Protein AF-A0A7X2ZVR9-F1 (afdb_monomer)

InterPro domains:
  IPR001463 Sodium:alanine symporter [PF01235] (283-486)
  IPR001463 Sodium:alanine symporter [PR00175] (317-339)
  IPR001463 Sodium:alanine symporter [PR00175] (418-436)
  IPR001463 Sodium:alanine symporter [PR00175] (446-465)
  IPR001463 Sodium:alanine symporter [PTHR30330] (244-486)
  IPR011053 Single hybrid motif [SSF51230] (154-204)
  IPR025667 SprB repeat [PF13573] (35-59)

Nearest PDB structures (foldseek):
  1f02-assembly1_I  TM=3.544E-01  e=6.241E-03  Escherichia coli
  4pg4-assembly1_A  TM=1.593E-01  e=6.882E-01  Staphylococcus aureus M1064

Structure (mmCIF, N/CA/C/O backbone):
data_AF-A0A7X2ZVR9-F1
#
_entry.id   AF-A0A7X2ZVR9-F1
#
loop_
_atom_site.group_PDB
_atom_site.id
_atom_site.type_symbol
_atom_site.label_atom_id
_atom_site.label_alt_id
_atom_site.label_comp_id
_atom_site.label_asym_id
_atom_site.label_entity_id
_atom_site.label_seq_id
_atom_site.pdbx_PDB_ins_code
_atom_site.Cartn_x
_atom_site.Cartn_y
_atom_site.Cartn_z
_atom_site.occupancy
_atom_site.B_iso_or_equiv
_atom_site.auth_seq_id
_atom_site.auth_comp_id
_atom_site.auth_asym_id
_atom_site.auth_atom_id
_atom_site.pdbx_PDB_model_num
ATOM 1 N N . MET A 1 1 ? -43.860 54.107 50.628 1.00 48.00 1 MET A N 1
ATOM 2 C CA . MET A 1 1 ? -42.713 54.105 49.684 1.00 48.00 1 MET A CA 1
ATOM 3 C C . MET A 1 1 ? -41.587 53.140 50.109 1.00 48.00 1 MET A C 1
ATOM 5 O O . MET A 1 1 ? -40.441 53.553 50.175 1.00 48.00 1 MET A O 1
ATOM 9 N N . LYS A 1 2 ? -41.866 51.856 50.410 1.00 47.75 2 LYS A N 1
ATOM 10 C CA . LYS A 1 2 ? -40.819 50.880 50.818 1.00 47.75 2 LYS A CA 1
ATOM 11 C C . LYS A 1 2 ? -41.057 49.421 50.367 1.00 47.75 2 LYS A C 1
ATOM 13 O O . LYS A 1 2 ? -40.442 48.515 50.909 1.00 47.75 2 LYS A O 1
ATOM 18 N N . LYS A 1 3 ? -41.941 49.165 49.392 1.00 46.41 3 LYS A N 1
ATOM 19 C CA . LYS A 1 3 ? -42.211 47.791 48.903 1.00 46.41 3 LYS A CA 1
ATOM 20 C C . LYS A 1 3 ? -42.112 47.591 47.386 1.00 46.41 3 LYS A C 1
ATOM 22 O O . LYS A 1 3 ? -42.241 46.464 46.937 1.00 46.41 3 LYS A O 1
ATOM 27 N N . PHE A 1 4 ? -41.826 48.638 46.609 1.00 45.38 4 PHE A N 1
ATOM 28 C CA . PHE A 1 4 ? -41.732 48.531 45.144 1.00 45.38 4 PHE A CA 1
ATOM 29 C C . PHE A 1 4 ? -40.301 48.496 44.592 1.00 45.38 4 PHE A C 1
ATOM 31 O O . PHE A 1 4 ? -40.109 48.166 43.431 1.00 45.38 4 PHE A O 1
ATOM 38 N N . THR A 1 5 ? -39.286 48.762 45.416 1.00 47.78 5 THR A N 1
ATOM 39 C CA . THR A 1 5 ? -37.881 48.783 44.973 1.00 47.78 5 THR A CA 1
ATOM 40 C C . THR A 1 5 ? -37.165 47.439 45.114 1.00 47.78 5 THR A C 1
ATOM 42 O O . THR A 1 5 ? -36.087 47.278 44.558 1.00 47.78 5 THR A O 1
ATOM 45 N N . LEU A 1 6 ? -37.750 46.461 45.819 1.00 42.97 6 LEU A N 1
ATOM 46 C CA . LEU A 1 6 ? -37.121 45.147 46.013 1.00 42.97 6 LEU A CA 1
ATOM 47 C C . LEU A 1 6 ? -37.478 44.126 44.919 1.00 42.97 6 LEU A C 1
ATOM 49 O O . LEU A 1 6 ? -36.759 43.148 44.751 1.00 42.97 6 LEU A O 1
ATOM 53 N N . LEU A 1 7 ? -38.557 44.350 44.158 1.00 43.88 7 LEU A N 1
ATOM 54 C CA . LEU A 1 7 ? -38.965 43.434 43.084 1.00 43.88 7 LEU A CA 1
ATOM 55 C C . LEU A 1 7 ? -38.236 43.692 41.756 1.00 43.88 7 LEU A C 1
ATOM 57 O O . LEU A 1 7 ? -38.220 42.821 40.895 1.00 43.88 7 LEU A O 1
ATOM 61 N N . PHE A 1 8 ? -37.601 44.857 41.594 1.00 42.91 8 PHE A N 1
ATOM 62 C CA . PHE A 1 8 ? -36.853 45.183 40.374 1.00 42.91 8 PHE A CA 1
ATOM 63 C C . PHE A 1 8 ? -35.454 44.537 40.337 1.00 42.91 8 PHE A C 1
ATOM 65 O O . PHE A 1 8 ? -34.831 44.479 39.285 1.00 42.91 8 PHE A O 1
ATOM 72 N N . PHE A 1 9 ? -34.976 43.999 41.466 1.00 44.59 9 PHE A N 1
ATOM 73 C CA . PHE A 1 9 ? -33.676 43.320 41.562 1.00 44.59 9 PHE A CA 1
ATOM 74 C C . PHE A 1 9 ? -33.750 41.787 41.469 1.00 44.59 9 PHE A C 1
ATOM 76 O O . PHE A 1 9 ? -32.712 41.138 41.430 1.00 44.59 9 PHE A O 1
ATOM 83 N N . LEU A 1 10 ? -34.951 41.201 41.393 1.00 41.19 10 LEU A N 1
ATOM 84 C CA . LEU A 1 10 ? -35.156 39.745 41.291 1.00 41.19 10 LEU A CA 1
ATOM 85 C C . LEU A 1 10 ? -35.480 39.264 39.865 1.00 41.19 10 LEU A C 1
ATOM 87 O O . LEU A 1 10 ? -35.726 38.081 39.657 1.00 41.19 10 LEU A O 1
ATOM 91 N N . LEU A 1 11 ? -35.453 40.177 38.887 1.00 41.19 11 LEU A N 1
ATOM 92 C CA . LEU A 1 11 ? -35.702 39.907 37.465 1.00 41.19 11 LEU A CA 1
ATOM 93 C C . LEU A 1 11 ? -34.528 40.288 36.550 1.00 41.19 11 LEU A C 1
ATOM 95 O O . LEU A 1 11 ? -34.637 40.137 35.334 1.00 41.19 11 LEU A O 1
ATOM 99 N N . LEU A 1 12 ? -33.382 40.698 37.109 1.00 44.88 12 LEU A N 1
ATOM 100 C CA . LEU A 1 12 ? -32.122 40.553 36.385 1.00 44.88 12 LEU A CA 1
ATOM 101 C C . LEU A 1 12 ? -31.762 39.070 36.416 1.00 44.88 12 LEU A C 1
ATOM 103 O O . LEU A 1 12 ? -31.065 38.597 37.312 1.00 44.88 12 LEU A O 1
ATOM 107 N N . GLY A 1 13 ? -32.278 38.334 35.429 1.00 45.88 13 GLY A N 1
ATOM 108 C CA . GLY A 1 13 ? -31.667 37.081 35.026 1.00 45.88 13 GLY A CA 1
ATOM 109 C C . GLY A 1 13 ? -30.166 37.319 34.934 1.00 45.88 13 GLY A C 1
ATOM 110 O O . GLY A 1 13 ? -29.728 38.307 34.341 1.00 45.88 13 GLY A O 1
ATOM 111 N N . VAL A 1 14 ? -29.395 36.460 35.594 1.00 45.88 14 VAL A N 1
ATOM 112 C CA . VAL A 1 14 ? -27.952 36.391 35.413 1.00 45.88 14 VAL A CA 1
ATOM 113 C C . VAL A 1 14 ? -27.747 36.102 33.931 1.00 45.88 14 VAL A C 1
ATOM 115 O O . VAL A 1 14 ? -27.774 34.954 33.498 1.00 45.88 14 VAL A O 1
ATOM 118 N N . VAL A 1 15 ? -27.610 37.156 33.129 1.00 45.94 15 VAL A N 1
ATOM 119 C CA . VAL A 1 15 ? -26.975 37.065 31.826 1.00 45.94 15 VAL A CA 1
ATOM 120 C C . VAL A 1 15 ? -25.535 36.767 32.190 1.00 45.94 15 VAL A C 1
ATOM 122 O O . VAL A 1 15 ? -24.746 37.668 32.473 1.00 45.94 15 VAL A O 1
ATOM 125 N N . ALA A 1 16 ? -25.230 35.477 32.327 1.00 48.19 16 ALA A N 1
ATOM 126 C CA . ALA A 1 16 ? -23.864 35.018 32.322 1.00 48.19 16 ALA A CA 1
ATOM 127 C C . ALA A 1 16 ? -23.294 35.543 31.006 1.00 48.19 16 ALA A C 1
ATOM 129 O O . ALA A 1 16 ? -23.654 35.062 29.932 1.00 48.19 16 ALA A O 1
ATOM 130 N N . PHE A 1 17 ? -22.492 36.604 31.083 1.00 48.75 17 PHE A N 1
ATOM 131 C CA . PHE A 1 17 ? -21.632 37.002 29.985 1.00 48.75 17 PHE A CA 1
ATOM 132 C C . PHE A 1 17 ? -20.706 35.811 29.761 1.00 48.75 17 PHE A C 1
ATOM 134 O O . PHE A 1 17 ? -19.699 35.661 30.451 1.00 48.75 17 PHE A O 1
ATOM 141 N N . SER A 1 18 ? -21.105 34.905 28.867 1.00 56.72 18 SER A N 1
ATOM 142 C CA . SER A 1 18 ? -20.205 33.888 28.357 1.00 56.72 18 SER A CA 1
ATOM 143 C C . SER A 1 18 ? -19.075 34.666 27.696 1.00 56.72 18 SER A C 1
ATOM 145 O O . SER A 1 18 ? -19.310 35.430 26.757 1.00 56.72 18 SER A O 1
ATOM 147 N N . GLN A 1 19 ? -17.882 34.603 28.291 1.00 74.25 19 GLN A N 1
ATOM 148 C CA . GLN A 1 19 ? -16.691 35.211 27.708 1.00 74.25 19 GLN A CA 1
ATOM 149 C C . GLN A 1 19 ? -16.531 34.663 26.291 1.00 74.25 19 GLN A C 1
ATOM 151 O O . GLN A 1 19 ? -16.850 33.501 26.052 1.00 74.25 19 GLN A O 1
ATOM 156 N N . GLU A 1 20 ? -16.063 35.481 25.353 1.00 86.12 20 GLU A N 1
ATOM 157 C CA . GLU A 1 20 ? -15.843 35.018 23.984 1.00 86.12 20 GLU A CA 1
ATOM 158 C C . GLU A 1 20 ? -14.929 33.785 23.995 1.00 86.12 20 GLU A C 1
ATOM 160 O O . GLU A 1 20 ? -13.940 33.743 24.730 1.00 86.12 20 GLU A O 1
ATOM 165 N N . LEU A 1 21 ? -15.291 32.759 23.224 1.00 91.06 21 LEU A N 1
ATOM 166 C CA . LEU A 1 21 ? -14.468 31.566 23.085 1.00 91.06 21 LEU A CA 1
ATOM 167 C C . LEU A 1 21 ? -13.153 31.965 22.404 1.00 91.06 21 LEU A C 1
ATOM 169 O O . LEU A 1 21 ? -13.144 32.455 21.279 1.00 91.06 21 LEU A O 1
ATOM 173 N N . VAL A 1 22 ? -12.030 31.751 23.081 1.00 92.06 22 VAL A N 1
ATOM 174 C CA . VAL A 1 22 ? -10.687 32.055 22.581 1.00 92.06 22 VAL A CA 1
ATOM 175 C C . VAL A 1 22 ? -9.862 30.780 22.582 1.00 92.06 22 VAL A C 1
ATOM 177 O O . VAL A 1 22 ? -9.806 30.059 23.576 1.00 92.06 22 VAL A O 1
ATOM 180 N N . VAL A 1 23 ? -9.179 30.527 21.467 1.00 93.81 23 VAL A N 1
ATOM 181 C CA . VAL A 1 23 ? -8.300 29.369 21.285 1.00 93.81 23 VAL A CA 1
ATOM 182 C C . VAL A 1 23 ? -6.876 29.860 21.068 1.00 93.81 23 VAL A C 1
ATOM 184 O O . VAL A 1 23 ? -6.610 30.614 20.128 1.00 93.81 23 VAL A O 1
ATOM 187 N N . GLN A 1 24 ? -5.966 29.418 21.930 1.00 93.94 24 GLN A N 1
ATOM 188 C CA . GLN A 1 24 ? -4.525 29.627 21.796 1.00 93.94 24 GLN A CA 1
ATOM 189 C C . GLN A 1 24 ? -3.855 28.295 21.478 1.00 93.94 24 GLN A C 1
ATOM 191 O O . GLN A 1 24 ? -4.269 27.270 22.010 1.00 93.94 24 GLN A O 1
ATOM 196 N N . GLY A 1 25 ? -2.829 28.303 20.629 1.00 93.94 25 GLY A N 1
ATOM 197 C CA . GLY A 1 25 ? -2.072 27.101 20.293 1.00 93.94 25 GLY A CA 1
ATOM 198 C C . GLY A 1 25 ? -0.582 27.271 20.536 1.00 93.94 25 GLY A C 1
ATOM 199 O O . GLY A 1 25 ? -0.042 28.368 20.407 1.00 93.94 25 GLY A O 1
ATOM 200 N N . LYS A 1 26 ? 0.070 26.170 20.890 1.00 96.12 26 LYS A N 1
ATOM 201 C CA . LYS A 1 26 ? 1.517 25.998 20.926 1.00 96.12 26 LYS A CA 1
ATOM 202 C C . LYS A 1 26 ? 1.881 24.958 19.882 1.00 96.12 26 LYS A C 1
ATOM 204 O O . LYS A 1 26 ? 1.268 23.894 19.835 1.00 96.12 26 LYS A O 1
ATOM 209 N N . VAL A 1 27 ? 2.879 25.270 19.073 1.00 96.31 27 VAL A N 1
ATOM 210 C CA . VAL A 1 27 ? 3.378 24.387 18.022 1.00 96.31 27 VAL A CA 1
ATOM 211 C C . VAL A 1 27 ? 4.834 24.081 18.319 1.00 96.31 27 VAL A C 1
ATOM 213 O O . VAL A 1 27 ? 5.575 24.984 18.709 1.00 96.31 27 VAL A O 1
ATOM 216 N N . TYR A 1 28 ? 5.238 22.823 18.182 1.00 94.19 28 TYR A N 1
ATOM 217 C CA . TYR A 1 28 ? 6.638 22.443 18.308 1.00 94.19 28 TYR A CA 1
ATOM 218 C C . TYR A 1 28 ? 6.955 21.194 17.485 1.00 94.19 28 TYR A C 1
ATOM 220 O O . TYR A 1 28 ? 6.132 20.289 17.348 1.00 94.19 28 TYR A O 1
ATOM 228 N N . ASN A 1 29 ? 8.176 21.168 16.960 1.00 95.19 29 ASN A N 1
ATOM 229 C CA . ASN A 1 29 ? 8.785 20.035 16.276 1.00 95.19 29 ASN A CA 1
ATOM 230 C C . ASN A 1 29 ? 9.695 19.306 17.301 1.00 95.19 29 ASN A C 1
ATOM 232 O O . ASN A 1 29 ? 10.651 19.921 17.790 1.00 95.19 29 ASN A O 1
ATOM 236 N N . PRO A 1 30 ? 9.364 18.064 17.716 1.00 93.06 30 PRO A N 1
ATOM 237 C CA . PRO A 1 30 ? 10.118 17.333 18.737 1.00 93.06 30 PRO A CA 1
ATOM 238 C C . PRO A 1 30 ? 11.499 16.853 18.288 1.00 93.06 30 PRO A C 1
ATOM 240 O O . PRO A 1 30 ? 12.408 16.773 19.121 1.00 93.06 30 PRO A O 1
ATOM 243 N N . SER A 1 31 ? 11.654 16.472 17.020 1.00 89.75 31 SER A N 1
ATOM 244 C CA . SER A 1 31 ? 12.888 15.883 16.513 1.00 89.75 31 SER A CA 1
ATOM 245 C C . SER A 1 31 ? 13.037 16.072 15.000 1.00 89.75 31 SER A C 1
ATOM 247 O O . SER A 1 31 ? 12.058 16.329 14.327 1.00 89.75 31 SER A O 1
ATOM 249 N N . PRO A 1 32 ? 14.238 15.872 14.426 1.00 85.56 32 PRO A N 1
ATOM 250 C CA . PRO A 1 32 ? 14.456 15.905 12.972 1.00 85.56 32 PRO A CA 1
ATOM 251 C C . PRO A 1 32 ? 13.759 14.787 12.156 1.00 85.56 32 PRO A C 1
ATOM 253 O O . PRO A 1 32 ? 14.161 14.536 11.012 1.00 85.56 32 PRO A O 1
ATOM 256 N N . GLN A 1 33 ? 12.852 14.009 12.759 1.00 85.69 33 GLN A N 1
ATOM 257 C CA . GLN A 1 33 ? 12.148 12.901 12.111 1.00 85.69 33 GLN A CA 1
ATOM 258 C C . GLN A 1 33 ? 10.887 13.414 11.416 1.00 85.69 33 GLN A C 1
ATOM 260 O O . GLN A 1 33 ? 10.232 14.328 11.885 1.00 85.69 33 GLN A O 1
ATOM 265 N N . ILE A 1 34 ? 10.521 12.797 10.293 1.00 88.19 34 ILE A N 1
ATOM 266 C CA . ILE A 1 34 ? 9.292 13.172 9.587 1.00 88.19 34 ILE A CA 1
ATOM 267 C C . ILE A 1 34 ? 8.051 12.688 10.341 1.00 88.19 34 ILE A C 1
ATOM 269 O O . ILE A 1 34 ? 8.052 11.582 10.888 1.00 88.19 34 ILE A O 1
ATOM 273 N N . ASN A 1 35 ? 6.958 13.439 10.221 1.00 91.44 35 ASN A N 1
ATOM 274 C CA . ASN A 1 35 ? 5.639 13.069 10.737 1.00 91.44 35 ASN A CA 1
ATOM 275 C C . ASN A 1 35 ? 5.606 12.927 12.268 1.00 91.44 35 ASN A C 1
ATOM 277 O O . ASN A 1 35 ? 4.932 12.026 12.776 1.00 91.44 35 ASN A O 1
ATOM 281 N N . ASP A 1 36 ? 6.325 13.770 13.009 1.00 93.19 36 ASP A N 1
ATOM 282 C CA . ASP A 1 36 ? 6.344 13.761 14.476 1.00 93.19 36 ASP A CA 1
ATOM 283 C C . ASP A 1 36 ? 5.887 15.090 15.106 1.00 93.19 36 ASP A C 1
ATOM 285 O O . ASP A 1 36 ? 5.712 15.168 16.327 1.00 93.19 36 ASP A O 1
ATOM 289 N N . GLY A 1 37 ? 5.580 16.089 14.275 1.00 95.50 37 GLY A N 1
ATOM 290 C CA . GLY A 1 37 ? 5.117 17.409 14.668 1.00 95.50 37 GLY A CA 1
ATOM 291 C C . GLY A 1 37 ? 3.934 17.400 15.637 1.00 95.50 37 GLY A C 1
ATOM 292 O O . GLY A 1 37 ? 3.048 16.532 15.591 1.00 95.50 37 GLY A O 1
ATOM 293 N N . VAL A 1 38 ? 3.907 18.399 16.526 1.00 96.81 38 VAL A N 1
ATOM 294 C CA . VAL A 1 38 ? 2.910 18.506 17.595 1.00 96.81 38 VAL A CA 1
ATOM 295 C C . VAL A 1 38 ? 2.281 19.895 17.640 1.00 96.81 38 VAL A C 1
ATOM 297 O O . VAL A 1 38 ? 2.966 20.919 17.627 1.00 96.81 38 VAL A O 1
ATOM 300 N N . ILE A 1 39 ? 0.953 19.917 17.766 1.00 97.56 39 ILE A N 1
ATOM 301 C CA . ILE A 1 39 ? 0.170 21.117 18.065 1.00 97.56 39 ILE A CA 1
ATOM 302 C C . ILE A 1 39 ? -0.650 20.850 19.327 1.00 97.56 39 ILE A C 1
ATOM 304 O O . ILE A 1 39 ? -1.410 19.885 19.402 1.00 97.56 39 ILE A O 1
ATOM 308 N N . GLU A 1 40 ? -0.533 21.733 20.312 1.00 97.31 40 GLU A N 1
ATOM 309 C CA . GLU A 1 40 ? -1.348 21.742 21.526 1.00 97.31 40 GLU A CA 1
ATOM 310 C C . GLU A 1 40 ? -2.197 23.007 21.554 1.00 97.31 40 GLU A C 1
ATOM 312 O O . GLU A 1 40 ? -1.674 24.102 21.368 1.00 97.31 40 GLU A O 1
ATOM 317 N N . VAL A 1 41 ? -3.496 22.888 21.812 1.00 96.56 41 VAL A N 1
ATOM 318 C CA . VAL A 1 41 ? -4.399 24.034 21.952 1.00 96.56 41 VAL A CA 1
ATOM 319 C C . VAL A 1 41 ? -4.995 24.124 23.342 1.00 96.56 41 VAL A C 1
ATOM 321 O O . VAL A 1 41 ? -5.229 23.127 24.015 1.00 96.56 41 VAL A O 1
ATOM 324 N N . ASN A 1 42 ? -5.274 25.347 23.768 1.00 94.31 42 ASN A N 1
ATOM 325 C CA . ASN A 1 42 ? -5.997 25.637 24.989 1.00 94.31 42 ASN A CA 1
ATOM 326 C C . ASN A 1 42 ? -7.163 26.571 24.668 1.00 94.31 42 ASN A C 1
ATOM 328 O O . ASN A 1 42 ? -6.962 27.645 24.093 1.00 94.31 42 ASN A O 1
ATOM 332 N N . ALA A 1 43 ? -8.371 26.143 25.028 1.00 93.69 43 ALA A N 1
ATOM 333 C CA . ALA A 1 43 ? -9.592 26.914 24.863 1.00 93.69 43 ALA A CA 1
ATOM 334 C C . ALA A 1 43 ? -9.998 27.555 26.195 1.00 93.69 43 ALA A C 1
ATOM 336 O O . ALA A 1 43 ? -10.069 26.893 27.231 1.00 93.69 43 ALA A O 1
ATOM 337 N N . THR A 1 44 ? -10.270 28.854 26.159 1.00 92.38 44 THR A N 1
ATOM 338 C CA . THR A 1 44 ? -10.717 29.665 27.300 1.00 92.38 44 THR A CA 1
ATOM 339 C C . THR A 1 44 ? -11.948 30.473 26.904 1.00 92.38 44 THR A C 1
ATOM 341 O O . THR A 1 44 ? -12.063 30.851 25.741 1.00 92.38 44 THR A O 1
ATOM 344 N N . GLY A 1 45 ? -12.830 30.793 27.852 1.00 89.75 45 GLY A N 1
ATOM 345 C CA . GLY A 1 45 ? -14.121 31.423 27.545 1.00 89.75 45 GLY A CA 1
ATOM 346 C C . GLY A 1 45 ? -15.137 30.421 26.984 1.00 89.75 45 GLY A C 1
ATOM 347 O O . GLY A 1 45 ? -14.851 29.237 26.887 1.00 89.75 45 GLY A O 1
ATOM 348 N N . GLY A 1 46 ? -16.338 30.862 26.631 1.00 89.19 46 GLY A N 1
ATOM 349 C CA . GLY A 1 46 ? -17.427 29.974 26.223 1.00 89.19 46 GLY A CA 1
ATOM 350 C C . GLY A 1 46 ? -17.980 29.128 27.377 1.00 89.19 46 GLY A C 1
ATOM 351 O O . GLY A 1 46 ? -17.796 29.438 28.558 1.00 89.19 46 GLY A O 1
ATOM 352 N N . THR A 1 47 ? -18.686 28.056 27.022 1.00 89.62 47 THR A N 1
ATOM 353 C CA . THR A 1 47 ? -19.310 27.117 27.967 1.00 89.62 47 THR A CA 1
ATOM 354 C C . THR A 1 47 ? -18.656 25.733 27.872 1.00 89.62 47 THR A C 1
ATOM 356 O O . THR A 1 47 ? -18.890 25.024 26.895 1.00 89.62 47 THR A O 1
ATOM 359 N N . PRO A 1 48 ? -17.861 25.299 28.867 1.00 87.19 48 PRO A N 1
ATOM 360 C CA . PRO A 1 48 ? -17.334 23.935 28.912 1.00 87.19 48 PRO A CA 1
ATOM 361 C C . PRO A 1 48 ? -18.454 22.878 28.997 1.00 87.19 48 PRO A C 1
ATOM 363 O O . PRO A 1 48 ? -19.508 23.166 29.570 1.00 87.19 48 PRO A O 1
ATOM 366 N N . PRO A 1 49 ? -18.224 21.628 28.545 1.00 92.12 49 PRO A N 1
ATOM 367 C CA . PRO A 1 49 ? -17.007 21.101 27.911 1.00 92.12 49 PRO A CA 1
ATOM 368 C C . PRO A 1 49 ? -16.823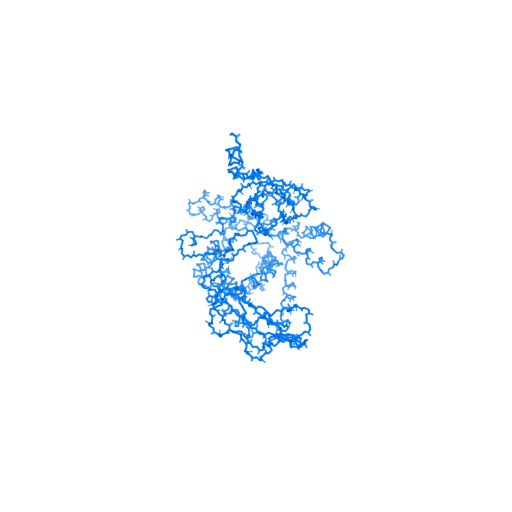 21.550 26.449 1.00 92.12 49 PRO A C 1
ATOM 370 O O . PRO A 1 49 ? -17.782 21.934 25.789 1.00 92.12 49 PRO A O 1
ATOM 373 N N . TYR A 1 50 ? -15.587 21.460 25.942 1.00 92.94 50 TYR A N 1
ATOM 374 C CA . TYR A 1 50 ? -15.250 21.769 24.544 1.00 92.94 50 TYR A CA 1
ATOM 375 C C . TYR A 1 50 ? -15.003 20.500 23.719 1.00 92.94 50 TYR A C 1
ATOM 377 O O . TYR A 1 50 ? -14.500 19.501 24.236 1.00 92.94 50 TYR A O 1
ATOM 385 N N . LEU A 1 51 ? -15.290 20.580 22.422 1.00 93.69 51 LEU A N 1
ATOM 386 C CA . LEU A 1 51 ? -14.954 19.590 21.401 1.00 93.69 51 LEU A CA 1
ATOM 387 C C . LEU A 1 51 ? -13.922 20.174 20.436 1.00 93.69 51 LEU A C 1
ATOM 389 O O . LEU A 1 51 ? -14.070 21.306 19.986 1.00 93.69 51 LEU A O 1
ATOM 393 N N . TYR A 1 52 ? -12.905 19.390 20.091 1.00 95.25 52 TYR A N 1
ATOM 394 C CA . TYR A 1 52 ? -11.776 19.783 19.251 1.00 95.25 52 TYR A CA 1
ATOM 395 C C . TYR A 1 52 ? -11.780 18.961 17.961 1.00 95.25 52 TYR A C 1
ATOM 397 O O . TYR A 1 52 ? -11.259 17.847 17.915 1.00 95.25 52 TYR A O 1
ATOM 405 N N . LYS A 1 53 ? -12.370 19.497 16.889 1.00 95.19 53 LYS A N 1
ATOM 406 C CA . LYS A 1 53 ? -12.366 18.838 15.579 1.00 95.19 53 LYS A CA 1
ATOM 407 C C . LYS A 1 53 ? -11.118 19.222 14.792 1.00 95.19 53 LYS A C 1
ATOM 409 O O . LYS A 1 53 ? -11.055 20.296 14.198 1.00 95.19 53 LYS A O 1
ATOM 414 N N . TRP A 1 54 ? -10.132 18.332 14.796 1.00 96.31 54 TRP A N 1
ATOM 415 C CA . TRP A 1 54 ? -8.886 18.473 14.047 1.00 96.31 54 TRP A CA 1
ATOM 416 C C . TRP A 1 54 ? -9.025 17.988 12.601 1.00 96.31 54 TRP A C 1
ATOM 418 O O . TRP A 1 54 ? -9.727 17.015 12.328 1.00 96.31 54 TRP A O 1
ATOM 428 N N . SER A 1 55 ? -8.291 18.619 11.680 1.00 94.75 55 SER A N 1
ATOM 429 C CA . SER A 1 55 ? -8.137 18.136 10.301 1.00 94.75 55 SER A CA 1
ATOM 430 C C . SER A 1 55 ? -7.300 16.856 10.208 1.00 94.75 55 SER A C 1
ATOM 432 O O . SER A 1 55 ? -7.381 16.152 9.207 1.00 94.75 55 SER A O 1
ATOM 434 N N . ASN A 1 56 ? -6.508 16.538 11.239 1.00 93.62 56 ASN A N 1
ATOM 435 C CA . ASN A 1 56 ? -5.874 15.230 11.381 1.00 93.62 56 ASN A CA 1
ATOM 436 C C . ASN A 1 56 ? -6.896 14.212 11.914 1.00 93.62 56 ASN A C 1
ATOM 438 O O . ASN A 1 56 ? -7.345 14.324 13.056 1.00 93.62 56 ASN A O 1
ATOM 442 N N . GLN A 1 57 ? -7.210 13.202 11.102 1.00 92.12 57 GLN A N 1
ATOM 443 C CA . GLN A 1 57 ? -8.185 12.159 11.427 1.00 92.12 57 GLN A CA 1
ATOM 444 C C . GLN A 1 57 ? -7.808 11.314 12.648 1.00 92.12 57 GLN A C 1
ATOM 446 O O . GLN A 1 57 ? -8.687 10.853 13.375 1.00 92.12 57 GLN A O 1
ATOM 451 N N . SER A 1 58 ? -6.513 11.162 12.928 1.00 90.50 58 SER A N 1
ATOM 452 C CA . SER A 1 58 ? -6.012 10.364 14.051 1.00 90.50 58 SER A CA 1
ATOM 453 C C . SER A 1 58 ? -6.177 11.044 15.415 1.00 90.50 58 SER A C 1
ATOM 455 O O . SER A 1 58 ? -5.998 10.393 16.445 1.00 90.50 58 SER A O 1
ATOM 457 N N . THR A 1 59 ? -6.526 12.334 15.457 1.00 91.94 59 THR A N 1
ATOM 458 C CA . THR A 1 59 ? -6.652 13.089 16.710 1.00 91.94 59 THR A CA 1
ATOM 459 C C . THR A 1 59 ? -8.083 13.053 17.241 1.00 91.94 59 THR A C 1
ATOM 461 O O . THR A 1 59 ? -9.013 13.475 16.562 1.00 91.94 59 THR A O 1
ATOM 464 N N . ALA A 1 60 ? -8.266 12.592 18.482 1.00 91.75 60 ALA A N 1
ATOM 465 C CA . ALA A 1 60 ? -9.587 12.470 19.099 1.00 91.75 60 ALA A CA 1
ATOM 466 C C . ALA A 1 60 ? -10.314 13.819 19.278 1.00 91.75 60 ALA A C 1
ATOM 468 O O . ALA A 1 60 ? -9.683 14.812 19.638 1.00 91.75 60 ALA A O 1
ATOM 469 N N . LEU A 1 61 ? -11.651 13.829 19.163 1.00 91.44 61 LEU A N 1
ATOM 470 C CA . LEU A 1 61 ? -12.502 15.008 19.429 1.00 91.44 61 LEU A CA 1
ATOM 471 C C . LEU A 1 61 ? -12.352 15.604 20.839 1.00 91.44 61 LEU A C 1
ATOM 473 O O . LEU A 1 61 ? -12.660 16.772 21.063 1.00 91.44 61 LEU A O 1
ATOM 477 N N . SER A 1 62 ? -11.906 14.806 21.806 1.00 91.62 62 SER A N 1
ATOM 478 C CA . SER A 1 62 ? -11.635 15.250 23.175 1.00 91.62 62 SER A CA 1
ATOM 479 C C . SER A 1 62 ? -10.197 15.734 23.381 1.00 91.62 62 SER A C 1
ATOM 481 O O . SER A 1 62 ? -9.860 16.179 24.476 1.00 91.62 62 SER A O 1
ATOM 483 N N . SER A 1 63 ? -9.327 15.593 22.377 1.00 92.69 63 SER A N 1
ATOM 484 C CA . SER A 1 63 ? -7.902 15.870 22.518 1.00 92.69 63 SER A CA 1
ATOM 485 C C . SER A 1 63 ? -7.587 17.330 22.228 1.00 92.69 63 SER A C 1
ATOM 487 O O . SER A 1 63 ? -7.823 17.843 21.133 1.00 92.69 63 SER A O 1
ATOM 489 N N . THR A 1 64 ? -6.945 17.974 23.194 1.00 95.25 64 THR A N 1
ATOM 490 C CA . THR A 1 64 ? -6.311 19.283 23.021 1.00 95.25 64 THR A CA 1
ATOM 491 C C . THR A 1 64 ? -4.969 19.200 22.295 1.00 95.25 64 THR A C 1
ATOM 493 O O . THR A 1 64 ? -4.387 20.231 21.970 1.00 95.25 64 THR A O 1
ATOM 496 N N . ARG A 1 65 ? -4.463 17.991 22.034 1.00 95.69 65 ARG A N 1
ATOM 497 C CA . ARG A 1 65 ? -3.159 17.746 21.417 1.00 95.69 65 ARG A CA 1
ATOM 498 C C . ARG A 1 65 ? -3.303 16.900 20.159 1.00 95.69 65 ARG A C 1
ATOM 500 O O . ARG A 1 65 ? -3.841 15.795 20.219 1.00 95.69 65 ARG A O 1
ATOM 507 N N . ALA A 1 66 ? -2.767 17.398 19.054 1.00 95.00 66 ALA A N 1
ATOM 508 C CA . ALA A 1 66 ? -2.543 16.647 17.828 1.00 95.00 66 ALA A CA 1
ATOM 509 C C . ALA A 1 66 ? -1.044 16.351 17.688 1.00 95.00 66 ALA A C 1
ATOM 511 O O . ALA A 1 66 ? -0.217 17.243 17.861 1.00 95.00 66 ALA A O 1
ATOM 512 N N . SER A 1 67 ? -0.699 15.099 17.400 1.00 95.06 67 SER A N 1
ATOM 513 C CA . SER A 1 67 ? 0.679 14.613 17.264 1.00 95.06 67 SER A CA 1
ATOM 514 C C . SER A 1 67 ? 0.820 13.734 16.031 1.00 95.06 67 SER A C 1
ATOM 516 O O . SER A 1 67 ? -0.183 13.232 15.518 1.00 95.06 67 SER A O 1
ATOM 518 N N . GLY A 1 68 ? 2.058 13.505 15.596 1.00 92.69 68 GLY A N 1
ATOM 519 C CA . GLY A 1 68 ? 2.316 12.722 14.391 1.00 92.69 68 GLY A CA 1
ATOM 520 C C . GLY A 1 68 ? 1.956 13.503 13.125 1.00 92.69 68 GLY A C 1
ATOM 521 O O . GLY A 1 68 ? 1.398 12.948 12.179 1.00 92.69 68 GLY A O 1
ATOM 522 N N . LEU A 1 69 ? 2.129 14.825 13.178 1.00 95.12 69 LEU A N 1
ATOM 523 C CA . LEU A 1 69 ? 1.757 15.751 12.119 1.00 95.12 69 LEU A CA 1
ATOM 524 C C . LEU A 1 69 ? 2.902 15.894 11.128 1.00 95.12 69 LEU A C 1
ATOM 526 O O . LEU A 1 69 ? 4.058 15.864 11.519 1.00 95.12 69 LEU A O 1
ATOM 530 N N . VAL A 1 70 ? 2.567 16.092 9.858 1.00 94.94 70 VAL A N 1
ATOM 531 C CA . VAL A 1 70 ? 3.536 16.388 8.805 1.00 94.94 70 VAL A CA 1
ATOM 532 C C . VAL A 1 70 ? 4.003 17.832 8.955 1.00 94.94 70 VAL A C 1
ATOM 534 O O . VAL A 1 70 ? 3.199 18.764 8.923 1.00 94.94 70 VAL A O 1
ATOM 537 N N . GLU A 1 71 ? 5.304 18.028 9.096 1.00 96.19 71 GLU A N 1
ATOM 538 C CA . GLU A 1 71 ? 5.918 19.347 9.189 1.00 96.19 71 GLU A CA 1
ATOM 539 C C . GLU A 1 71 ? 5.781 20.105 7.854 1.00 96.19 71 GLU A C 1
ATOM 541 O O . GLU A 1 71 ? 5.811 19.512 6.774 1.00 96.19 71 GLU A O 1
ATOM 546 N N . GLY A 1 72 ? 5.606 21.428 7.912 1.00 93.19 72 GLY A N 1
ATOM 547 C CA . GLY A 1 72 ? 5.398 22.281 6.735 1.00 93.19 72 GLY A CA 1
ATOM 548 C C . GLY A 1 72 ? 4.026 22.135 6.061 1.00 93.19 72 GLY A C 1
ATOM 549 O O . GLY A 1 72 ? 3.854 22.564 4.920 1.00 93.19 72 GLY A O 1
ATOM 550 N N . VAL A 1 73 ? 3.052 21.500 6.725 1.00 94.69 73 VAL A N 1
ATOM 551 C CA . VAL A 1 73 ? 1.664 21.369 6.248 1.00 94.69 73 VAL A CA 1
ATOM 552 C C . VAL A 1 73 ? 0.703 22.056 7.231 1.00 94.69 73 VAL A C 1
ATOM 554 O O . VAL A 1 73 ? 0.811 21.838 8.441 1.00 94.69 73 VAL A O 1
ATOM 557 N N . PRO A 1 74 ? -0.266 22.862 6.750 1.00 95.62 74 PRO A N 1
ATOM 558 C CA . PRO A 1 74 ? -1.237 23.516 7.620 1.00 95.62 74 PRO A CA 1
ATOM 559 C C . PRO A 1 74 ? -2.296 22.536 8.152 1.00 95.62 74 PRO A C 1
ATOM 561 O O . PRO A 1 74 ? -2.913 21.772 7.404 1.00 95.62 74 PRO A O 1
ATOM 564 N N . TYR A 1 75 ? -2.573 22.626 9.452 1.00 96.25 75 TYR A N 1
ATOM 565 C CA . TYR A 1 75 ? -3.605 21.876 10.166 1.00 96.25 75 TYR A CA 1
ATOM 566 C C . TYR A 1 75 ? -4.650 22.810 10.766 1.00 96.25 75 TYR A C 1
ATOM 568 O O . TYR A 1 75 ? -4.326 23.790 11.436 1.00 96.25 75 TYR A O 1
ATOM 576 N N . LYS A 1 76 ? -5.926 22.466 10.574 1.00 96.88 76 LYS A N 1
ATOM 577 C CA . LYS A 1 76 ? -7.069 23.214 11.108 1.00 96.88 76 LYS A CA 1
ATOM 578 C C . LYS A 1 76 ? -7.640 22.516 12.334 1.00 96.88 76 LYS A C 1
ATOM 580 O O . LYS A 1 76 ? -7.754 21.292 12.357 1.00 96.88 76 LYS A O 1
ATOM 585 N N . VAL A 1 77 ? -8.062 23.297 13.320 1.00 96.75 77 VAL A N 1
ATOM 586 C CA . VAL A 1 77 ? -8.854 22.829 14.460 1.00 96.75 77 VAL A CA 1
ATOM 587 C C . VAL A 1 77 ? -10.069 23.721 14.644 1.00 96.75 77 VAL A C 1
ATOM 589 O O . VAL A 1 77 ? -9.954 24.946 14.699 1.00 96.75 77 VAL A O 1
ATOM 592 N N . VAL A 1 78 ? -11.240 23.098 14.729 1.00 96.38 78 VAL A N 1
ATOM 593 C CA . VAL A 1 78 ? -12.502 23.756 15.067 1.00 96.38 78 VAL A CA 1
ATOM 594 C C . VAL A 1 78 ? -12.835 23.396 16.507 1.00 96.38 78 VAL A C 1
ATOM 596 O O . VAL A 1 78 ? -13.121 22.238 16.809 1.00 96.38 78 VAL A O 1
ATOM 599 N N . VAL A 1 79 ? -12.772 24.379 17.401 1.00 95.94 79 VAL A N 1
ATOM 600 C CA . VAL A 1 79 ? -13.138 24.210 18.809 1.00 95.94 79 VAL A CA 1
ATOM 601 C C . VAL A 1 79 ? -14.574 24.659 18.994 1.00 95.94 79 VAL A C 1
ATOM 603 O O . VAL A 1 79 ? -14.882 25.810 18.703 1.00 95.94 79 VAL A O 1
ATOM 606 N N . THR A 1 80 ? -15.432 23.757 19.461 1.00 94.19 80 THR A N 1
ATOM 607 C CA . THR A 1 80 ? -16.857 24.010 19.713 1.00 94.19 80 THR A CA 1
ATOM 608 C C . THR A 1 80 ? -17.142 23.890 21.202 1.00 94.19 80 THR A C 1
ATOM 610 O O . THR A 1 80 ? -16.726 22.913 21.821 1.00 94.19 80 THR A O 1
ATOM 613 N N . ASP A 1 81 ? -17.830 24.862 21.787 1.00 93.62 81 ASP A N 1
ATOM 614 C CA . ASP A 1 81 ? -18.265 24.808 23.182 1.00 93.62 81 ASP A CA 1
ATOM 615 C C . ASP A 1 81 ? -19.624 24.095 23.346 1.00 93.62 81 ASP A C 1
ATOM 617 O O . ASP A 1 81 ? -20.298 23.758 22.370 1.00 93.62 81 ASP A O 1
ATOM 621 N N . ALA A 1 82 ? -20.050 23.854 24.586 1.00 92.00 82 ALA A N 1
ATOM 622 C CA . ALA A 1 82 ? -21.313 23.175 24.883 1.00 92.00 82 ALA A CA 1
ATOM 623 C C . ALA A 1 82 ? -22.564 23.990 24.501 1.00 92.00 82 ALA A C 1
ATOM 625 O O . ALA A 1 82 ? -23.655 23.426 24.410 1.00 92.00 82 ALA A O 1
ATOM 626 N N . ALA A 1 83 ? -22.422 25.301 24.278 1.00 90.31 83 ALA A N 1
ATOM 627 C CA . ALA A 1 83 ? -23.486 26.174 23.789 1.00 90.31 83 ALA A CA 1
ATOM 628 C C . ALA A 1 83 ? -23.551 26.222 22.246 1.00 90.31 83 ALA A C 1
ATOM 630 O O . ALA A 1 83 ? -24.473 26.821 21.693 1.00 90.31 83 ALA A O 1
ATOM 631 N N . GLY A 1 84 ? -22.604 25.576 21.552 1.00 87.62 84 GLY A N 1
ATOM 632 C CA . GLY A 1 84 ? -22.510 25.509 20.094 1.00 87.62 84 GLY A CA 1
ATOM 633 C C . GLY A 1 84 ? -21.669 26.619 19.451 1.00 87.62 84 GLY A C 1
ATOM 634 O O . GLY A 1 84 ? -21.554 26.658 18.224 1.00 87.62 84 GLY A O 1
ATOM 635 N N . ALA A 1 85 ? -21.055 27.513 20.232 1.00 91.25 85 ALA A N 1
ATOM 636 C CA . ALA A 1 85 ? -20.137 28.521 19.710 1.00 91.25 85 ALA A CA 1
ATOM 637 C C . ALA A 1 85 ? -18.850 27.849 19.214 1.00 91.25 85 ALA A C 1
ATOM 639 O O . ALA A 1 85 ? -18.279 27.007 19.904 1.00 91.25 85 ALA A O 1
ATOM 640 N N . SER A 1 86 ? -18.394 28.215 18.012 1.00 93.88 86 SER A N 1
ATOM 641 C CA . SER A 1 86 ? -17.254 27.569 17.354 1.00 93.88 86 SER A CA 1
ATOM 642 C C . SER A 1 86 ? -16.183 28.569 16.930 1.00 93.88 86 SER A C 1
ATOM 644 O O . SER A 1 86 ? -16.493 29.604 16.343 1.00 93.88 86 SER A O 1
ATOM 646 N N . VAL A 1 87 ? -14.914 28.228 17.155 1.00 95.75 87 VAL A N 1
ATOM 647 C CA . VAL A 1 87 ? -13.747 28.989 16.687 1.00 95.75 87 VAL A CA 1
ATOM 648 C C . VAL A 1 87 ? -12.827 28.078 15.892 1.00 95.75 87 VAL A C 1
ATOM 650 O O . VAL A 1 87 ? -12.458 27.000 16.350 1.00 95.75 87 VAL A O 1
ATOM 653 N N . THR A 1 88 ? -12.427 28.529 14.704 1.00 96.75 88 THR A N 1
ATOM 654 C CA . THR A 1 88 ? -11.454 27.817 13.866 1.00 96.75 88 THR A CA 1
ATOM 655 C C . THR A 1 88 ? -10.081 28.466 13.984 1.00 96.75 88 THR A C 1
ATOM 657 O O . THR A 1 88 ? -9.954 29.687 13.865 1.00 96.75 88 THR A O 1
ATOM 660 N N . LYS A 1 89 ? -9.048 27.652 14.195 1.00 97.12 89 LYS A N 1
ATOM 661 C CA . LYS A 1 89 ? -7.641 28.057 14.122 1.00 97.12 89 LYS A CA 1
ATOM 662 C C . LYS A 1 89 ? -6.888 27.166 13.149 1.00 97.12 89 LYS A C 1
ATOM 664 O O . LYS A 1 89 ? -7.235 26.001 12.974 1.00 97.12 89 LYS A O 1
ATOM 669 N N . GLU A 1 90 ? -5.867 27.736 12.530 1.00 97.44 90 GLU A N 1
ATOM 670 C CA . GLU A 1 90 ? -4.947 27.040 11.638 1.00 97.44 90 GLU A CA 1
ATOM 671 C C . GLU A 1 90 ? -3.530 27.198 12.185 1.00 97.44 90 GLU A C 1
ATOM 673 O O . GLU A 1 90 ? -3.170 28.270 12.677 1.00 97.44 90 GLU A O 1
ATOM 678 N N . PHE A 1 91 ? -2.764 26.115 12.145 1.00 96.62 91 PHE A N 1
ATOM 679 C CA . PHE A 1 91 ? -1.404 26.026 12.657 1.00 96.62 91 PHE A CA 1
ATOM 680 C C . PHE A 1 91 ? -0.546 25.241 11.670 1.00 96.62 91 PHE A C 1
ATOM 682 O O . PHE A 1 91 ? -1.035 24.314 11.030 1.00 96.62 91 PHE A O 1
ATOM 689 N N . GLU A 1 92 ? 0.737 25.562 11.598 1.00 96.38 92 GLU A N 1
ATOM 690 C CA . GLU A 1 92 ? 1.716 24.854 10.777 1.00 96.38 92 GLU A CA 1
ATOM 691 C C . GLU A 1 92 ? 2.939 24.553 11.642 1.00 96.38 92 GLU A C 1
ATOM 693 O O . GLU A 1 92 ? 3.411 25.429 12.370 1.00 96.38 92 GLU A O 1
ATOM 698 N N . VAL A 1 93 ? 3.410 23.305 11.609 1.00 96.19 93 VAL A N 1
ATOM 699 C CA . VAL A 1 93 ? 4.616 22.889 12.335 1.00 96.19 93 VAL A CA 1
ATOM 700 C C . VAL A 1 93 ? 5.837 23.235 11.490 1.00 96.19 93 VAL A C 1
ATOM 702 O O . VAL A 1 93 ? 5.929 22.799 10.346 1.00 96.19 93 VAL A O 1
ATOM 705 N N . GLU A 1 94 ? 6.777 23.998 12.048 1.00 94.81 94 GLU A N 1
ATOM 706 C CA . GLU A 1 94 ? 8.020 24.356 11.359 1.00 94.81 94 GLU A CA 1
ATOM 707 C C . GLU A 1 94 ? 8.931 23.136 11.139 1.00 94.81 94 GLU A C 1
ATOM 709 O O . GLU A 1 94 ? 8.987 22.210 11.952 1.00 94.81 94 GLU A O 1
ATOM 714 N N . THR A 1 95 ? 9.674 23.154 10.032 1.00 94.62 95 THR A N 1
ATOM 715 C CA . THR A 1 95 ? 10.642 22.109 9.678 1.00 94.62 95 THR A CA 1
ATOM 716 C C . THR A 1 95 ? 12.029 22.418 10.250 1.00 94.62 95 THR A C 1
ATOM 718 O O . THR A 1 95 ? 12.562 23.506 10.026 1.00 94.62 95 THR A O 1
ATOM 721 N N . ASN A 1 96 ? 12.659 21.432 10.876 1.00 91.75 96 ASN A N 1
ATOM 722 C CA . ASN A 1 96 ? 14.033 21.418 11.367 1.00 91.75 96 ASN A CA 1
ATOM 723 C C . ASN A 1 96 ? 14.995 20.589 10.489 1.00 91.75 96 ASN A C 1
ATOM 725 O O . ASN A 1 96 ? 16.214 20.739 10.614 1.00 91.75 96 ASN A O 1
ATOM 729 N N . ALA A 1 97 ? 14.488 19.721 9.604 1.00 88.50 97 ALA A N 1
ATOM 730 C CA . ALA A 1 97 ? 15.305 18.815 8.790 1.00 88.50 97 ALA A CA 1
ATOM 731 C C . ALA A 1 97 ? 14.976 18.851 7.289 1.00 88.50 97 ALA A C 1
ATOM 733 O O . ALA A 1 97 ? 13.846 19.075 6.869 1.00 88.50 97 ALA A O 1
ATOM 734 N N . ILE A 1 98 ? 15.963 18.529 6.442 1.00 85.75 98 ILE A N 1
ATOM 735 C CA . ILE A 1 98 ? 15.771 18.457 4.978 1.00 85.75 98 ILE A CA 1
ATOM 736 C C . ILE A 1 98 ? 14.722 17.396 4.600 1.00 85.75 98 ILE A C 1
ATOM 738 O O . ILE A 1 98 ? 13.964 17.586 3.650 1.00 85.75 98 ILE A O 1
ATOM 742 N N . ALA A 1 99 ? 14.672 16.283 5.338 1.00 82.50 99 ALA A N 1
ATOM 743 C CA . ALA A 1 99 ? 13.696 15.221 5.105 1.00 82.50 99 ALA A CA 1
ATOM 744 C C . ALA A 1 99 ? 12.256 15.707 5.335 1.00 82.50 99 ALA A C 1
ATOM 746 O O . ALA A 1 99 ? 11.377 15.396 4.534 1.00 82.50 99 ALA A O 1
ATOM 747 N N . GLU A 1 100 ? 12.038 16.515 6.372 1.00 89.69 100 GLU A N 1
ATOM 748 C CA . GLU A 1 100 ? 10.752 17.146 6.676 1.00 89.69 100 GLU A CA 1
ATOM 749 C C . GLU A 1 100 ? 10.368 18.162 5.601 1.00 89.69 100 GLU A C 1
ATOM 751 O O . GLU A 1 100 ? 9.263 18.097 5.078 1.00 89.69 100 GLU A O 1
ATOM 756 N N . VAL A 1 101 ? 11.302 19.029 5.182 1.00 89.44 101 VAL A N 1
ATOM 757 C CA . VAL A 1 101 ? 11.071 19.984 4.082 1.00 89.44 101 VAL A CA 1
ATOM 758 C C . VAL A 1 101 ? 10.620 19.252 2.820 1.00 89.44 101 VAL A C 1
ATOM 760 O O . VAL A 1 101 ? 9.643 19.643 2.179 1.00 89.44 101 VAL A O 1
ATOM 763 N N . PHE A 1 102 ? 11.313 18.170 2.458 1.00 86.31 102 PHE A N 1
ATOM 764 C CA . PHE A 1 102 ? 10.951 17.363 1.298 1.00 86.31 102 PHE A CA 1
ATOM 765 C C . PHE A 1 102 ? 9.566 16.723 1.463 1.00 86.31 102 PHE A C 1
ATOM 767 O O . PHE A 1 102 ? 8.730 16.829 0.567 1.00 86.31 102 PHE A O 1
ATOM 774 N N . ASN A 1 103 ? 9.302 16.088 2.606 1.00 88.31 103 ASN A N 1
ATOM 775 C CA . ASN A 1 103 ? 8.038 15.411 2.879 1.00 88.31 103 ASN A CA 1
ATOM 776 C C . ASN A 1 103 ? 6.849 16.387 2.904 1.00 88.31 103 ASN A C 1
ATOM 778 O O . ASN A 1 103 ? 5.857 16.156 2.210 1.00 88.31 103 ASN A O 1
ATOM 782 N N . GLY A 1 104 ? 6.971 17.509 3.615 1.00 89.88 104 GLY A N 1
ATOM 783 C CA . GLY A 1 104 ? 5.967 18.572 3.681 1.00 89.88 104 GLY A CA 1
ATOM 784 C C . GLY A 1 104 ? 5.681 19.201 2.319 1.00 89.88 104 GLY A C 1
ATOM 785 O O . GLY A 1 104 ? 4.525 19.398 1.959 1.00 89.88 104 GLY A O 1
ATOM 786 N N . THR A 1 105 ? 6.712 19.406 1.489 1.00 89.50 105 THR A N 1
ATOM 787 C CA . THR A 1 105 ? 6.543 19.932 0.120 1.00 89.50 105 THR A CA 1
ATOM 788 C C . THR A 1 105 ? 5.816 18.941 -0.795 1.00 89.50 105 THR A C 1
ATOM 790 O O . THR A 1 105 ? 4.988 19.333 -1.621 1.00 89.50 105 THR A O 1
ATOM 793 N N . MET A 1 106 ? 6.122 17.646 -0.678 1.00 86.75 106 MET A N 1
ATOM 794 C CA . MET A 1 106 ? 5.572 16.619 -1.568 1.00 86.75 106 MET A CA 1
ATOM 795 C C . MET A 1 106 ? 4.181 16.142 -1.138 1.00 86.75 106 MET A C 1
ATOM 797 O O . MET A 1 106 ? 3.384 15.760 -1.997 1.00 86.75 106 MET A O 1
ATOM 801 N N . THR A 1 107 ? 3.857 16.195 0.156 1.00 89.00 107 THR A N 1
ATOM 802 C CA . THR A 1 107 ? 2.590 15.692 0.711 1.00 89.00 107 THR A CA 1
ATOM 803 C C . THR A 1 107 ? 1.354 16.303 0.034 1.00 89.00 107 THR A C 1
ATOM 805 O O . THR A 1 107 ? 0.510 15.534 -0.427 1.00 89.00 107 THR A O 1
ATOM 808 N N . PRO A 1 108 ? 1.225 17.635 -0.144 1.00 89.25 108 PRO A N 1
ATOM 809 C CA . PRO A 1 108 ? 0.078 18.223 -0.838 1.00 89.25 108 PRO A CA 1
ATOM 810 C C . PRO A 1 108 ? -0.059 17.758 -2.292 1.00 89.25 108 PRO A C 1
ATOM 812 O O . PRO A 1 108 ? -1.166 17.475 -2.751 1.00 89.25 108 PRO A O 1
ATOM 815 N N . ALA A 1 109 ? 1.058 17.637 -3.015 1.00 85.25 109 ALA A N 1
ATOM 816 C CA . ALA A 1 109 ? 1.056 17.179 -4.403 1.00 85.25 109 ALA A CA 1
ATOM 817 C C . ALA A 1 109 ? 0.628 15.707 -4.513 1.00 85.25 109 ALA A C 1
ATOM 819 O O . ALA A 1 109 ? -0.178 15.358 -5.379 1.00 85.25 109 ALA A O 1
ATOM 820 N N . VAL A 1 110 ? 1.122 14.851 -3.613 1.00 84.62 110 VAL A N 1
ATOM 821 C CA . VAL A 1 110 ? 0.727 13.438 -3.528 1.00 84.62 110 VAL A CA 1
ATOM 822 C C . VAL A 1 110 ? -0.747 13.311 -3.149 1.00 84.62 110 VAL A C 1
ATOM 824 O O . VAL A 1 110 ? -1.457 12.541 -3.788 1.00 84.62 110 VAL A O 1
ATOM 827 N N . SER A 1 111 ? -1.237 14.104 -2.195 1.00 87.12 111 SER A N 1
ATOM 828 C CA . SER A 1 111 ? -2.655 14.136 -1.814 1.00 87.12 111 SER A CA 1
ATOM 829 C C . SER A 1 111 ? -3.558 14.577 -2.969 1.00 87.12 111 SER A C 1
ATOM 831 O O . SER A 1 111 ? -4.617 13.987 -3.176 1.00 87.12 111 SER A O 1
ATOM 833 N N . ALA A 1 112 ? -3.134 15.558 -3.771 1.00 88.00 112 ALA A N 1
ATOM 834 C CA . ALA A 1 112 ? -3.872 16.000 -4.956 1.00 88.00 112 ALA A CA 1
ATOM 835 C C . ALA A 1 112 ? -3.889 14.946 -6.079 1.00 88.00 112 ALA A C 1
ATOM 837 O O . ALA A 1 112 ? -4.905 14.748 -6.737 1.00 88.00 112 ALA A O 1
ATOM 838 N N . LEU A 1 113 ? -2.779 14.236 -6.301 1.00 84.94 113 LEU A N 1
ATOM 839 C CA . LEU A 1 113 ? -2.751 13.087 -7.215 1.00 84.94 113 LEU A CA 1
ATOM 840 C C . LEU A 1 113 ? -3.627 11.944 -6.688 1.00 84.94 113 LEU A C 1
ATOM 842 O O . LEU A 1 113 ? -4.361 11.316 -7.453 1.00 84.94 113 LEU A O 1
ATOM 846 N N . GLY A 1 114 ? -3.563 11.699 -5.380 1.00 85.81 114 GLY A N 1
ATOM 847 C CA . GLY A 1 114 ? -4.333 10.682 -4.682 1.00 85.81 114 GLY A CA 1
ATOM 848 C C . GLY A 1 114 ? -5.834 10.911 -4.816 1.00 85.81 114 GLY A C 1
ATOM 849 O O . GLY A 1 114 ? -6.555 9.988 -5.177 1.0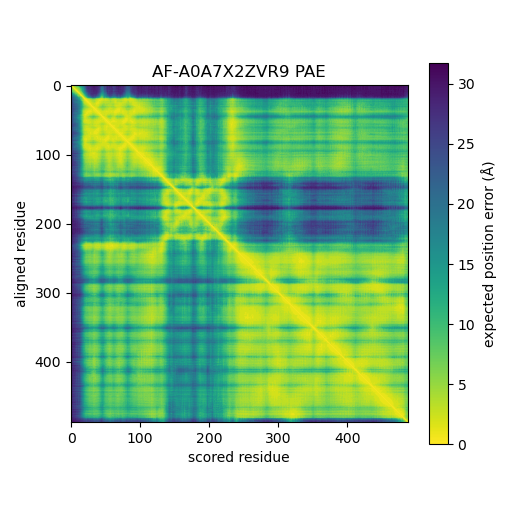0 85.81 114 GLY A O 1
ATOM 850 N N . SER A 1 115 ? -6.295 12.150 -4.635 1.00 87.50 115 SER A N 1
ATOM 851 C CA . SER A 1 115 ? -7.715 12.492 -4.751 1.00 87.50 115 SER A CA 1
ATOM 852 C C . SER A 1 115 ? -8.286 12.262 -6.149 1.00 87.50 115 SER A C 1
ATOM 854 O O . SER A 1 115 ? -9.482 12.036 -6.262 1.00 87.50 115 SER A O 1
ATOM 856 N N . VAL A 1 116 ? -7.456 12.280 -7.199 1.00 86.38 116 VAL A N 1
ATOM 857 C CA . VAL A 1 116 ? -7.870 11.959 -8.574 1.00 86.38 116 VAL A CA 1
ATOM 858 C C . VAL A 1 116 ? -7.791 10.457 -8.843 1.00 86.38 116 VAL A C 1
ATOM 860 O O . VAL A 1 116 ? -8.731 9.872 -9.376 1.00 86.38 116 VAL A O 1
ATOM 863 N N . LEU A 1 117 ? -6.671 9.813 -8.501 1.00 85.81 117 LEU A N 1
ATOM 864 C CA . LEU A 1 117 ? -6.432 8.399 -8.821 1.00 85.81 117 LEU A CA 1
ATOM 865 C C . LEU A 1 117 ? -7.288 7.446 -7.979 1.00 85.81 117 LEU A C 1
ATOM 867 O O . LEU A 1 117 ? -7.746 6.418 -8.482 1.00 85.81 117 LEU A O 1
ATOM 871 N N . PHE A 1 118 ? -7.500 7.793 -6.713 1.00 87.75 118 PHE A N 1
ATOM 872 C CA . PHE A 1 118 ? -8.297 7.029 -5.754 1.00 87.75 118 PHE A CA 1
ATOM 873 C C . PHE A 1 118 ? -9.706 7.602 -5.590 1.00 87.75 118 PHE A C 1
ATOM 875 O O . PHE A 1 118 ? -10.422 7.213 -4.672 1.00 87.75 118 PHE A O 1
ATOM 882 N N . TRP A 1 119 ? -10.116 8.500 -6.490 1.00 90.25 119 TRP A N 1
ATOM 883 C CA . TRP A 1 119 ? -11.503 8.926 -6.569 1.00 90.25 119 TRP A CA 1
ATOM 884 C C . TRP A 1 119 ? -12.419 7.735 -6.851 1.00 90.25 119 TRP A C 1
ATOM 886 O O . TRP A 1 119 ? -12.061 6.835 -7.615 1.00 90.25 119 TRP A O 1
ATOM 896 N N . ASP A 1 120 ? -13.614 7.770 -6.273 1.00 90.00 120 ASP A N 1
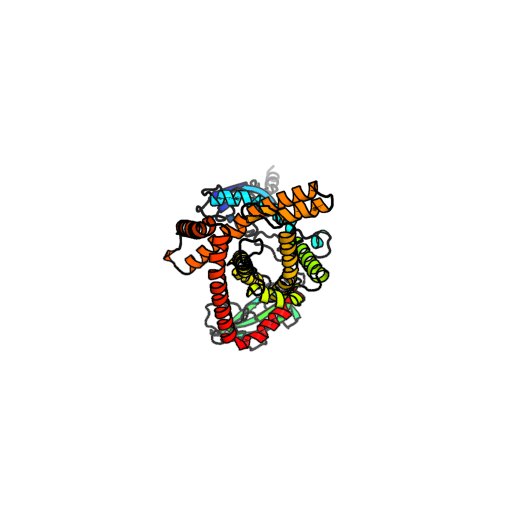ATOM 897 C CA . ASP A 1 120 ? -14.635 6.750 -6.456 1.00 90.00 120 ASP A CA 1
ATOM 898 C C . ASP A 1 120 ? -15.806 7.290 -7.292 1.00 90.00 120 ASP A C 1
ATOM 900 O O . ASP A 1 120 ? -16.667 8.015 -6.777 1.00 90.00 120 ASP A O 1
ATOM 904 N N . PRO A 1 121 ? -15.868 6.946 -8.591 1.00 86.38 121 PRO A N 1
ATOM 905 C C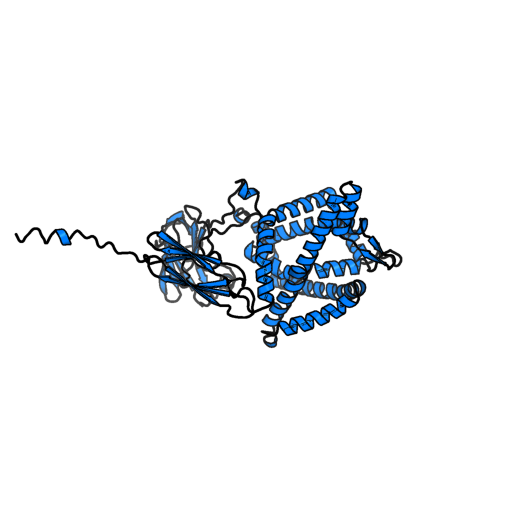A . PRO A 1 121 ? -16.960 7.375 -9.450 1.00 86.38 121 PRO A CA 1
ATOM 906 C C . PRO A 1 121 ? -18.297 6.729 -9.084 1.00 86.38 121 PRO A C 1
ATOM 908 O O . PRO A 1 121 ? -19.329 7.310 -9.400 1.00 86.38 121 PRO A O 1
ATOM 911 N N . PHE A 1 122 ? -18.309 5.548 -8.458 1.00 87.25 122 PHE A N 1
ATOM 912 C CA . PHE A 1 122 ? -19.531 4.795 -8.166 1.00 87.25 122 PHE A CA 1
ATOM 913 C C . PHE A 1 122 ? -20.245 5.380 -6.951 1.00 87.25 122 PHE A C 1
ATOM 915 O O . PHE A 1 122 ? -21.458 5.596 -7.005 1.00 87.25 122 PHE A O 1
ATOM 922 N N . ALA A 1 123 ? -19.491 5.718 -5.904 1.00 86.94 123 ALA A N 1
ATOM 923 C CA . ALA A 1 123 ? -20.012 6.482 -4.777 1.00 86.94 123 ALA A CA 1
ATOM 924 C C . ALA A 1 123 ? -20.493 7.875 -5.225 1.00 86.94 123 ALA A C 1
ATOM 926 O O . ALA A 1 123 ? -21.585 8.306 -4.861 1.00 86.94 123 ALA A O 1
ATOM 927 N N . ALA A 1 124 ? -19.732 8.558 -6.091 1.00 87.69 124 ALA A N 1
ATOM 928 C CA . ALA A 1 124 ? -20.084 9.898 -6.570 1.00 87.69 124 ALA A CA 1
ATOM 929 C C . ALA A 1 124 ? -21.395 9.954 -7.378 1.00 87.69 124 ALA A C 1
ATOM 931 O O . ALA A 1 124 ? -22.082 10.975 -7.355 1.00 87.69 124 ALA A O 1
ATOM 932 N N . ILE A 1 125 ? -21.752 8.875 -8.084 1.00 89.31 125 ILE A N 1
ATOM 933 C CA . ILE A 1 125 ? -23.032 8.758 -8.806 1.00 89.31 125 ILE A CA 1
ATOM 934 C C . ILE A 1 125 ? -24.121 8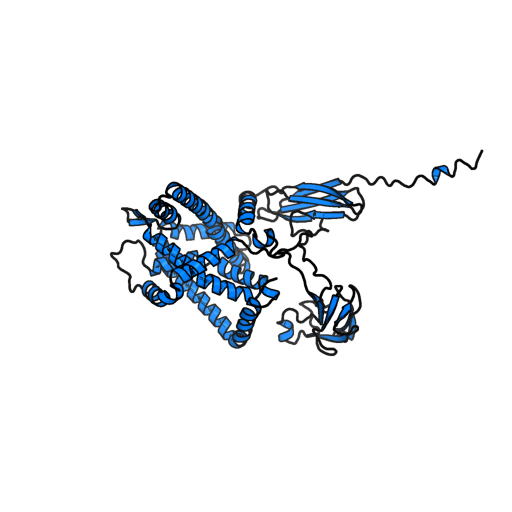.032 -7.998 1.00 89.31 125 ILE A C 1
ATOM 936 O O . ILE A 1 125 ? -25.196 7.767 -8.535 1.00 89.31 125 ILE A O 1
ATOM 940 N N . GLY A 1 126 ? -23.865 7.728 -6.720 1.00 85.44 126 GLY A N 1
ATOM 941 C CA . GLY A 1 126 ? -24.844 7.164 -5.790 1.00 85.44 126 GLY A CA 1
ATOM 942 C C . GLY A 1 126 ? -25.175 5.687 -6.011 1.00 85.44 126 GLY A C 1
ATOM 943 O O . GLY A 1 126 ? -26.252 5.248 -5.617 1.00 85.44 126 GLY A O 1
ATOM 944 N N . ILE A 1 127 ? -24.286 4.912 -6.647 1.00 86.69 127 ILE A N 1
ATOM 945 C CA . ILE A 1 127 ? -24.483 3.459 -6.812 1.00 86.69 127 ILE A CA 1
ATOM 946 C C . ILE A 1 127 ? -24.404 2.737 -5.464 1.00 86.69 127 ILE A C 1
ATOM 948 O O . ILE A 1 127 ? -25.109 1.749 -5.264 1.00 86.69 127 ILE A O 1
ATOM 952 N N . TYR A 1 128 ? -23.552 3.213 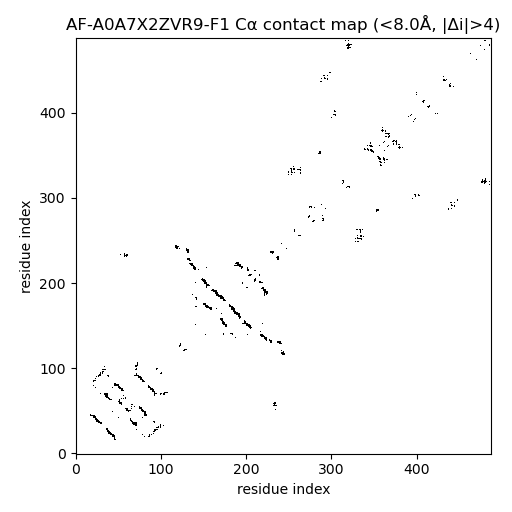-4.555 1.00 85.56 128 TYR A N 1
ATOM 953 C CA . TYR A 1 128 ? -23.398 2.656 -3.215 1.00 85.56 128 TYR A CA 1
ATOM 954 C C . TYR A 1 128 ? -22.856 3.707 -2.233 1.00 85.56 128 TYR A C 1
ATOM 956 O O . TYR A 1 128 ? -22.391 4.767 -2.655 1.00 85.56 128 TYR A O 1
ATOM 964 N N . ASP A 1 129 ? -22.928 3.405 -0.936 1.00 83.50 129 ASP A N 1
ATOM 965 C CA . ASP A 1 129 ? -22.364 4.229 0.136 1.00 83.50 129 ASP A CA 1
ATOM 966 C C . ASP A 1 129 ? -21.007 3.656 0.584 1.00 83.50 129 ASP A C 1
ATOM 968 O O . ASP A 1 129 ? -20.968 2.506 1.027 1.00 83.50 129 ASP A O 1
ATOM 972 N N . PRO A 1 130 ? -19.896 4.408 0.459 1.00 84.31 130 PRO A N 1
ATOM 973 C CA . PRO A 1 130 ? -18.575 3.933 0.853 1.00 84.31 130 PRO A CA 1
ATOM 974 C C . PRO A 1 130 ? -18.322 4.014 2.365 1.00 84.31 130 PRO A C 1
ATOM 976 O O . PRO A 1 130 ? -17.244 3.612 2.803 1.00 84.31 130 PRO A O 1
ATOM 979 N N . VAL A 1 131 ? -19.241 4.573 3.164 1.00 85.00 131 VAL A N 1
ATOM 980 C CA . VAL A 1 131 ? -19.090 4.644 4.624 1.00 85.00 131 VAL A CA 1
ATOM 981 C C . VAL A 1 131 ? -19.103 3.240 5.222 1.00 85.00 131 VAL A C 1
ATOM 983 O O . VAL A 1 131 ? -19.975 2.422 4.938 1.00 85.00 131 VAL A O 1
ATOM 986 N N . VAL A 1 132 ? -18.132 2.965 6.091 1.00 81.38 132 VAL A N 1
ATOM 987 C CA . VAL A 1 132 ? -18.016 1.667 6.750 1.00 81.38 132 VAL A CA 1
ATOM 988 C C . VAL A 1 132 ? -18.922 1.642 7.974 1.00 81.38 132 VAL A C 1
ATOM 990 O O . VAL A 1 132 ? -18.742 2.406 8.928 1.00 81.38 132 VAL A O 1
ATOM 993 N N . TYR A 1 133 ? -19.880 0.723 7.967 1.00 79.25 133 TYR A N 1
ATOM 994 C CA . TYR A 1 133 ? -20.822 0.529 9.061 1.00 79.25 133 TYR A CA 1
ATOM 995 C C . TYR A 1 133 ? -20.474 -0.712 9.878 1.00 79.25 133 TYR A C 1
ATOM 997 O O . TYR A 1 133 ? -20.206 -1.783 9.336 1.00 79.25 133 TYR A O 1
ATOM 1005 N N . ALA A 1 134 ? -20.532 -0.589 11.202 1.00 74.62 134 ALA A N 1
ATOM 1006 C CA . ALA A 1 134 ? -20.523 -1.746 12.080 1.00 74.62 134 ALA A CA 1
ATOM 1007 C C . ALA A 1 134 ? -21.944 -2.323 12.160 1.00 74.62 134 ALA A C 1
ATOM 1009 O O . ALA A 1 134 ? -22.849 -1.685 12.700 1.00 74.62 134 ALA A O 1
ATOM 1010 N N . ASP A 1 135 ? -22.138 -3.538 11.641 1.00 70.69 135 ASP A N 1
ATOM 1011 C CA . ASP A 1 135 ? -23.416 -4.259 11.751 1.00 70.69 135 ASP A CA 1
ATOM 1012 C C . ASP A 1 135 ? -23.597 -4.905 13.134 1.00 70.69 135 ASP A C 1
ATOM 1014 O O . ASP A 1 135 ? -24.720 -5.096 13.606 1.00 70.69 135 ASP A O 1
ATOM 1018 N N . VAL A 1 136 ? -22.484 -5.250 13.789 1.00 76.50 136 VAL A N 1
ATOM 1019 C CA . VAL A 1 136 ? -22.455 -5.951 15.075 1.00 76.50 136 VAL A CA 1
ATOM 1020 C C . VAL A 1 136 ? -21.449 -5.322 16.033 1.00 76.50 136 VAL A C 1
ATOM 1022 O O . VAL A 1 136 ? -20.387 -4.840 15.635 1.00 76.50 136 VAL A O 1
ATOM 1025 N N . LYS A 1 137 ? -21.766 -5.364 17.326 1.00 81.06 137 LYS A N 1
ATOM 1026 C CA . LYS A 1 137 ? -20.848 -5.039 18.415 1.00 81.06 137 LYS A CA 1
ATOM 1027 C C . LYS A 1 137 ? -20.534 -6.289 19.217 1.00 81.06 137 LYS A C 1
ATOM 1029 O O . LYS A 1 137 ? -21.422 -6.853 19.852 1.00 81.06 137 LYS A O 1
ATOM 1034 N N . LEU A 1 138 ? -19.266 -6.685 19.229 1.00 83.75 138 LEU A N 1
ATOM 1035 C CA . LEU A 1 138 ? -18.802 -7.786 20.069 1.00 83.75 138 LEU A CA 1
ATOM 1036 C C . LEU A 1 138 ? -18.804 -7.370 21.546 1.00 83.75 138 LEU A C 1
ATOM 1038 O O . LEU A 1 138 ? -18.363 -6.272 21.909 1.00 83.75 138 LEU A O 1
ATOM 1042 N N . VAL A 1 139 ? -19.306 -8.259 22.399 1.00 84.38 139 VAL A N 1
ATOM 1043 C CA . VAL A 1 139 ? -19.337 -8.107 23.855 1.00 84.38 139 VAL A CA 1
ATOM 1044 C C . VAL A 1 139 ? -18.227 -8.968 24.448 1.00 84.38 139 VAL A C 1
ATOM 1046 O O . VAL A 1 139 ? -18.296 -10.198 24.433 1.00 84.38 139 VAL A O 1
ATOM 1049 N N . GLY A 1 140 ? -17.182 -8.307 24.947 1.00 83.06 140 GLY A N 1
ATOM 1050 C CA . GLY A 1 140 ? -16.037 -8.958 25.582 1.00 83.06 140 GLY A CA 1
ATOM 1051 C C . GLY A 1 140 ? -16.317 -9.381 27.019 1.00 83.06 140 GLY A C 1
ATOM 1052 O O . GLY A 1 140 ? -17.181 -8.819 27.694 1.00 83.06 140 GLY A O 1
ATOM 1053 N N . THR A 1 141 ? -15.545 -10.355 27.489 1.00 82.56 141 THR A N 1
ATOM 1054 C CA . THR A 1 141 ? -15.571 -10.792 28.884 1.00 82.56 141 THR A CA 1
ATOM 1055 C C . THR A 1 141 ? -15.019 -9.696 29.805 1.00 82.56 141 THR A C 1
ATOM 1057 O O . THR A 1 141 ? -13.878 -9.265 29.618 1.00 82.56 141 THR A O 1
ATOM 1060 N N . PRO A 1 142 ? -15.788 -9.221 30.804 1.00 80.81 142 PRO A N 1
ATOM 1061 C CA . PRO A 1 142 ? -15.307 -8.217 31.747 1.00 80.81 142 PRO A CA 1
ATOM 1062 C C . PRO A 1 142 ? -14.066 -8.688 32.511 1.00 80.81 142 PRO A C 1
ATOM 1064 O O . PRO A 1 142 ? -14.018 -9.819 32.985 1.00 80.81 142 PRO A O 1
ATOM 1067 N N . GLY A 1 143 ? -13.072 -7.810 32.650 1.00 73.12 143 GLY A N 1
ATOM 1068 C CA . GLY A 1 143 ? -11.837 -8.110 33.381 1.00 73.12 143 GLY A CA 1
ATOM 1069 C C . GLY A 1 143 ? -10.825 -8.968 32.615 1.00 73.12 143 GLY A C 1
ATOM 1070 O O . GLY A 1 143 ? -9.740 -9.205 33.134 1.00 73.12 143 GLY A O 1
ATOM 1071 N N . TRP A 1 144 ? -11.124 -9.398 31.386 1.00 75.62 144 TRP A N 1
ATOM 1072 C CA . TRP A 1 144 ? -10.165 -10.121 30.552 1.00 75.62 144 TRP A CA 1
ATOM 1073 C C . TRP A 1 144 ? -9.062 -9.192 30.019 1.00 75.62 144 TRP A C 1
ATOM 1075 O O . TRP A 1 144 ? -9.332 -8.087 29.547 1.00 75.62 144 TRP A O 1
ATOM 1085 N N . THR A 1 145 ? -7.814 -9.663 30.059 1.00 68.94 145 THR A N 1
ATOM 1086 C CA . THR A 1 145 ? -6.653 -9.027 29.417 1.00 68.94 145 THR A CA 1
ATOM 1087 C C . THR A 1 145 ? -5.730 -10.103 28.838 1.00 68.94 145 THR A C 1
ATOM 1089 O O . THR A 1 145 ? -5.748 -11.242 29.302 1.00 68.94 145 THR A O 1
ATOM 1092 N N . ASN A 1 146 ? -4.878 -9.742 27.871 1.00 64.81 146 ASN A N 1
ATOM 1093 C CA . ASN A 1 146 ? -3.969 -10.682 27.191 1.00 64.81 146 ASN A CA 1
ATOM 1094 C C . ASN A 1 146 ? -2.996 -11.430 28.126 1.00 64.81 146 ASN A C 1
ATOM 1096 O O . ASN A 1 146 ? -2.465 -12.465 27.742 1.00 64.81 146 ASN A O 1
ATOM 1100 N N . ASN A 1 147 ? -2.748 -10.913 29.334 1.00 64.25 147 ASN A N 1
ATOM 1101 C CA . ASN A 1 147 ? -1.757 -11.457 30.269 1.00 64.25 147 ASN A CA 1
ATOM 1102 C C . ASN A 1 147 ? -2.384 -12.240 31.436 1.00 64.25 147 ASN A C 1
ATOM 1104 O O . ASN A 1 147 ? -1.664 -12.677 32.333 1.00 64.25 147 ASN A O 1
ATOM 1108 N N . ILE A 1 148 ? -3.712 -12.383 31.463 1.00 70.75 148 ILE A N 1
ATOM 1109 C CA . ILE A 1 148 ? -4.423 -13.051 32.556 1.00 70.75 148 ILE A CA 1
ATOM 1110 C C . ILE A 1 148 ? -4.364 -14.576 32.396 1.00 70.75 148 ILE A C 1
ATOM 1112 O O . ILE A 1 148 ? -4.654 -15.121 31.332 1.00 70.75 148 ILE A O 1
ATOM 1116 N N . GLN A 1 149 ? -4.013 -15.256 33.489 1.00 66.56 149 GLN A N 1
ATOM 1117 C CA . GLN A 1 149 ? -3.933 -16.716 33.613 1.00 66.56 149 GLN A CA 1
ATOM 1118 C C . GLN A 1 149 ? -5.212 -17.286 34.252 1.00 66.56 149 GLN A C 1
ATOM 1120 O O . GLN A 1 149 ? -5.133 -18.119 35.148 1.00 66.56 149 GLN A O 1
ATOM 1125 N N . ASN A 1 150 ? -6.383 -16.796 33.831 1.00 75.56 150 ASN A N 1
ATOM 1126 C CA . ASN A 1 150 ? -7.667 -17.189 34.415 1.00 75.56 150 ASN A CA 1
ATOM 1127 C C . ASN A 1 150 ? -8.548 -17.915 33.398 1.00 75.56 150 ASN A C 1
ATOM 1129 O O . ASN A 1 150 ? -8.481 -17.698 32.180 1.00 75.56 150 ASN A O 1
ATOM 1133 N N . LYS A 1 151 ? -9.457 -18.717 33.940 1.00 81.50 151 LYS A N 1
ATOM 1134 C CA . LYS A 1 151 ? -10.586 -19.322 33.257 1.00 81.50 151 LYS A CA 1
ATOM 1135 C C . LYS A 1 151 ? -11.845 -18.493 33.503 1.00 81.50 151 LYS A C 1
ATOM 1137 O O . LYS A 1 151 ? -12.208 -18.183 34.633 1.00 81.50 151 LYS A O 1
ATOM 1142 N N . PHE A 1 152 ? -12.540 -18.170 32.420 1.00 83.31 152 PHE A N 1
ATOM 1143 C CA . PHE A 1 152 ? -13.820 -17.471 32.457 1.00 83.31 152 PHE A CA 1
ATOM 1144 C C . PHE A 1 152 ? -14.928 -18.417 32.016 1.00 83.31 152 PHE A C 1
ATOM 1146 O O . PHE A 1 152 ? -14.836 -19.046 30.958 1.00 83.31 152 PHE A O 1
ATOM 1153 N N . ILE A 1 153 ? -15.985 -18.518 32.816 1.00 84.25 153 ILE A N 1
ATOM 1154 C CA . ILE A 1 153 ? -17.135 -19.382 32.547 1.00 84.25 153 ILE A CA 1
ATOM 1155 C C . ILE A 1 153 ? -18.383 -18.519 32.461 1.00 84.25 153 ILE A C 1
ATOM 1157 O O . ILE A 1 153 ? -18.655 -17.697 33.339 1.00 84.25 153 ILE A O 1
ATOM 1161 N N . LEU A 1 154 ? -19.167 -18.730 31.408 1.00 86.81 154 LEU A N 1
ATOM 1162 C CA . LEU A 1 154 ? -20.470 -18.106 31.302 1.00 86.81 154 LEU A CA 1
ATOM 1163 C C . LEU A 1 154 ? -21.430 -18.807 32.261 1.00 86.81 154 LEU A C 1
ATOM 1165 O O . LEU A 1 154 ? -21.819 -19.949 32.029 1.00 86.81 154 LEU A O 1
ATOM 1169 N N . LYS A 1 155 ? -21.817 -18.135 33.344 1.00 87.75 155 LYS A N 1
ATOM 1170 C CA . LYS A 1 155 ? -22.677 -18.734 34.366 1.00 87.75 155 LYS A CA 1
ATOM 1171 C C . LYS A 1 155 ? -24.133 -18.737 33.938 1.00 87.75 155 LYS A C 1
ATOM 1173 O O . LYS A 1 155 ? -24.812 -19.740 34.122 1.00 87.75 155 LYS A O 1
ATOM 1178 N N . LYS A 1 156 ? -24.611 -17.601 33.422 1.00 90.06 156 LYS A N 1
ATOM 1179 C CA . LYS A 1 156 ? -26.020 -17.429 33.068 1.00 90.06 156 LYS A CA 1
ATOM 1180 C C . LYS A 1 156 ? -26.259 -16.280 32.099 1.00 90.06 156 LYS A C 1
ATOM 1182 O O . LYS A 1 156 ? -25.697 -15.198 32.280 1.00 90.06 156 LYS A O 1
ATOM 1187 N N . TRP A 1 157 ? -27.177 -16.473 31.155 1.00 90.94 157 TRP A N 1
ATOM 1188 C CA . TRP A 1 157 ? -27.753 -15.374 30.380 1.00 90.94 157 TRP A CA 1
ATOM 1189 C C . TRP A 1 157 ? -28.909 -14.701 31.134 1.00 90.94 157 TRP A C 1
ATOM 1191 O O . TRP A 1 157 ? -29.828 -15.350 31.636 1.00 90.94 157 TRP A O 1
ATOM 1201 N N . LEU A 1 158 ? -28.883 -13.370 31.215 1.00 90.88 158 LEU A N 1
ATOM 1202 C CA . LEU A 1 158 ? -29.950 -12.566 31.830 1.00 90.88 158 LEU A CA 1
ATOM 1203 C C . LEU A 1 158 ? -31.018 -12.136 30.815 1.00 90.88 158 LEU A C 1
ATOM 1205 O O . LEU A 1 158 ? -32.115 -11.727 31.198 1.00 90.88 158 LEU A O 1
ATOM 1209 N N . LYS A 1 159 ? -30.702 -12.227 29.521 1.00 90.50 159 LYS A N 1
ATOM 1210 C CA . LYS A 1 159 ? -31.579 -11.895 28.396 1.00 90.50 159 LYS A CA 1
ATOM 1211 C C . LYS A 1 159 ? -31.551 -13.025 27.388 1.00 90.50 159 LYS A C 1
ATOM 1213 O O . LYS A 1 159 ? -30.472 -13.539 27.125 1.00 90.50 159 LYS A O 1
ATOM 1218 N N . ALA A 1 160 ? -32.714 -13.377 26.843 1.00 88.44 160 ALA A N 1
ATOM 1219 C CA . ALA A 1 160 ? -32.854 -14.417 25.827 1.00 88.44 160 ALA A CA 1
ATOM 1220 C C . ALA A 1 160 ? -32.124 -14.052 24.522 1.00 88.44 160 ALA A C 1
ATOM 1222 O O . ALA A 1 160 ? -31.934 -12.873 24.217 1.00 88.44 160 ALA A O 1
ATOM 1223 N N . GLU A 1 161 ? -31.749 -15.063 23.745 1.00 88.44 161 GLU A N 1
ATOM 1224 C CA . GLU A 1 161 ? -31.227 -14.876 22.394 1.00 88.44 161 GLU A CA 1
ATOM 1225 C C . GLU A 1 161 ? -32.290 -14.211 21.503 1.00 88.44 161 GLU A C 1
ATOM 1227 O O . GLU A 1 161 ? -33.482 -14.499 21.617 1.00 88.44 161 GLU A O 1
ATOM 1232 N N . GLY A 1 162 ? -31.873 -13.265 20.663 1.00 86.44 162 GLY A N 1
ATOM 1233 C CA . GLY A 1 162 ? -32.759 -12.421 19.858 1.00 86.44 162 GLY A CA 1
ATOM 1234 C C . GLY A 1 162 ? -33.434 -11.280 20.635 1.00 86.44 162 GLY A C 1
ATOM 1235 O O . GLY A 1 162 ? -34.216 -10.518 20.065 1.00 86.44 162 GLY A O 1
ATOM 1236 N N . ALA A 1 163 ? -33.171 -11.122 21.939 1.00 89.38 163 ALA A N 1
ATOM 1237 C CA . ALA A 1 163 ? -33.754 -10.026 22.708 1.00 89.38 163 ALA A CA 1
ATOM 1238 C C . ALA A 1 163 ? -33.150 -8.672 22.306 1.00 89.38 163 ALA A C 1
ATOM 1240 O O . ALA A 1 163 ? -31.934 -8.530 22.162 1.00 89.38 163 ALA A O 1
ATOM 1241 N N . LYS A 1 164 ? -34.004 -7.647 22.204 1.00 90.56 164 LYS A N 1
ATOM 1242 C CA . LYS A 1 164 ? -33.574 -6.251 22.065 1.00 90.56 164 LYS A CA 1
ATOM 1243 C C . LYS A 1 164 ? -33.035 -5.751 23.403 1.00 90.56 164 LYS A C 1
ATOM 1245 O O . LYS A 1 164 ? -33.759 -5.756 24.399 1.00 90.56 164 LYS A O 1
ATOM 1250 N N . VAL A 1 165 ? -31.783 -5.316 23.415 1.00 89.94 165 VAL A N 1
ATOM 1251 C CA . VAL A 1 165 ? -31.087 -4.786 24.592 1.00 89.94 165 VAL A CA 1
ATOM 1252 C C . VAL A 1 165 ? -30.745 -3.317 24.388 1.00 89.94 165 VAL A C 1
ATOM 1254 O O . VAL A 1 165 ? -30.532 -2.872 23.260 1.00 89.94 165 VAL A O 1
ATOM 1257 N N . LYS A 1 166 ? -30.693 -2.544 25.473 1.00 89.69 166 LYS A N 1
ATOM 1258 C CA . LYS A 1 166 ? -30.210 -1.156 25.463 1.00 89.69 166 LYS A CA 1
ATOM 1259 C C . LYS A 1 166 ? -28.773 -1.086 25.964 1.00 89.69 166 LYS A C 1
ATOM 1261 O O . LYS A 1 166 ? -28.368 -1.863 26.823 1.00 89.69 166 LYS A O 1
ATOM 1266 N N . LYS A 1 167 ? -28.013 -0.092 25.498 1.00 87.44 167 LYS A N 1
ATOM 1267 C CA . LYS A 1 167 ? -26.668 0.174 26.027 1.00 87.44 167 LYS A CA 1
ATOM 1268 C C . LYS A 1 167 ? -26.720 0.358 27.554 1.00 87.44 167 LYS A C 1
ATOM 1270 O O . LYS A 1 167 ? -27.497 1.170 28.048 1.00 87.44 167 LYS A O 1
ATOM 1275 N N . GLY A 1 168 ? -25.880 -0.381 28.275 1.00 85.50 168 GLY A N 1
ATOM 1276 C CA . GLY A 1 168 ? -25.801 -0.408 29.739 1.00 85.50 168 GLY A CA 1
ATOM 1277 C C . GLY A 1 168 ? -26.713 -1.437 30.417 1.00 85.50 168 GLY A C 1
ATOM 1278 O O . GLY A 1 168 ? -26.623 -1.613 31.629 1.00 85.50 168 GLY A O 1
ATOM 1279 N N . GLU A 1 169 ? -27.569 -2.138 29.674 1.00 90.50 169 GLU A N 1
ATOM 1280 C CA . GLU A 1 169 ? -28.464 -3.156 30.228 1.00 90.50 169 GLU A CA 1
ATOM 1281 C C . GLU A 1 169 ? -27.708 -4.448 30.565 1.00 90.50 169 GLU A C 1
ATOM 1283 O O . GLU A 1 169 ? -26.847 -4.879 29.805 1.00 90.50 169 GLU A O 1
ATOM 1288 N N . ALA A 1 170 ? -28.011 -5.087 31.695 1.00 90.75 170 ALA A N 1
ATOM 1289 C CA . ALA A 1 170 ? -27.377 -6.348 32.079 1.00 90.75 170 ALA A CA 1
ATOM 1290 C C . ALA A 1 170 ? -27.824 -7.502 31.160 1.00 90.75 170 ALA A C 1
ATOM 1292 O O . ALA A 1 170 ? -29.023 -7.732 30.989 1.00 90.75 170 ALA A O 1
ATOM 1293 N N . ILE A 1 171 ? -26.861 -8.234 30.592 1.00 91.94 171 ILE A N 1
ATOM 1294 C CA . ILE A 1 171 ? -27.106 -9.291 29.594 1.00 91.94 171 ILE A CA 1
ATOM 1295 C C . ILE A 1 171 ? -26.618 -10.672 30.028 1.00 91.94 171 ILE A C 1
ATOM 1297 O O . ILE A 1 171 ? -27.250 -11.660 29.662 1.00 91.94 171 ILE A O 1
ATOM 1301 N N . ALA A 1 172 ? -25.560 -10.766 30.836 1.00 91.19 172 ALA A N 1
ATOM 1302 C CA . ALA A 1 172 ? -25.007 -12.044 31.283 1.00 91.19 172 ALA A CA 1
ATOM 1303 C C . ALA A 1 172 ? -24.289 -11.938 32.633 1.00 91.19 172 ALA A C 1
ATOM 1305 O O . ALA A 1 172 ? -23.916 -10.849 33.069 1.00 91.19 172 ALA A O 1
ATOM 1306 N N . LEU A 1 173 ? -24.065 -13.088 33.265 1.00 89.19 173 LEU A N 1
ATOM 1307 C CA . LEU A 1 173 ? -23.199 -13.263 34.427 1.00 89.19 173 LEU A CA 1
ATOM 1308 C C . LEU A 1 173 ? -22.022 -14.157 34.042 1.00 89.19 173 LEU A C 1
ATOM 1310 O O . LEU A 1 173 ? -22.221 -15.280 33.569 1.00 89.19 173 LEU A O 1
ATOM 1314 N N . VAL A 1 174 ? -20.807 -13.663 34.264 1.00 87.62 174 VAL A N 1
ATOM 1315 C CA . VAL A 1 174 ? -19.563 -14.401 34.025 1.00 87.62 174 VAL A CA 1
ATOM 1316 C C . VAL A 1 174 ? -18.848 -14.617 35.347 1.00 87.62 174 VAL A C 1
ATOM 1318 O O . VAL A 1 174 ? -18.781 -13.708 36.168 1.00 87.62 174 VAL A O 1
ATOM 1321 N N . SER A 1 175 ? -18.315 -15.818 35.537 1.00 85.25 175 SER A N 1
ATOM 1322 C CA . SER A 1 175 ? -17.515 -16.183 36.702 1.00 85.25 175 SER A CA 1
ATOM 1323 C C . SER A 1 175 ? -16.050 -16.357 36.292 1.00 85.25 175 SER A C 1
ATOM 1325 O O . SER A 1 175 ? -15.766 -16.927 35.234 1.00 85.25 175 SER A O 1
ATOM 1327 N N . SER A 1 176 ? -15.143 -15.826 37.112 1.00 81.31 176 SER A N 1
ATOM 1328 C CA . SER A 1 176 ? -13.686 -16.026 37.046 1.00 81.31 176 SER A CA 1
ATOM 1329 C C . SER A 1 176 ? -13.262 -17.028 38.129 1.00 81.31 176 SER A C 1
ATOM 1331 O O . SER A 1 176 ? -14.026 -17.264 39.063 1.00 81.31 176 SER A O 1
ATOM 1333 N N . ASP A 1 177 ? -12.044 -17.571 38.050 1.00 69.94 177 ASP A N 1
ATOM 1334 C CA . ASP A 1 177 ? -11.472 -18.504 39.042 1.00 69.94 177 ASP A CA 1
ATOM 1335 C C . ASP A 1 177 ? -11.501 -17.989 40.499 1.00 69.94 177 ASP A C 1
ATOM 1337 O O . ASP A 1 177 ? -11.479 -18.789 41.429 1.00 69.94 177 ASP A O 1
ATOM 1341 N N . ASP A 1 178 ? -11.638 -16.675 40.714 1.00 64.38 178 ASP A N 1
ATOM 1342 C CA . ASP A 1 178 ? -11.826 -16.051 42.037 1.00 64.38 178 ASP A CA 1
ATOM 1343 C C . ASP A 1 178 ? -13.276 -16.143 42.580 1.00 64.38 178 ASP A C 1
ATOM 1345 O O . ASP A 1 178 ? -13.630 -15.448 43.533 1.00 64.38 178 ASP A O 1
ATOM 1349 N N . GLU A 1 179 ? -14.150 -16.934 41.942 1.00 63.72 179 GLU A N 1
ATOM 1350 C CA . GLU A 1 179 ? -15.585 -17.129 42.238 1.00 63.72 179 GLU A CA 1
ATOM 1351 C C . GLU A 1 179 ? -16.448 -15.847 42.301 1.00 63.72 179 GLU A C 1
ATOM 1353 O O . GLU A 1 179 ? -17.627 -15.897 42.662 1.00 63.72 179 GLU A O 1
ATOM 1358 N N . GLN A 1 180 ? -15.921 -14.686 41.901 1.00 70.81 180 GLN A N 1
ATOM 1359 C CA . GLN A 1 180 ? -16.709 -13.458 41.803 1.00 70.81 180 GLN A CA 1
ATOM 1360 C C . GLN A 1 180 ? -17.501 -13.419 40.494 1.00 70.81 180 GLN A C 1
ATOM 1362 O O . GLN A 1 180 ? -16.941 -13.434 39.396 1.00 70.81 180 GLN A O 1
ATOM 1367 N N . ASP A 1 181 ? -18.825 -13.336 40.626 1.00 82.31 181 ASP A N 1
ATOM 1368 C CA . ASP A 1 181 ? -19.730 -13.130 39.501 1.00 82.31 181 ASP A CA 1
ATOM 1369 C C . ASP A 1 181 ? -19.658 -11.668 39.039 1.00 82.31 181 ASP A C 1
ATOM 1371 O O . ASP A 1 181 ? -20.029 -10.742 39.766 1.00 82.31 181 ASP A O 1
ATOM 1375 N N . VAL A 1 182 ? -19.238 -11.455 37.796 1.00 86.00 182 VAL A N 1
ATOM 1376 C CA . VAL A 1 182 ? -19.232 -10.140 37.158 1.00 86.00 182 VAL A CA 1
ATOM 1377 C C . VAL A 1 182 ? -20.416 -10.034 36.205 1.00 86.00 182 VAL A C 1
ATOM 1379 O O . VAL A 1 182 ? -20.642 -10.889 35.346 1.00 86.00 182 VAL A O 1
ATOM 1382 N N . THR A 1 183 ? -21.189 -8.957 36.353 1.00 88.69 183 THR A N 1
ATOM 1383 C CA . THR A 1 183 ? -22.304 -8.662 35.449 1.00 88.69 183 THR A CA 1
ATOM 1384 C C . THR A 1 183 ? -21.781 -8.052 34.158 1.00 88.69 183 THR A C 1
ATOM 1386 O O . THR A 1 183 ? -21.150 -6.995 34.163 1.00 88.69 183 THR A O 1
ATOM 1389 N N . VAL A 1 184 ? -22.088 -8.700 33.040 1.00 87.38 184 VAL A N 1
ATOM 1390 C CA . VAL A 1 184 ? -21.828 -8.175 31.703 1.00 87.38 184 VAL A CA 1
ATOM 1391 C C . VAL A 1 184 ? -22.989 -7.277 31.300 1.00 87.38 184 VAL A C 1
ATOM 1393 O O . VAL A 1 184 ? -24.151 -7.690 31.361 1.00 87.38 184 VAL A O 1
ATOM 1396 N N . THR A 1 185 ? -22.680 -6.061 30.859 1.00 90.19 185 THR A N 1
ATOM 1397 C CA . THR A 1 185 ? -23.666 -5.121 30.322 1.00 90.19 185 THR A CA 1
ATOM 1398 C C . THR A 1 185 ? -23.538 -4.987 28.808 1.00 90.19 185 THR A C 1
ATOM 1400 O O . THR A 1 185 ? -22.458 -5.127 28.233 1.00 90.19 185 THR A O 1
ATOM 1403 N N . ALA A 1 186 ? -24.661 -4.724 28.146 1.00 85.81 186 ALA A N 1
ATOM 1404 C CA . ALA A 1 186 ? -24.723 -4.465 26.722 1.00 85.81 186 ALA A CA 1
ATOM 1405 C C . ALA A 1 186 ? -23.928 -3.199 26.386 1.00 85.81 186 ALA A C 1
ATOM 1407 O O . ALA A 1 186 ? -24.181 -2.112 26.908 1.00 85.81 18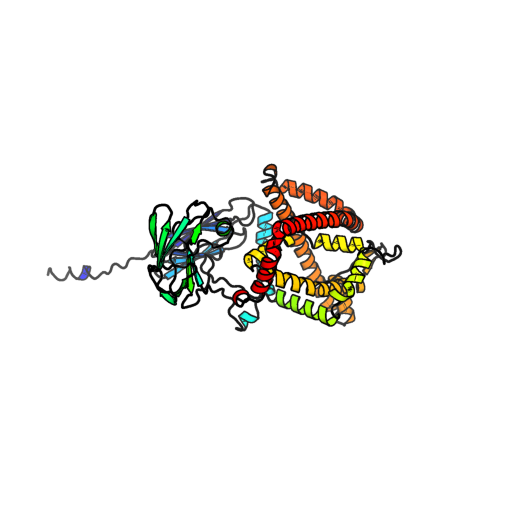6 ALA A O 1
ATOM 1408 N N . THR A 1 187 ? -22.968 -3.321 25.478 1.00 82.94 187 THR A N 1
ATOM 1409 C CA . THR A 1 187 ? -22.105 -2.208 25.056 1.00 82.94 187 THR A CA 1
ATOM 1410 C C . THR A 1 187 ? -22.768 -1.311 24.002 1.00 82.94 187 THR A C 1
ATOM 1412 O O . THR A 1 187 ? -22.303 -0.194 23.758 1.00 82.94 187 THR A O 1
ATOM 1415 N N . ALA A 1 188 ? -23.879 -1.772 23.420 1.00 83.94 188 ALA A N 1
ATOM 1416 C CA . ALA A 1 188 ? -24.671 -1.113 22.389 1.00 83.94 188 ALA A CA 1
ATOM 1417 C C . ALA A 1 188 ? -26.166 -1.443 22.543 1.00 83.94 188 ALA A C 1
ATOM 1419 O O . ALA A 1 188 ? -26.528 -2.351 23.289 1.00 83.94 188 ALA A O 1
ATOM 1420 N N . ALA A 1 189 ? -27.025 -0.697 21.844 1.00 85.25 189 ALA A N 1
ATOM 1421 C CA . ALA A 1 189 ? -28.427 -1.063 21.678 1.00 85.25 189 ALA A CA 1
ATOM 1422 C C . ALA A 1 189 ? -28.596 -1.916 20.412 1.00 85.25 189 ALA A C 1
ATOM 1424 O O . ALA A 1 189 ? -28.006 -1.586 19.382 1.00 85.25 189 ALA A O 1
ATOM 1425 N N . GLY A 1 190 ? -29.369 -2.997 20.491 1.00 88.25 190 GLY A N 1
ATOM 1426 C CA . GLY A 1 190 ? -29.537 -3.914 19.367 1.00 88.25 190 GLY A CA 1
ATOM 1427 C C . GLY A 1 190 ? -30.108 -5.274 19.751 1.00 88.25 190 GLY A C 1
ATOM 1428 O O . GLY A 1 190 ? -30.578 -5.467 20.870 1.00 88.25 190 GLY A O 1
ATOM 1429 N N . GLU A 1 191 ? -30.053 -6.225 18.827 1.00 89.94 191 GLU A N 1
ATOM 1430 C CA . GLU A 1 191 ? -30.470 -7.616 19.014 1.00 89.94 191 GLU A CA 1
ATOM 1431 C C . GLU A 1 191 ? -29.304 -8.478 19.523 1.00 89.94 191 GLU A C 1
ATOM 1433 O O . GLU A 1 191 ? -28.239 -8.519 18.906 1.00 89.94 191 GLU A O 1
ATOM 1438 N N . LEU A 1 192 ? -29.494 -9.157 20.658 1.00 89.81 192 LEU A N 1
ATOM 1439 C CA . LEU A 1 192 ? -28.477 -9.997 21.295 1.00 89.81 192 LEU A CA 1
ATOM 1440 C C . LEU A 1 192 ? -28.375 -11.374 20.625 1.00 89.81 192 LEU A C 1
ATOM 1442 O O . LEU A 1 192 ? -29.363 -12.098 20.544 1.00 89.81 192 LEU A O 1
ATOM 1446 N N . LYS A 1 193 ? -27.165 -11.778 20.243 1.00 89.38 193 LYS A N 1
ATOM 1447 C CA . LYS A 1 193 ? -26.836 -13.111 19.731 1.00 89.38 193 LYS A CA 1
ATOM 1448 C C . LYS A 1 193 ? -25.769 -13.762 20.603 1.00 89.38 193 LYS A C 1
ATOM 1450 O O . LYS A 1 193 ? -24.802 -13.106 21.001 1.00 89.38 193 LYS A O 1
ATOM 1455 N N . TYR A 1 194 ? -25.933 -15.045 20.902 1.00 88.94 194 TYR A N 1
ATOM 1456 C CA . TYR A 1 194 ? -24.990 -15.766 21.749 1.00 88.94 194 TYR A CA 1
ATOM 1457 C C . TYR A 1 194 ? -23.802 -16.276 20.932 1.00 88.94 194 TYR A C 1
ATOM 1459 O O . TYR A 1 194 ? -23.967 -16.788 19.826 1.00 88.94 194 TYR A O 1
ATOM 1467 N N . LEU A 1 195 ? -22.597 -16.160 21.494 1.00 83.19 195 LEU A N 1
ATOM 1468 C CA . LEU A 1 195 ? -21.407 -16.851 20.979 1.00 83.19 195 LEU A CA 1
ATOM 1469 C C . LEU A 1 195 ? -21.030 -18.055 21.843 1.00 83.19 195 LEU A C 1
ATOM 1471 O O . LEU A 1 195 ? -20.388 -18.985 21.364 1.00 83.19 195 LEU A O 1
ATOM 1475 N N . VAL A 1 196 ? -21.438 -18.040 23.115 1.00 82.69 196 VAL A N 1
ATOM 1476 C CA . VAL A 1 196 ? -21.120 -19.072 24.101 1.00 82.69 196 VAL A CA 1
ATOM 1477 C C . VAL A 1 196 ? -22.408 -19.556 24.763 1.00 82.69 196 VAL A C 1
ATOM 1479 O O . VAL A 1 196 ? -23.251 -18.759 25.182 1.00 82.69 196 VAL A O 1
ATOM 1482 N N . GLU A 1 197 ? -22.568 -20.874 24.859 1.00 81.81 197 GLU A N 1
ATOM 1483 C CA . GLU A 1 197 ? -23.693 -21.482 25.571 1.00 81.81 197 GLU A CA 1
ATOM 1484 C C . GLU A 1 197 ? -23.536 -21.328 27.091 1.00 81.81 197 GLU A C 1
ATOM 1486 O O . GLU A 1 197 ? -22.427 -21.314 27.633 1.00 81.81 197 GLU A O 1
ATOM 1491 N N . GLU A 1 198 ? -24.661 -21.256 27.799 1.00 84.25 198 GLU A N 1
ATOM 1492 C CA . GLU A 1 198 ? -24.675 -21.207 29.261 1.00 84.25 198 GLU A CA 1
ATOM 1493 C C . GLU A 1 198 ? -23.933 -22.412 29.873 1.00 84.25 198 GLU A C 1
ATOM 1495 O O . GLU A 1 198 ? -24.084 -23.554 29.438 1.00 84.25 198 GLU A O 1
ATOM 1500 N N . GLY A 1 199 ? -23.093 -22.155 30.877 1.00 77.88 199 GLY A N 1
ATOM 1501 C CA . GLY A 1 199 ? -22.272 -23.161 31.550 1.00 77.88 199 GLY A CA 1
ATOM 1502 C C . GLY A 1 199 ? -20.990 -23.556 30.808 1.00 77.88 199 GLY A C 1
ATOM 1503 O O . GLY A 1 199 ? -20.213 -24.358 31.332 1.00 77.88 199 GLY A O 1
ATOM 1504 N N . LYS A 1 200 ? -20.730 -23.018 29.608 1.00 83.50 200 LYS A N 1
ATOM 1505 C CA . LYS A 1 200 ? -19.485 -23.278 28.872 1.00 83.50 200 LYS A CA 1
ATOM 1506 C C . LYS A 1 200 ? -18.372 -22.309 29.265 1.00 83.50 200 LYS A C 1
ATOM 1508 O O . LYS A 1 200 ? -18.588 -21.195 29.744 1.00 83.50 200 LYS A O 1
ATOM 1513 N N . VAL A 1 201 ? -17.146 -22.773 29.043 1.00 81.12 201 VAL A N 1
ATOM 1514 C CA . VAL A 1 201 ? -15.933 -21.973 29.207 1.00 81.12 201 VAL A CA 1
ATOM 1515 C C . VAL A 1 201 ? -15.864 -20.973 28.060 1.00 81.12 201 VAL A C 1
ATOM 1517 O O . VAL A 1 201 ? -15.857 -21.384 26.904 1.00 81.12 201 VAL A O 1
ATOM 1520 N N . ILE A 1 202 ? -15.795 -19.686 28.394 1.00 77.00 202 ILE A N 1
ATOM 1521 C CA . ILE A 1 202 ? -15.579 -18.609 27.427 1.00 77.00 202 ILE A CA 1
ATOM 1522 C C . ILE A 1 202 ? -14.099 -18.605 27.036 1.00 77.00 202 ILE A C 1
ATOM 1524 O O . ILE A 1 202 ? -13.753 -18.819 25.884 1.00 77.00 202 ILE A O 1
ATOM 1528 N N . TYR A 1 203 ? -13.208 -18.465 28.021 1.00 77.31 203 TYR A N 1
ATOM 1529 C CA . TYR A 1 203 ? -11.761 -18.413 27.813 1.00 77.31 203 TYR A CA 1
ATOM 1530 C C . TYR A 1 203 ? -11.031 -19.257 28.862 1.00 77.31 203 TYR A C 1
ATOM 1532 O O . TYR A 1 203 ? -11.461 -19.327 30.011 1.00 77.31 203 TYR A O 1
ATOM 1540 N N . ASN A 1 204 ? -9.937 -19.908 28.461 1.00 76.38 204 ASN A N 1
ATOM 1541 C CA . ASN A 1 204 ? -9.047 -20.645 29.359 1.00 76.38 204 ASN A CA 1
ATOM 1542 C C . ASN A 1 204 ? -7.602 -20.468 28.879 1.00 76.38 204 ASN A C 1
ATOM 1544 O O . ASN A 1 204 ? -7.287 -20.891 27.766 1.00 76.38 204 ASN A O 1
ATOM 1548 N N . SER A 1 205 ? -6.746 -19.882 29.717 1.00 72.88 205 SER A N 1
ATOM 1549 C CA . SER A 1 205 ? -5.326 -19.661 29.419 1.00 72.88 205 SER A CA 1
ATOM 1550 C C . SER A 1 205 ? -4.526 -20.956 29.232 1.00 72.88 205 SER A C 1
ATOM 1552 O O . SER A 1 205 ? -3.507 -20.946 28.551 1.00 72.88 205 SER A O 1
ATOM 1554 N N . GLU A 1 206 ? -4.992 -22.084 29.772 1.00 73.38 206 GLU A N 1
ATOM 1555 C CA . GLU A 1 206 ? -4.352 -23.395 29.593 1.00 73.38 206 GLU A CA 1
ATOM 1556 C C . GLU A 1 206 ? -4.768 -24.092 28.286 1.00 73.38 206 GLU A C 1
ATOM 1558 O O . GLU A 1 206 ? -4.147 -25.068 27.861 1.00 73.38 206 GLU A O 1
ATOM 1563 N N . ASN A 1 207 ? -5.822 -23.608 27.617 1.00 73.06 207 ASN A N 1
ATOM 1564 C CA . ASN A 1 207 ? -6.260 -24.157 26.341 1.00 73.06 207 ASN A CA 1
ATOM 1565 C C . ASN A 1 207 ? -5.530 -23.454 25.194 1.00 73.06 207 ASN A C 1
ATOM 1567 O O . ASN A 1 207 ? -5.886 -22.339 24.811 1.00 73.06 207 ASN A O 1
ATOM 1571 N N . ALA A 1 208 ? -4.568 -24.153 24.585 1.00 65.00 208 ALA A N 1
ATOM 1572 C CA . ALA A 1 208 ? -3.805 -23.652 23.443 1.00 65.00 208 ALA A CA 1
ATOM 1573 C C . ALA A 1 208 ? -4.698 -23.082 22.325 1.00 65.00 208 ALA A C 1
ATOM 1575 O O . ALA A 1 208 ? -4.343 -22.080 21.716 1.00 65.00 208 ALA A O 1
ATOM 1576 N N . LYS A 1 209 ? -5.888 -23.653 22.089 1.00 66.81 209 LYS A N 1
ATOM 1577 C CA . LYS A 1 209 ? -6.822 -23.129 21.086 1.00 66.81 209 LYS A CA 1
ATOM 1578 C C . LYS A 1 209 ? -7.366 -21.747 21.467 1.00 66.81 209 LYS A C 1
ATOM 1580 O O . LYS A 1 209 ? -7.379 -20.865 20.622 1.00 66.81 209 LYS A O 1
ATOM 1585 N N . HIS A 1 210 ? -7.759 -21.536 22.724 1.00 65.38 210 HIS A N 1
ATOM 1586 C CA . HIS A 1 210 ? -8.321 -20.256 23.183 1.00 65.38 210 HIS A CA 1
ATOM 1587 C C . HIS A 1 210 ? -7.265 -19.147 23.248 1.00 65.38 210 HIS A C 1
ATOM 1589 O O . HIS A 1 210 ? -7.590 -17.982 23.056 1.00 65.38 210 HIS A O 1
ATOM 1595 N N . VAL A 1 211 ? -6.005 -19.508 23.497 1.00 60.72 211 VAL A N 1
ATOM 1596 C CA . VAL A 1 211 ? -4.879 -18.562 23.500 1.00 60.72 211 VAL A CA 1
ATOM 1597 C C . VAL A 1 211 ? -4.492 -18.140 22.076 1.00 60.72 211 VAL A C 1
ATOM 1599 O O . VAL A 1 211 ? -4.054 -17.011 21.867 1.00 60.72 211 VAL A O 1
ATOM 1602 N N . ILE A 1 212 ? -4.647 -19.032 21.092 1.00 54.66 212 ILE A N 1
ATOM 1603 C CA . ILE A 1 212 ? -4.267 -18.783 19.691 1.00 54.66 212 ILE A CA 1
ATOM 1604 C C . ILE A 1 212 ? -5.407 -18.124 18.891 1.00 54.66 212 ILE A C 1
ATOM 1606 O O . ILE A 1 212 ? -5.148 -17.350 17.971 1.00 54.66 212 ILE A O 1
ATOM 1610 N N . GLU A 1 213 ? -6.665 -18.426 19.212 1.00 62.62 213 GLU A N 1
ATOM 1611 C CA . GLU A 1 213 ? -7.835 -17.949 18.471 1.00 62.62 213 GLU A CA 1
ATOM 1612 C C . GLU A 1 213 ? -8.146 -16.470 18.773 1.00 62.62 213 GLU A C 1
ATOM 1614 O O . GLU A 1 213 ? -8.431 -16.078 19.908 1.00 62.62 213 GLU A O 1
ATOM 1619 N N . GLN A 1 214 ? -8.107 -15.623 17.738 1.00 54.16 214 GLN A N 1
ATOM 1620 C CA . GLN A 1 214 ? -8.464 -14.209 17.865 1.00 54.16 214 GLN A CA 1
ATOM 1621 C C . GLN A 1 214 ? -9.934 -14.060 18.268 1.00 54.16 214 GLN A C 1
ATOM 1623 O O . GLN A 1 214 ? -10.829 -14.557 17.593 1.00 54.16 214 GLN A O 1
ATOM 1628 N N . GLY A 1 215 ? -10.182 -13.330 19.358 1.00 63.00 215 GLY A N 1
ATOM 1629 C CA . GLY A 1 215 ? -11.540 -13.060 19.833 1.00 63.00 215 GLY A CA 1
ATOM 1630 C C . GLY A 1 215 ? -12.158 -14.153 20.710 1.00 63.00 215 GLY A C 1
ATOM 1631 O O . GLY A 1 215 ? -13.329 -14.040 21.057 1.00 63.00 215 GLY A O 1
ATOM 1632 N N . ALA A 1 216 ? -11.390 -15.151 21.161 1.00 67.12 216 ALA A N 1
ATOM 1633 C CA . ALA A 1 216 ? -11.877 -16.209 22.060 1.00 67.12 216 ALA A CA 1
ATOM 1634 C C . ALA A 1 216 ? -12.475 -15.708 23.398 1.00 67.12 216 ALA A C 1
ATOM 1636 O O . ALA A 1 216 ? -13.089 -16.468 24.135 1.00 67.12 216 ALA A O 1
ATOM 1637 N N . HIS A 1 217 ? -12.298 -14.432 23.741 1.00 76.94 217 HIS A N 1
ATOM 1638 C CA . HIS A 1 217 ? -12.833 -13.811 24.954 1.00 76.94 217 HIS A CA 1
ATOM 1639 C C . HIS A 1 217 ? -14.211 -13.149 24.762 1.00 76.94 217 HIS A C 1
ATOM 1641 O O . HIS A 1 217 ? -14.756 -12.599 25.726 1.00 76.94 217 HIS A O 1
ATOM 1647 N N . TYR A 1 218 ? -14.769 -13.138 23.548 1.00 83.69 218 TYR A N 1
ATOM 1648 C CA . TYR A 1 218 ? -16.103 -12.594 23.286 1.00 83.69 218 TYR A CA 1
ATOM 1649 C C . TYR A 1 218 ? -17.190 -13.611 23.650 1.00 83.69 218 TYR A C 1
ATOM 1651 O O . TYR A 1 218 ? -17.102 -14.781 23.293 1.00 83.69 218 TYR A O 1
ATOM 1659 N N . LEU A 1 219 ? -18.231 -13.159 24.355 1.00 86.06 219 LEU A N 1
ATOM 1660 C CA . LEU A 1 219 ? -19.340 -14.019 24.798 1.00 86.06 219 LEU A CA 1
ATOM 1661 C C . LEU A 1 219 ? -20.636 -13.815 23.998 1.00 86.06 219 LEU A C 1
ATOM 1663 O O . LEU A 1 219 ? -21.477 -14.714 23.946 1.00 86.06 219 LEU A O 1
ATOM 1667 N N . ALA A 1 220 ? -20.805 -12.646 23.377 1.00 86.06 220 ALA A N 1
ATOM 1668 C CA . ALA A 1 220 ? -22.004 -12.272 22.631 1.00 86.06 220 ALA A CA 1
ATOM 1669 C C . ALA A 1 220 ? -21.693 -11.291 21.497 1.00 86.06 220 ALA A C 1
ATOM 1671 O O . ALA A 1 220 ? -20.686 -10.580 21.527 1.00 86.06 220 ALA A O 1
ATOM 1672 N N . GLU A 1 221 ? -22.635 -11.179 20.565 1.00 86.94 221 GLU A N 1
ATOM 1673 C CA . GLU A 1 221 ? -22.699 -10.109 19.570 1.00 86.94 221 GLU A CA 1
ATOM 1674 C C . GLU A 1 221 ? -24.019 -9.354 19.734 1.00 86.94 221 GLU A C 1
ATOM 1676 O O . GLU A 1 221 ? -25.063 -9.958 19.965 1.00 86.94 221 GLU A O 1
ATOM 1681 N N . ILE A 1 222 ? -23.989 -8.030 19.614 1.00 84.69 222 ILE A N 1
ATOM 1682 C CA . ILE A 1 222 ? -25.193 -7.199 19.553 1.00 84.69 222 ILE A CA 1
ATOM 1683 C C . ILE A 1 222 ? -25.303 -6.666 18.132 1.00 84.69 222 ILE A C 1
ATOM 1685 O O . ILE A 1 222 ? -24.484 -5.844 17.722 1.00 84.69 222 ILE A O 1
ATOM 1689 N N . LYS A 1 223 ? -26.299 -7.125 17.376 1.00 84.56 223 LYS A N 1
ATOM 1690 C CA . LYS A 1 223 ? -26.599 -6.604 16.042 1.00 84.56 223 LYS A CA 1
ATOM 1691 C C . LYS A 1 223 ? -27.325 -5.272 16.178 1.00 84.56 223 LYS A C 1
ATOM 1693 O O . LYS A 1 223 ? -28.381 -5.222 16.803 1.00 84.56 223 LYS A O 1
ATOM 1698 N N . TYR A 1 224 ? -26.759 -4.202 15.632 1.00 81.69 224 TYR A N 1
ATOM 1699 C CA . TYR A 1 224 ? -27.336 -2.868 15.782 1.00 81.69 224 TYR A CA 1
ATOM 1700 C C . TYR A 1 224 ? -28.708 -2.756 15.098 1.00 81.69 224 TYR A C 1
ATOM 1702 O O . TYR A 1 224 ? -28.938 -3.350 14.044 1.00 81.69 224 TYR A O 1
ATOM 1710 N N . ASP A 1 225 ? -29.611 -1.972 15.694 1.00 74.50 225 ASP A N 1
ATOM 1711 C CA . ASP A 1 225 ? -30.930 -1.673 15.111 1.00 74.50 225 ASP A CA 1
ATOM 1712 C C . ASP A 1 225 ? -30.816 -0.754 13.890 1.00 74.50 225 ASP A C 1
ATOM 1714 O O . ASP A 1 225 ? -31.510 -0.953 12.894 1.00 74.50 225 ASP A O 1
ATOM 1718 N N . GLU A 1 226 ? -29.899 0.211 13.962 1.00 73.12 226 GLU A N 1
ATOM 1719 C CA . GLU A 1 226 ? -29.484 1.064 12.855 1.00 73.12 226 GLU A CA 1
ATOM 1720 C C . GLU A 1 226 ? -27.965 0.939 12.681 1.00 73.12 226 GLU A C 1
ATOM 1722 O O . GLU A 1 226 ? -27.248 0.937 13.689 1.00 73.12 226 GLU A O 1
ATOM 1727 N N . PRO A 1 227 ? -27.451 0.826 11.442 1.00 70.25 227 PRO A N 1
ATOM 1728 C CA . PRO A 1 227 ? -26.023 0.659 11.201 1.00 70.25 227 PRO A CA 1
ATOM 1729 C C . PRO A 1 227 ? -25.233 1.810 11.830 1.00 70.25 227 PRO A C 1
ATOM 1731 O O . PRO A 1 227 ? -25.481 2.982 11.545 1.00 70.25 227 PRO A O 1
ATOM 1734 N N . PHE A 1 228 ? -24.263 1.489 12.685 1.00 77.25 228 PHE A N 1
ATOM 1735 C CA . PHE A 1 228 ? -23.420 2.508 13.300 1.00 77.25 228 PHE A CA 1
ATOM 1736 C C . PHE A 1 228 ? -22.264 2.844 12.354 1.00 77.25 228 PHE A C 1
ATOM 1738 O O . PHE A 1 228 ? -21.398 1.998 12.123 1.00 77.25 228 PHE A O 1
ATOM 1745 N N . ALA A 1 229 ? -22.245 4.065 11.808 1.00 81.81 229 ALA A N 1
ATOM 1746 C CA . ALA A 1 229 ? -21.130 4.540 10.993 1.00 81.81 229 ALA A CA 1
ATOM 1747 C C . ALA A 1 229 ? -19.861 4.574 11.845 1.00 81.81 229 ALA A C 1
ATOM 1749 O O . ALA A 1 229 ? -19.808 5.241 12.883 1.00 81.81 229 ALA A O 1
ATOM 1750 N N . MET A 1 230 ? -18.836 3.843 11.418 1.00 83.25 230 MET A N 1
ATOM 1751 C CA . MET A 1 230 ? -17.542 3.921 12.072 1.00 83.25 230 MET A CA 1
ATOM 1752 C C . MET A 1 230 ? -16.926 5.285 11.790 1.00 83.25 230 MET A C 1
ATOM 1754 O O . MET A 1 230 ? -17.017 5.803 10.679 1.00 83.25 230 MET A O 1
ATOM 1758 N N . VAL A 1 231 ? -16.299 5.870 12.805 1.00 86.25 231 VAL A N 1
ATOM 1759 C CA . VAL A 1 231 ? -15.668 7.185 12.705 1.00 86.25 231 VAL A CA 1
ATOM 1760 C C . VAL A 1 231 ? -14.199 7.099 13.089 1.00 86.25 231 VAL A C 1
ATOM 1762 O O . VAL A 1 231 ? -13.817 6.340 13.984 1.00 86.25 231 VAL A O 1
ATOM 1765 N N . HIS A 1 232 ? -13.376 7.897 12.420 1.00 89.00 232 HIS A N 1
ATOM 1766 C CA . HIS A 1 232 ? -12.029 8.209 12.862 1.00 89.00 232 HIS A CA 1
ATOM 1767 C C . HIS A 1 232 ? -12.076 8.886 14.245 1.00 89.00 232 HIS A C 1
ATOM 1769 O O . HIS A 1 232 ? -13.114 9.434 14.631 1.00 89.00 232 HIS A O 1
ATOM 1775 N N . PRO A 1 233 ? -10.970 8.899 15.011 1.00 91.00 233 PRO A N 1
ATOM 1776 C CA . PRO A 1 233 ? -10.906 9.610 16.290 1.00 91.00 233 PRO A CA 1
ATOM 1777 C C . PRO A 1 233 ? -11.418 11.063 16.239 1.00 91.00 233 PRO A C 1
ATOM 1779 O O . PRO A 1 233 ? -12.062 11.518 17.189 1.00 91.00 233 PRO A O 1
ATOM 1782 N N . ASN A 1 234 ? -11.193 11.777 15.130 1.00 89.94 234 ASN A N 1
ATOM 1783 C CA . ASN A 1 234 ? -11.674 13.151 14.933 1.00 89.94 234 ASN A CA 1
ATOM 1784 C C . ASN A 1 234 ? -13.179 13.266 14.598 1.00 89.94 234 ASN A C 1
ATOM 1786 O O . ASN A 1 234 ? -13.678 14.374 14.395 1.00 89.94 234 ASN A O 1
ATOM 1790 N N . GLY A 1 235 ? -13.900 12.144 14.525 1.00 87.38 235 GLY A N 1
ATOM 1791 C CA . GLY A 1 235 ? -15.332 12.069 14.246 1.00 87.38 235 GLY A CA 1
ATOM 1792 C C . GLY A 1 235 ? -15.718 12.022 12.766 1.00 87.38 235 GLY A C 1
ATOM 1793 O O . GLY A 1 235 ? -16.911 11.952 12.478 1.00 87.38 235 GLY A O 1
ATOM 1794 N N . ASP A 1 236 ? -14.768 12.063 11.829 1.00 89.44 236 ASP A N 1
ATOM 1795 C CA . ASP A 1 236 ? -15.082 11.882 10.407 1.00 89.44 236 ASP A CA 1
ATOM 1796 C C . ASP A 1 236 ? -15.435 10.414 10.116 1.00 89.44 236 ASP A C 1
ATOM 1798 O O . ASP A 1 236 ? -14.811 9.521 10.693 1.00 89.44 236 ASP A O 1
ATOM 1802 N N . PRO A 1 237 ? -16.409 10.128 9.235 1.00 87.25 237 PRO A N 1
ATOM 1803 C CA . PRO A 1 237 ? -16.766 8.756 8.897 1.00 87.25 237 PRO A CA 1
ATOM 1804 C C . PRO A 1 237 ? -15.590 8.039 8.227 1.00 87.25 237 PRO A C 1
ATOM 1806 O O . PRO A 1 237 ? -14.943 8.580 7.328 1.00 87.25 237 PRO A O 1
ATOM 1809 N N . ILE A 1 238 ? -15.336 6.805 8.652 1.00 86.44 238 ILE A N 1
ATOM 1810 C CA . ILE A 1 238 ? -14.414 5.902 7.967 1.00 86.44 238 ILE A CA 1
ATOM 1811 C C . ILE A 1 238 ? -15.102 5.463 6.681 1.00 86.44 238 ILE A C 1
ATOM 1813 O O . ILE A 1 238 ? -16.253 5.027 6.708 1.00 86.44 238 ILE A O 1
ATOM 1817 N N . SER A 1 239 ? -14.399 5.573 5.559 1.00 85.44 239 SER A N 1
ATOM 1818 C CA . SER A 1 239 ? -14.901 5.129 4.262 1.00 85.44 239 SER A CA 1
ATOM 1819 C C . SER A 1 239 ? -13.887 4.237 3.559 1.00 85.44 239 SER A C 1
ATOM 1821 O O . SER A 1 239 ? -12.681 4.464 3.659 1.00 85.44 239 SER A O 1
ATOM 1823 N N . ASN A 1 240 ? -14.395 3.244 2.831 1.00 82.38 240 ASN A N 1
ATOM 1824 C CA . ASN A 1 240 ? -13.626 2.343 1.979 1.00 82.38 240 ASN A CA 1
ATOM 1825 C C . ASN A 1 240 ? -14.057 2.548 0.513 1.00 82.38 240 ASN A C 1
ATOM 1827 O O . ASN A 1 240 ? -14.794 1.730 -0.044 1.00 82.38 240 ASN A O 1
ATOM 1831 N N . PRO A 1 241 ? -13.652 3.665 -0.123 1.00 84.31 241 PRO A N 1
ATOM 1832 C CA . PRO A 1 241 ? -13.990 3.931 -1.518 1.00 84.31 241 PRO A CA 1
ATOM 1833 C C . PRO A 1 241 ? -13.339 2.903 -2.443 1.00 84.31 241 PRO A C 1
ATOM 1835 O O . PRO A 1 241 ? -12.205 2.479 -2.202 1.00 84.31 241 PRO A O 1
ATOM 1838 N N . ILE A 1 242 ? -14.010 2.545 -3.540 1.00 85.12 242 ILE A N 1
ATOM 1839 C CA . ILE A 1 242 ? -13.401 1.705 -4.572 1.00 85.12 242 ILE A CA 1
ATOM 1840 C C . ILE A 1 242 ? -12.516 2.594 -5.455 1.00 85.12 242 ILE A C 1
ATOM 1842 O O . ILE A 1 242 ? -13.034 3.433 -6.200 1.00 85.12 242 ILE A O 1
ATOM 1846 N N . PRO A 1 243 ? -11.181 2.414 -5.447 1.00 87.38 243 PRO A N 1
ATOM 1847 C CA . PRO A 1 243 ? -10.307 3.315 -6.181 1.00 87.38 243 PRO A CA 1
ATOM 1848 C C . PRO A 1 243 ? -10.486 3.160 -7.692 1.00 87.38 243 PRO A C 1
ATOM 1850 O O . PRO A 1 243 ? -10.264 2.075 -8.244 1.00 87.38 243 PRO A O 1
ATOM 1853 N N . PHE A 1 244 ? -10.793 4.258 -8.390 1.00 87.69 244 PHE A N 1
ATOM 1854 C CA . PHE A 1 244 ? -10.937 4.268 -9.849 1.00 87.69 244 PHE A CA 1
ATOM 1855 C C . PHE A 1 244 ? -9.738 3.640 -10.568 1.00 87.69 244 PHE A C 1
ATOM 1857 O O . PHE A 1 244 ? -9.911 2.842 -11.494 1.00 87.69 244 PHE A O 1
ATOM 1864 N N . ILE A 1 245 ? -8.517 3.954 -10.124 1.00 89.94 245 ILE A N 1
ATOM 1865 C CA . ILE A 1 245 ? -7.296 3.427 -10.737 1.00 89.94 245 ILE A CA 1
ATOM 1866 C C . ILE A 1 245 ? -7.214 1.897 -10.673 1.00 89.94 245 ILE A C 1
ATOM 1868 O O . ILE A 1 245 ? -6.750 1.276 -11.628 1.00 89.94 245 ILE A O 1
ATOM 1872 N N . VAL A 1 246 ? -7.698 1.272 -9.595 1.00 89.06 246 VAL A N 1
ATOM 1873 C CA . VAL A 1 246 ? -7.677 -0.191 -9.447 1.00 89.06 246 VAL A CA 1
ATOM 1874 C C . VAL A 1 246 ? -8.594 -0.824 -10.486 1.00 89.06 246 VAL A C 1
ATOM 1876 O O . VAL A 1 246 ? -8.167 -1.719 -11.215 1.00 89.06 246 VAL A O 1
ATOM 1879 N N . ILE A 1 247 ? -9.817 -0.307 -10.630 1.00 88.44 247 ILE A N 1
ATOM 1880 C CA . ILE A 1 247 ? -10.761 -0.776 -11.651 1.00 88.44 247 ILE A CA 1
ATOM 1881 C C . ILE A 1 247 ? -10.176 -0.587 -13.048 1.00 88.44 247 ILE A C 1
ATOM 1883 O O . ILE A 1 247 ? -10.191 -1.517 -13.854 1.00 88.44 247 ILE A O 1
ATOM 1887 N N . TRP A 1 248 ? -9.619 0.589 -13.334 1.00 92.56 248 TRP A N 1
ATOM 1888 C CA . TRP A 1 248 ? -9.020 0.886 -14.631 1.00 92.56 248 TRP A CA 1
ATOM 1889 C C . TRP A 1 248 ? -7.900 -0.100 -14.993 1.00 92.56 248 TRP A C 1
ATOM 1891 O O . TRP A 1 248 ? -7.861 -0.627 -16.110 1.00 92.56 248 TRP A O 1
ATOM 1901 N N . LEU A 1 249 ? -7.015 -0.400 -14.038 1.00 93.88 249 LEU A N 1
ATOM 1902 C CA . LEU A 1 249 ? -5.914 -1.343 -14.228 1.00 93.88 249 LEU A CA 1
ATOM 1903 C C . LEU A 1 249 ? -6.408 -2.783 -14.400 1.00 93.88 249 LEU A C 1
ATOM 1905 O O . LEU A 1 249 ? -5.938 -3.478 -15.303 1.00 93.88 249 LEU A O 1
ATOM 1909 N N . VAL A 1 250 ? -7.376 -3.230 -13.595 1.00 94.19 250 VAL A N 1
ATOM 1910 C CA . VAL A 1 250 ? -7.945 -4.584 -13.700 1.00 94.19 250 VAL A CA 1
ATOM 1911 C C . VAL A 1 250 ? -8.693 -4.766 -15.019 1.00 94.19 250 VAL A C 1
ATOM 1913 O O . VAL A 1 250 ? -8.507 -5.785 -15.690 1.00 94.19 250 VAL A O 1
ATOM 1916 N N . LEU A 1 251 ? -9.480 -3.777 -15.451 1.00 95.06 251 LEU A N 1
ATOM 1917 C CA . LEU A 1 251 ? -10.154 -3.799 -16.751 1.00 95.06 251 LEU A CA 1
ATOM 1918 C C . LEU A 1 251 ? -9.145 -3.842 -17.902 1.00 95.06 251 LEU A C 1
ATOM 1920 O O . LEU A 1 251 ? -9.292 -4.658 -18.812 1.00 95.06 251 LEU A O 1
ATOM 1924 N N . GLY A 1 252 ? -8.087 -3.027 -17.844 1.00 95.62 252 GLY A N 1
ATOM 1925 C CA . GLY A 1 252 ? -7.008 -3.045 -18.833 1.00 95.62 252 GLY A CA 1
ATOM 1926 C C . GLY A 1 252 ? -6.287 -4.397 -18.898 1.00 95.62 252 GLY A C 1
ATOM 1927 O O . GLY A 1 252 ? -6.112 -4.964 -19.978 1.00 95.62 252 GLY A O 1
ATOM 1928 N N . ALA A 1 253 ? -5.929 -4.964 -17.745 1.00 96.38 253 ALA A N 1
ATOM 1929 C CA . ALA A 1 253 ? -5.280 -6.269 -17.647 1.00 96.38 253 ALA A CA 1
ATOM 1930 C C . ALA A 1 253 ? -6.186 -7.412 -18.141 1.00 96.38 253 ALA A C 1
ATOM 1932 O O . ALA A 1 253 ? -5.728 -8.316 -18.849 1.00 96.38 253 ALA A O 1
ATOM 1933 N N . THR A 1 254 ? -7.484 -7.342 -17.840 1.00 96.62 254 THR A N 1
ATOM 1934 C CA . THR A 1 254 ? -8.500 -8.282 -18.336 1.00 96.62 254 THR A CA 1
ATOM 1935 C C . THR A 1 254 ? -8.636 -8.183 -19.850 1.00 96.62 254 THR A C 1
ATOM 1937 O O . THR A 1 254 ? -8.555 -9.199 -20.544 1.00 96.62 254 THR A O 1
ATOM 1940 N N . PHE A 1 255 ? -8.746 -6.964 -20.384 1.00 97.38 255 PHE A N 1
ATOM 1941 C CA . PHE A 1 255 ? -8.777 -6.715 -21.821 1.00 97.38 255 PHE A CA 1
ATOM 1942 C C . PHE A 1 255 ? -7.549 -7.309 -22.515 1.00 97.38 255 PHE A C 1
ATOM 1944 O O . PHE A 1 255 ? -7.702 -8.044 -23.489 1.00 97.38 255 PHE A O 1
ATOM 1951 N N . PHE A 1 256 ? -6.337 -7.060 -22.007 1.00 97.12 256 PHE A N 1
ATOM 1952 C CA . PHE A 1 256 ? -5.122 -7.633 -22.588 1.00 97.12 256 PHE A CA 1
ATOM 1953 C C . PHE A 1 256 ? -5.082 -9.154 -22.476 1.00 97.12 256 PHE A C 1
ATOM 1955 O O . PHE A 1 256 ? -4.690 -9.816 -23.435 1.00 97.12 256 PHE A O 1
ATOM 1962 N N . THR A 1 257 ? -5.534 -9.723 -21.360 1.00 96.75 257 THR A N 1
ATOM 1963 C CA . THR A 1 257 ? -5.610 -11.179 -21.193 1.00 96.75 257 THR A CA 1
ATOM 1964 C C . THR A 1 257 ? -6.506 -11.805 -22.259 1.00 96.75 257 THR A C 1
ATOM 1966 O O . THR A 1 257 ? -6.070 -12.721 -22.954 1.00 96.75 257 THR A O 1
ATOM 1969 N N . ILE A 1 258 ? -7.709 -11.268 -22.477 1.00 97.12 258 ILE A N 1
ATOM 1970 C CA . ILE A 1 258 ? -8.644 -11.776 -23.493 1.00 97.12 258 ILE A CA 1
ATOM 1971 C C . ILE A 1 258 ? -8.113 -11.508 -24.909 1.00 97.12 258 ILE A C 1
ATOM 1973 O O . ILE A 1 258 ? -8.046 -12.416 -25.736 1.00 97.12 258 ILE A O 1
ATOM 1977 N N . ARG A 1 259 ? -7.671 -10.278 -25.198 1.00 96.94 259 ARG A N 1
ATOM 1978 C CA . ARG A 1 259 ? -7.210 -9.847 -26.531 1.00 96.94 259 ARG A CA 1
ATOM 1979 C C . ARG A 1 259 ? -5.962 -10.585 -27.008 1.00 96.94 259 ARG A C 1
ATOM 1981 O O . ARG A 1 259 ? -5.792 -10.772 -28.217 1.00 96.94 259 ARG A O 1
ATOM 1988 N N . MET A 1 260 ? -5.088 -10.963 -26.080 1.00 96.06 260 MET A N 1
ATOM 1989 C CA . MET A 1 260 ? -3.895 -11.764 -26.348 1.00 96.06 260 MET A CA 1
ATOM 1990 C C . MET A 1 260 ? -4.177 -13.266 -26.216 1.00 96.06 260 MET A C 1
ATOM 1992 O O . MET A 1 260 ? -3.257 -14.067 -26.354 1.00 96.06 260 MET A O 1
ATOM 1996 N N . GLY A 1 261 ? -5.430 -13.659 -25.965 1.00 95.62 261 GLY A N 1
ATOM 1997 C CA . GLY A 1 261 ? -5.893 -15.039 -25.883 1.00 95.62 261 GLY A CA 1
ATOM 1998 C C . GLY A 1 261 ? -5.249 -15.825 -24.746 1.00 95.62 261 GLY A C 1
ATOM 1999 O O . GLY A 1 261 ? -4.719 -16.892 -25.010 1.00 95.62 261 GLY A O 1
ATOM 2000 N N . PHE A 1 262 ? -5.213 -15.311 -23.518 1.00 96.00 262 PHE A N 1
ATOM 2001 C CA . PHE A 1 262 ? -4.611 -15.976 -22.348 1.00 96.00 262 PHE A CA 1
ATOM 2002 C C . PHE A 1 262 ? -3.123 -16.324 -22.540 1.00 96.00 262 PHE A C 1
ATOM 2004 O O . PHE A 1 262 ? -2.672 -17.449 -22.300 1.00 96.00 262 PHE A O 1
ATOM 2011 N N . ILE A 1 263 ? -2.342 -15.352 -23.028 1.00 94.56 263 ILE A N 1
ATOM 2012 C CA . ILE A 1 263 ? -0.903 -15.525 -23.288 1.00 94.56 263 ILE A CA 1
ATOM 2013 C C . ILE A 1 263 ? -0.104 -15.851 -22.020 1.00 94.56 263 ILE A C 1
ATOM 2015 O O . ILE A 1 263 ? 0.868 -16.597 -22.092 1.00 94.56 263 ILE A O 1
ATOM 2019 N N . ASN A 1 264 ? -0.547 -15.353 -20.866 1.00 93.75 264 ASN A N 1
ATOM 2020 C CA . ASN A 1 264 ? -0.002 -15.667 -19.547 1.00 93.75 264 ASN A CA 1
ATOM 2021 C C . ASN A 1 264 ? 0.012 -17.181 -19.252 1.00 93.75 264 ASN A C 1
ATOM 2023 O O . ASN A 1 264 ? 0.957 -17.667 -18.640 1.00 93.75 264 ASN A O 1
ATOM 2027 N N . ILE A 1 265 ? -0.976 -17.936 -19.749 1.00 94.75 265 ILE A N 1
ATOM 2028 C CA . ILE A 1 265 ? -1.038 -19.400 -19.605 1.00 94.75 265 ILE A CA 1
ATOM 2029 C C . ILE A 1 265 ? -0.338 -20.089 -20.783 1.00 94.75 265 ILE A C 1
ATOM 2031 O O . ILE A 1 265 ? 0.560 -20.909 -20.592 1.00 94.75 265 ILE A O 1
ATOM 2035 N N . ARG A 1 266 ? -0.704 -19.741 -22.026 1.00 95.06 266 ARG A N 1
ATOM 2036 C CA . ARG A 1 266 ? -0.178 -20.421 -23.228 1.00 95.06 266 ARG A CA 1
ATOM 2037 C C . ARG A 1 266 ? 1.326 -20.229 -23.426 1.00 95.06 266 ARG A C 1
ATOM 2039 O O . ARG A 1 266 ? 1.994 -21.117 -23.947 1.00 95.06 266 ARG A O 1
ATOM 2046 N N . GLY A 1 267 ? 1.853 -19.069 -23.038 1.00 93.38 267 GLY A N 1
ATOM 2047 C CA . GLY A 1 267 ? 3.259 -18.702 -23.190 1.00 93.38 267 GLY A CA 1
ATOM 2048 C C . GLY A 1 267 ? 4.173 -19.233 -22.085 1.00 93.38 267 GLY A C 1
ATOM 2049 O O . GLY A 1 267 ? 5.387 -19.109 -22.221 1.00 93.38 267 GLY A O 1
ATOM 2050 N N . PHE A 1 268 ? 3.634 -19.843 -21.022 1.00 92.88 268 PHE A N 1
ATOM 2051 C CA . PHE A 1 268 ? 4.406 -20.196 -19.825 1.00 92.88 268 PHE A CA 1
ATOM 2052 C C . PHE A 1 268 ? 5.562 -21.166 -20.110 1.00 92.88 268 PHE A C 1
ATOM 2054 O O . PHE A 1 268 ? 6.685 -20.966 -19.664 1.00 92.88 268 PHE A O 1
ATOM 2061 N N . LYS A 1 269 ? 5.340 -22.203 -20.925 1.00 94.31 269 LYS A N 1
ATOM 2062 C CA . LYS A 1 269 ? 6.429 -23.123 -21.299 1.00 94.31 269 LYS A CA 1
ATOM 2063 C C . LYS A 1 269 ? 7.536 -22.405 -22.080 1.00 94.31 269 LYS A C 1
ATOM 2065 O O . LYS A 1 269 ? 8.716 -22.647 -21.845 1.00 94.31 269 LYS A O 1
ATOM 2070 N N . HIS A 1 270 ? 7.153 -21.517 -22.996 1.00 93.88 270 HIS A N 1
ATOM 2071 C CA . HIS A 1 270 ? 8.104 -20.759 -23.803 1.00 93.88 270 HIS A CA 1
ATOM 2072 C C . HIS A 1 270 ? 8.892 -19.745 -22.959 1.00 93.88 270 HIS A C 1
ATOM 2074 O O . HIS A 1 270 ? 10.090 -19.591 -23.177 1.00 93.88 270 HIS A O 1
ATOM 2080 N N . SER A 1 271 ? 8.268 -19.111 -21.959 1.00 92.75 271 SER A N 1
ATOM 2081 C CA . SER A 1 271 ? 8.971 -18.194 -21.053 1.00 92.75 271 SER A CA 1
ATOM 2082 C C . SER A 1 271 ? 10.025 -18.907 -20.205 1.00 92.75 271 SER A C 1
ATOM 2084 O O . SER A 1 271 ? 11.112 -18.367 -20.015 1.00 92.75 271 SER A O 1
ATOM 2086 N N . ILE A 1 272 ? 9.759 -20.140 -19.759 1.00 93.00 272 ILE A N 1
ATOM 2087 C CA . ILE A 1 272 ? 10.759 -20.963 -19.064 1.00 93.00 272 ILE A CA 1
ATOM 2088 C C . ILE A 1 272 ? 11.907 -21.353 -20.001 1.00 93.00 272 ILE A C 1
ATOM 2090 O O . ILE A 1 272 ? 13.066 -21.280 -19.600 1.00 93.00 272 ILE A O 1
ATOM 2094 N N . ASP A 1 273 ? 11.615 -21.742 -21.244 1.00 94.38 273 ASP A N 1
ATOM 2095 C CA . ASP A 1 273 ? 12.654 -22.050 -22.234 1.00 94.38 273 ASP A CA 1
ATOM 2096 C C . ASP A 1 273 ? 13.550 -20.823 -22.520 1.00 94.38 273 ASP A C 1
ATOM 2098 O O . ASP A 1 273 ? 14.769 -20.967 -22.614 1.00 94.38 273 ASP A O 1
ATOM 2102 N N . LEU A 1 274 ? 12.967 -19.619 -22.599 1.00 91.69 274 LEU A N 1
ATOM 2103 C CA . LEU A 1 274 ? 13.705 -18.354 -22.712 1.00 91.69 274 LEU A CA 1
ATOM 2104 C C . LEU A 1 274 ? 14.584 -18.094 -21.484 1.00 91.69 274 LEU A C 1
ATOM 2106 O O . LEU A 1 274 ? 15.764 -17.798 -21.627 1.00 91.69 274 LEU A O 1
ATOM 2110 N N . ALA A 1 275 ? 14.038 -18.252 -20.275 1.00 90.06 275 ALA A N 1
ATOM 2111 C CA . ALA A 1 275 ? 14.785 -18.047 -19.034 1.00 90.06 275 ALA A CA 1
ATOM 2112 C C . ALA A 1 275 ? 15.938 -19.050 -18.853 1.00 90.06 275 ALA A C 1
ATOM 2114 O O . ALA A 1 275 ? 16.926 -18.738 -18.197 1.00 90.06 275 ALA A O 1
ATOM 2115 N N . LYS A 1 276 ? 15.831 -20.247 -19.442 1.00 91.38 276 LYS A N 1
ATOM 2116 C CA . LYS A 1 276 ? 16.904 -21.253 -19.486 1.00 91.38 276 LYS A CA 1
ATOM 2117 C C . LYS A 1 276 ? 17.976 -20.964 -20.543 1.00 91.38 276 LYS A C 1
ATOM 2119 O O . LYS A 1 276 ? 18.928 -21.731 -20.640 1.00 91.38 276 LYS A O 1
ATOM 2124 N N . GLY A 1 277 ? 17.801 -19.920 -21.351 1.00 89.75 277 GLY A N 1
ATOM 2125 C CA . GLY A 1 277 ? 18.731 -19.540 -22.413 1.00 89.75 277 GLY A CA 1
ATOM 2126 C C . GLY A 1 277 ? 18.633 -20.391 -23.680 1.00 89.75 277 GLY A C 1
ATOM 2127 O O . GLY A 1 277 ? 19.500 -20.317 -24.540 1.00 89.75 277 GLY A O 1
ATOM 2128 N N . LYS A 1 278 ? 17.568 -21.189 -23.854 1.00 91.00 278 LYS A N 1
ATOM 2129 C CA . LYS A 1 278 ? 17.399 -22.050 -25.045 1.00 91.00 278 LYS A CA 1
ATOM 2130 C C . LYS A 1 278 ? 17.347 -21.260 -26.360 1.00 91.00 278 LYS A C 1
ATOM 2132 O O . LYS A 1 278 ? 17.654 -21.810 -27.412 1.00 91.00 278 LYS A O 1
ATOM 2137 N N . TYR A 1 279 ? 16.919 -20.001 -26.290 1.00 87.81 279 TYR A N 1
ATOM 2138 C CA . TYR A 1 279 ? 16.839 -19.076 -27.422 1.00 87.81 279 TYR A CA 1
ATOM 2139 C C . TYR A 1 279 ? 17.815 -17.897 -27.272 1.00 87.81 279 TYR A C 1
ATOM 2141 O O . TYR A 1 279 ? 17.609 -16.861 -27.900 1.00 87.81 279 TYR A O 1
ATOM 2149 N N . ASP A 1 280 ? 18.829 -18.013 -26.408 1.00 86.00 280 ASP A N 1
ATOM 2150 C CA . ASP A 1 280 ? 19.898 -17.017 -26.353 1.00 86.00 280 ASP A CA 1
ATOM 2151 C C . ASP A 1 280 ? 20.735 -17.124 -27.633 1.00 86.00 280 ASP A C 1
ATOM 2153 O O . ASP A 1 280 ? 21.248 -18.190 -27.969 1.00 86.00 280 ASP A O 1
ATOM 2157 N N . ASP A 1 281 ? 20.855 -16.007 -28.341 1.00 85.19 281 ASP A N 1
ATOM 2158 C CA . ASP A 1 281 ? 21.694 -15.866 -29.525 1.00 85.19 281 ASP A CA 1
ATOM 2159 C C . ASP A 1 281 ? 22.767 -14.801 -29.220 1.00 85.19 281 ASP A C 1
ATOM 2161 O O . ASP A 1 281 ? 22.406 -13.648 -28.955 1.00 85.19 281 ASP A O 1
ATOM 2165 N N . PRO A 1 282 ? 24.065 -15.174 -29.196 1.00 80.62 282 PRO A N 1
ATOM 2166 C CA . PRO A 1 282 ? 25.166 -14.256 -28.904 1.00 80.62 282 PRO A CA 1
ATOM 2167 C C . PRO A 1 282 ? 25.277 -13.074 -29.871 1.00 80.62 282 PRO A C 1
ATOM 2169 O O . PRO A 1 282 ? 25.795 -12.029 -29.479 1.00 80.62 282 PRO A O 1
ATOM 2172 N N . ASP A 1 283 ? 24.791 -13.229 -31.104 1.00 83.19 283 ASP A N 1
ATOM 2173 C CA . ASP A 1 283 ? 24.869 -12.209 -32.152 1.00 83.19 283 ASP A CA 1
ATOM 2174 C C . ASP A 1 283 ? 23.604 -11.333 -32.204 1.00 83.19 283 ASP A C 1
ATOM 2176 O O . ASP A 1 283 ? 23.520 -10.371 -32.979 1.00 83.19 283 ASP A O 1
ATOM 2180 N N . ALA A 1 284 ? 22.599 -11.633 -31.373 1.00 81.31 284 ALA A N 1
ATOM 2181 C CA . ALA A 1 284 ? 21.361 -10.872 -31.347 1.00 81.31 284 ALA A CA 1
ATOM 2182 C C . ALA A 1 284 ? 21.586 -9.459 -30.777 1.00 81.31 284 ALA A C 1
ATOM 2184 O O . ALA A 1 284 ? 22.291 -9.278 -29.782 1.00 81.31 284 ALA A O 1
ATOM 2185 N N . PRO A 1 285 ? 20.922 -8.429 -31.332 1.00 77.69 285 PRO A N 1
ATOM 2186 C CA . PRO A 1 285 ? 21.074 -7.066 -30.845 1.00 77.69 285 PRO A CA 1
ATOM 2187 C C . PRO A 1 285 ? 20.504 -6.916 -29.425 1.00 77.69 285 PRO A C 1
ATOM 2189 O O . PRO A 1 285 ? 19.288 -7.010 -29.208 1.00 77.69 285 PRO A O 1
ATOM 2192 N N . GLY A 1 286 ? 21.382 -6.623 -28.466 1.00 78.38 286 GLY A N 1
ATOM 2193 C CA . GLY A 1 286 ? 21.055 -6.443 -27.054 1.00 78.38 286 GLY A CA 1
ATOM 2194 C C . GLY A 1 286 ? 22.309 -6.398 -26.177 1.00 78.38 286 GLY A C 1
ATOM 2195 O O . GLY A 1 286 ? 23.402 -6.707 -26.632 1.00 78.38 286 GLY A O 1
ATOM 2196 N N . GLN A 1 287 ? 22.153 -5.979 -24.919 1.00 81.50 287 GLN A N 1
ATOM 2197 C CA . GLN A 1 287 ? 23.269 -5.867 -23.963 1.00 81.50 287 GLN A CA 1
ATOM 2198 C C . GLN A 1 287 ? 23.271 -6.980 -22.903 1.00 81.50 287 GLN A C 1
ATOM 2200 O O . GLN A 1 287 ? 24.272 -7.194 -22.227 1.00 81.50 287 GLN A O 1
ATOM 2205 N N . VAL A 1 288 ? 22.148 -7.685 -22.743 1.00 88.25 288 VAL A N 1
ATOM 2206 C CA . VAL A 1 288 ? 21.929 -8.662 -21.670 1.00 88.25 288 VAL A CA 1
ATOM 2207 C C . VAL A 1 288 ? 21.182 -9.882 -22.203 1.00 88.25 288 VAL A C 1
ATOM 2209 O O . VAL A 1 288 ? 20.359 -9.759 -23.111 1.00 88.25 288 VAL A O 1
ATOM 2212 N N . THR A 1 289 ? 21.452 -11.050 -21.619 1.00 90.69 289 THR A N 1
ATOM 2213 C CA . THR A 1 289 ? 20.754 -12.313 -21.939 1.00 90.69 289 THR A CA 1
ATOM 2214 C C . THR A 1 289 ? 19.287 -12.278 -21.500 1.00 90.69 289 THR A C 1
ATOM 2216 O O . THR A 1 289 ? 18.901 -11.458 -20.657 1.00 90.69 289 THR A O 1
ATOM 2219 N N . HIS A 1 290 ? 18.457 -13.201 -22.004 1.00 91.19 290 HIS A N 1
ATOM 2220 C CA . HIS A 1 290 ? 17.052 -13.287 -21.586 1.00 91.19 290 HIS A CA 1
ATOM 2221 C C . HIS A 1 290 ? 16.917 -13.529 -20.074 1.00 91.19 290 HIS A C 1
ATOM 2223 O O . HIS A 1 290 ? 16.086 -12.896 -19.417 1.00 91.19 290 HIS A O 1
ATOM 2229 N N . PHE A 1 291 ? 17.765 -14.392 -19.503 1.00 91.50 291 PHE A N 1
ATOM 2230 C CA . PHE A 1 291 ? 17.787 -14.646 -18.061 1.00 91.50 291 PHE A CA 1
ATOM 2231 C C . PHE A 1 291 ? 18.172 -13.402 -17.258 1.00 91.50 291 PHE A C 1
ATOM 2233 O O . PHE A 1 291 ? 17.516 -13.077 -16.271 1.00 91.50 291 PHE A O 1
ATOM 2240 N N . GLN A 1 292 ? 19.208 -12.678 -17.681 1.00 92.62 292 GLN A N 1
ATOM 2241 C CA . GLN A 1 292 ? 19.630 -11.453 -17.005 1.00 92.62 292 GLN A CA 1
ATOM 2242 C C . GLN A 1 292 ? 18.558 -10.365 -17.064 1.00 92.62 292 GLN A C 1
ATOM 2244 O O . GLN A 1 292 ? 18.293 -9.724 -16.051 1.00 92.62 292 GLN A O 1
ATOM 2249 N N . ALA A 1 293 ? 17.896 -10.194 -18.212 1.00 91.06 293 ALA A N 1
ATOM 2250 C CA . ALA A 1 293 ? 16.777 -9.267 -18.340 1.00 91.06 293 ALA A CA 1
ATOM 2251 C C . ALA A 1 293 ? 15.629 -9.629 -17.381 1.00 91.06 293 ALA A C 1
ATOM 2253 O O . ALA A 1 293 ? 15.089 -8.749 -16.708 1.00 91.06 293 ALA A O 1
ATOM 2254 N N . LEU A 1 294 ? 15.292 -10.922 -17.273 1.00 92.31 294 LEU A N 1
ATOM 2255 C CA . LEU A 1 294 ? 14.311 -11.419 -16.307 1.00 92.31 294 LEU A CA 1
ATOM 2256 C C . LEU A 1 294 ? 14.759 -11.141 -14.866 1.00 92.31 294 LEU A C 1
ATOM 2258 O O . LEU A 1 294 ? 13.986 -10.580 -14.096 1.00 92.31 294 LEU A O 1
ATOM 2262 N N . ALA A 1 295 ? 15.996 -11.485 -14.506 1.00 93.12 295 ALA A N 1
ATOM 2263 C CA . ALA A 1 295 ? 16.529 -11.281 -13.163 1.00 93.12 295 ALA A CA 1
ATOM 2264 C C . ALA A 1 295 ? 16.525 -9.797 -12.770 1.00 93.12 295 ALA A C 1
ATOM 2266 O O . ALA A 1 295 ? 16.060 -9.461 -11.687 1.00 93.12 295 ALA A O 1
ATOM 2267 N N . THR A 1 296 ? 16.949 -8.894 -13.658 1.00 91.50 296 THR A N 1
ATOM 2268 C CA . THR A 1 296 ? 16.909 -7.445 -13.410 1.00 91.50 296 THR A CA 1
ATOM 2269 C C . THR A 1 296 ? 15.477 -6.916 -13.263 1.00 91.50 296 THR A C 1
ATOM 2271 O O . THR A 1 296 ? 15.203 -6.081 -12.400 1.00 91.50 296 THR A O 1
ATOM 2274 N N . ALA A 1 297 ? 14.529 -7.408 -14.066 1.00 90.06 297 ALA A N 1
ATOM 2275 C CA . ALA A 1 297 ? 13.123 -7.030 -13.922 1.00 90.06 297 ALA A CA 1
ATOM 2276 C C . ALA A 1 297 ? 12.526 -7.539 -12.595 1.00 90.06 297 ALA A C 1
ATOM 2278 O O . ALA A 1 297 ? 11.789 -6.815 -11.922 1.00 90.06 297 ALA A O 1
ATOM 2279 N N . VAL A 1 298 ? 12.873 -8.764 -12.192 1.00 89.50 298 VAL A N 1
ATOM 2280 C CA . VAL A 1 298 ? 12.444 -9.363 -10.921 1.00 89.50 298 VAL A CA 1
ATOM 2281 C C . VAL A 1 298 ? 13.083 -8.645 -9.733 1.00 89.50 298 VAL A C 1
ATOM 2283 O O . VAL A 1 298 ? 12.374 -8.359 -8.779 1.00 89.50 298 VAL A O 1
ATOM 2286 N N . SER A 1 299 ? 14.363 -8.255 -9.783 1.00 89.25 299 SER A N 1
ATOM 2287 C CA . SER A 1 299 ? 14.987 -7.491 -8.687 1.00 89.25 299 SER A CA 1
ATOM 2288 C C . SER A 1 299 ? 14.341 -6.129 -8.466 1.00 89.25 299 SER A C 1
ATOM 2290 O O . SER A 1 299 ? 14.274 -5.665 -7.338 1.00 89.25 299 SER A O 1
ATOM 2292 N N . GLY A 1 300 ? 13.888 -5.471 -9.538 1.00 86.56 300 GLY A N 1
ATOM 2293 C CA . GLY A 1 300 ? 13.223 -4.171 -9.428 1.00 86.56 300 GLY A CA 1
ATOM 2294 C C . GLY A 1 300 ? 11.774 -4.262 -8.946 1.00 86.56 300 GLY A C 1
ATOM 2295 O O . GLY A 1 300 ? 11.216 -3.262 -8.506 1.00 86.56 300 GLY A O 1
ATOM 2296 N N . THR A 1 301 ? 11.151 -5.439 -9.046 1.00 85.12 301 THR A N 1
ATOM 2297 C CA . THR A 1 301 ? 9.741 -5.644 -8.684 1.00 85.12 301 THR A CA 1
ATOM 2298 C C . THR A 1 301 ? 9.572 -6.390 -7.374 1.00 85.12 301 THR A C 1
ATOM 2300 O O . THR A 1 301 ? 8.603 -6.126 -6.676 1.00 85.12 301 THR A O 1
ATOM 2303 N N . VAL A 1 302 ? 10.489 -7.291 -7.017 1.00 83.50 302 VAL A N 1
ATOM 2304 C CA . VAL A 1 302 ? 10.499 -8.023 -5.749 1.00 83.50 302 VAL A CA 1
ATOM 2305 C C . VAL A 1 302 ? 11.330 -7.246 -4.741 1.00 83.50 302 VAL A C 1
ATOM 2307 O O . VAL A 1 302 ? 12.549 -7.172 -4.853 1.00 83.50 302 VAL A O 1
ATOM 2310 N N . GLY A 1 303 ? 10.666 -6.696 -3.731 1.00 81.56 303 GLY A N 1
ATOM 2311 C CA . GLY A 1 303 ? 11.326 -6.020 -2.621 1.00 81.56 303 GLY A CA 1
ATOM 2312 C C . GLY A 1 303 ? 10.557 -6.184 -1.318 1.00 81.56 303 GLY A C 1
ATOM 2313 O O . GLY A 1 303 ? 9.503 -6.825 -1.278 1.00 81.56 303 GLY A O 1
ATOM 2314 N N . LEU A 1 304 ? 11.072 -5.560 -0.259 1.00 78.31 304 LEU A N 1
ATOM 2315 C CA . LEU A 1 304 ? 10.478 -5.604 1.080 1.00 78.31 304 LEU A CA 1
ATOM 2316 C C . LEU A 1 304 ? 9.031 -5.103 1.078 1.00 78.31 304 LEU A C 1
ATOM 2318 O O . LEU A 1 304 ? 8.183 -5.675 1.759 1.00 78.31 304 LEU A O 1
ATOM 2322 N N . GLY A 1 305 ? 8.734 -4.111 0.233 1.00 71.44 305 GLY A N 1
ATOM 2323 C CA . GLY A 1 305 ? 7.380 -3.604 0.021 1.00 71.44 305 GLY A CA 1
ATOM 2324 C C . GLY A 1 305 ? 6.361 -4.656 -0.417 1.00 71.44 305 GLY A C 1
ATOM 2325 O O . GLY A 1 305 ? 5.216 -4.578 0.006 1.00 71.44 305 GLY A O 1
ATOM 2326 N N . ASN A 1 306 ? 6.753 -5.681 -1.180 1.00 77.81 306 ASN A N 1
ATOM 2327 C CA . ASN A 1 306 ? 5.816 -6.742 -1.565 1.00 77.81 306 ASN A CA 1
ATOM 2328 C C . ASN A 1 306 ? 5.525 -7.689 -0.400 1.00 77.81 306 ASN A C 1
ATOM 2330 O O . ASN A 1 306 ? 4.418 -8.200 -0.291 1.00 77.81 306 ASN A O 1
ATOM 2334 N N . ILE A 1 307 ? 6.507 -7.925 0.472 1.00 79.25 307 ILE A N 1
ATOM 2335 C CA . ILE A 1 307 ? 6.350 -8.807 1.633 1.00 79.25 307 ILE A CA 1
ATOM 2336 C C . ILE A 1 307 ? 5.498 -8.100 2.693 1.00 79.25 307 ILE A C 1
ATOM 2338 O O . ILE A 1 307 ? 4.466 -8.623 3.112 1.00 79.25 307 ILE A O 1
ATOM 2342 N N . ALA A 1 308 ? 5.889 -6.881 3.072 1.00 77.81 308 ALA A N 1
ATOM 2343 C CA . ALA A 1 308 ? 5.161 -6.070 4.043 1.00 77.81 308 ALA A CA 1
ATOM 2344 C C . ALA A 1 308 ? 3.782 -5.648 3.515 1.00 77.81 308 ALA A C 1
ATOM 2346 O O . ALA A 1 308 ? 2.797 -5.714 4.243 1.00 77.81 308 ALA A O 1
ATOM 2347 N N . GLY A 1 309 ? 3.684 -5.277 2.236 1.00 82.81 309 GLY A N 1
ATOM 2348 C CA . GLY A 1 309 ? 2.433 -4.853 1.610 1.00 82.81 309 GLY A CA 1
ATOM 2349 C C . GLY A 1 309 ? 1.387 -5.962 1.565 1.00 82.81 309 GLY A C 1
ATOM 2350 O O . GLY A 1 309 ? 0.228 -5.703 1.873 1.00 82.81 309 GLY A O 1
ATOM 2351 N N . VAL A 1 310 ? 1.785 -7.207 1.271 1.00 86.50 310 VAL A N 1
ATOM 2352 C CA . VAL A 1 310 ? 0.874 -8.362 1.353 1.00 86.50 310 VAL A CA 1
ATOM 2353 C C . VAL A 1 310 ? 0.429 -8.599 2.796 1.00 86.50 310 VAL A C 1
ATOM 2355 O O . VAL A 1 310 ? -0.756 -8.819 3.027 1.00 86.50 310 VAL A O 1
ATOM 2358 N N . ALA A 1 311 ? 1.334 -8.502 3.776 1.00 85.12 311 ALA A N 1
ATOM 2359 C CA . ALA A 1 311 ? 0.967 -8.649 5.184 1.00 85.12 311 ALA A CA 1
ATOM 2360 C C . ALA A 1 311 ? -0.046 -7.579 5.633 1.00 85.12 311 ALA A C 1
ATOM 2362 O O . ALA A 1 311 ? -1.041 -7.912 6.275 1.00 85.12 311 ALA A O 1
ATOM 2363 N N . VAL A 1 312 ? 0.160 -6.315 5.246 1.00 81.56 312 VAL A N 1
ATOM 2364 C CA . VAL A 1 312 ? -0.773 -5.211 5.526 1.00 81.56 312 VAL A CA 1
ATOM 2365 C C . VAL A 1 312 ? -2.108 -5.436 4.817 1.00 81.56 312 VAL A C 1
ATOM 2367 O O . VAL A 1 312 ? -3.155 -5.309 5.444 1.00 81.56 312 VAL A O 1
ATOM 2370 N N . ALA A 1 313 ? -2.091 -5.833 3.542 1.00 83.81 313 ALA A N 1
ATOM 2371 C CA . ALA A 1 313 ? -3.303 -6.101 2.771 1.00 83.81 313 ALA A CA 1
ATOM 2372 C C . ALA A 1 313 ? -4.141 -7.231 3.383 1.00 83.81 313 ALA A C 1
ATOM 2374 O O . ALA A 1 313 ? -5.354 -7.093 3.485 1.00 83.81 313 ALA A O 1
ATOM 2375 N N . VAL A 1 314 ? -3.511 -8.318 3.835 1.00 85.69 314 VAL A N 1
ATOM 2376 C CA . VAL A 1 314 ? -4.207 -9.421 4.519 1.00 85.69 314 VAL A CA 1
ATOM 2377 C C . VAL A 1 314 ? -4.672 -9.015 5.920 1.00 85.69 314 VAL A C 1
ATOM 2379 O O . VAL A 1 314 ? -5.750 -9.421 6.343 1.00 85.69 314 VAL A O 1
ATOM 2382 N N . SER A 1 315 ? -3.903 -8.192 6.638 1.00 79.81 315 SER A N 1
ATOM 2383 C CA . SER A 1 315 ? -4.285 -7.725 7.980 1.00 79.81 315 SER A CA 1
ATOM 2384 C C . SER A 1 315 ? -5.476 -6.766 7.946 1.00 79.81 315 SER A C 1
ATOM 2386 O O . SER A 1 315 ? -6.313 -6.807 8.841 1.00 79.81 315 SER A O 1
ATOM 2388 N N . LEU A 1 316 ? -5.558 -5.910 6.923 1.00 76.12 316 LEU A N 1
ATOM 2389 C CA . LEU A 1 316 ? -6.636 -4.929 6.774 1.00 76.12 316 LEU A CA 1
ATOM 2390 C C . LEU A 1 316 ? -7.838 -5.491 6.004 1.00 76.12 316 LEU A C 1
ATOM 2392 O O . LEU A 1 316 ? -8.974 -5.282 6.408 1.00 76.12 316 LEU A O 1
ATOM 2396 N N . GLY A 1 317 ? -7.594 -6.200 4.900 1.00 75.00 317 GLY A N 1
ATOM 2397 C CA . GLY A 1 317 ? -8.628 -6.740 4.008 1.00 75.00 317 GLY A CA 1
ATOM 2398 C C . GLY A 1 317 ? -9.034 -8.186 4.304 1.00 75.00 317 GLY A C 1
ATOM 2399 O O . GLY A 1 317 ? -9.820 -8.772 3.561 1.00 75.00 317 GLY A O 1
ATOM 2400 N N . GLY A 1 318 ? -8.478 -8.791 5.354 1.00 84.44 318 GLY A N 1
ATOM 2401 C CA . GLY A 1 318 ? -8.704 -10.189 5.705 1.00 84.44 318 GLY A CA 1
ATOM 2402 C C . GLY A 1 318 ? -8.075 -11.187 4.724 1.00 84.44 318 GLY A C 1
ATOM 2403 O O . GLY A 1 318 ? -7.407 -10.841 3.746 1.00 84.44 318 GLY A O 1
ATOM 2404 N N . ALA A 1 319 ? -8.313 -12.478 4.972 1.00 87.06 319 ALA A N 1
ATOM 2405 C CA . ALA A 1 319 ? -7.751 -13.563 4.162 1.00 87.06 319 ALA A CA 1
ATOM 2406 C C . ALA A 1 319 ? -8.177 -13.499 2.680 1.00 87.06 319 ALA A C 1
ATOM 2408 O O . ALA A 1 319 ? -7.384 -13.847 1.799 1.00 87.06 319 ALA A O 1
ATOM 2409 N N . GLY A 1 320 ? -9.386 -12.992 2.404 1.00 87.38 320 GLY A N 1
ATOM 2410 C CA . GLY A 1 320 ? -9.954 -12.844 1.061 1.00 87.38 320 GLY A CA 1
ATOM 2411 C C . GLY A 1 320 ? -9.166 -11.930 0.126 1.00 87.38 320 GLY A C 1
ATOM 2412 O O . GLY A 1 320 ? -9.115 -12.179 -1.081 1.00 87.38 320 GLY A O 1
ATOM 2413 N N . ALA A 1 321 ? -8.464 -10.929 0.669 1.00 88.31 321 ALA A N 1
ATOM 2414 C CA . ALA A 1 321 ? -7.582 -10.064 -0.112 1.00 88.31 321 ALA A CA 1
ATOM 2415 C C . ALA A 1 321 ? -6.533 -10.875 -0.897 1.00 88.31 321 ALA A C 1
ATOM 2417 O O . ALA A 1 321 ? -6.193 -10.534 -2.031 1.00 88.31 321 ALA A O 1
ATOM 2418 N N . THR A 1 322 ? -6.068 -11.997 -0.335 1.00 91.31 322 THR A N 1
ATOM 2419 C CA . THR A 1 322 ? -5.098 -12.900 -0.975 1.00 91.31 322 THR A CA 1
ATOM 2420 C C . THR A 1 322 ? -5.608 -13.445 -2.306 1.00 91.31 322 THR A C 1
ATOM 2422 O O . THR A 1 322 ? -4.862 -13.464 -3.286 1.00 91.31 322 THR A O 1
ATOM 2425 N N . PHE A 1 323 ? -6.880 -13.851 -2.371 1.00 93.19 323 PHE A N 1
ATOM 2426 C CA . PHE A 1 323 ? -7.484 -14.374 -3.597 1.00 93.19 323 PHE A CA 1
ATOM 2427 C C . PHE A 1 323 ? -7.445 -13.327 -4.715 1.00 93.19 323 PHE A C 1
ATOM 2429 O O . PHE A 1 323 ? -6.942 -13.590 -5.810 1.00 93.19 323 PHE A O 1
ATOM 2436 N N . TRP A 1 324 ? -7.915 -12.115 -4.419 1.00 90.38 324 TRP A N 1
ATOM 2437 C CA . TRP A 1 324 ? -7.969 -11.030 -5.394 1.00 90.38 324 TRP A CA 1
ATOM 2438 C C . TRP A 1 324 ? -6.579 -10.549 -5.810 1.00 90.38 324 TRP A C 1
ATOM 2440 O O . TRP A 1 324 ? -6.363 -10.290 -6.993 1.00 90.38 324 TRP A O 1
ATOM 2450 N N . MET A 1 325 ? -5.602 -10.524 -4.898 1.00 90.94 325 MET A N 1
ATOM 2451 C CA . MET A 1 325 ? -4.203 -10.253 -5.250 1.00 90.94 325 MET A CA 1
ATOM 2452 C C . MET A 1 325 ? -3.652 -11.279 -6.253 1.00 90.94 325 MET A C 1
ATOM 2454 O O . MET A 1 325 ? -3.003 -10.889 -7.225 1.00 90.94 325 MET A O 1
ATOM 2458 N N . ILE A 1 326 ? -3.946 -12.574 -6.074 1.00 93.50 326 ILE A N 1
ATOM 2459 C CA . ILE A 1 326 ? -3.534 -13.632 -7.013 1.00 93.50 326 ILE A CA 1
ATOM 2460 C C . ILE A 1 326 ? -4.205 -13.436 -8.379 1.00 93.50 326 ILE A C 1
ATOM 2462 O O . ILE A 1 326 ? -3.523 -13.468 -9.405 1.00 93.50 326 ILE A O 1
ATOM 2466 N N . VAL A 1 327 ? -5.521 -13.197 -8.411 1.00 93.88 327 VAL A N 1
ATOM 2467 C CA . VAL A 1 327 ? -6.272 -12.974 -9.659 1.00 93.88 327 VAL A CA 1
ATOM 2468 C C . VAL A 1 327 ? -5.743 -11.749 -10.408 1.00 93.88 327 VAL A C 1
ATOM 2470 O O . VAL A 1 327 ? -5.406 -11.845 -11.591 1.00 93.88 327 VAL A O 1
ATOM 2473 N N . CYS A 1 328 ? -5.598 -10.614 -9.724 1.00 92.50 328 CYS A N 1
ATOM 2474 C CA . CYS A 1 328 ? -5.042 -9.392 -10.301 1.00 92.50 328 CYS A CA 1
ATOM 2475 C C . CYS A 1 328 ? -3.602 -9.597 -10.787 1.00 92.50 328 CYS A C 1
ATOM 2477 O O . CYS A 1 328 ? -3.250 -9.113 -11.863 1.00 92.50 328 CYS A O 1
ATOM 2479 N N . GLY A 1 329 ? -2.787 -10.367 -10.059 1.00 92.75 329 GLY A N 1
ATOM 2480 C CA . GLY A 1 329 ? -1.441 -10.751 -10.483 1.00 92.75 329 GLY A CA 1
ATOM 2481 C C . GLY A 1 329 ? -1.440 -11.566 -11.781 1.00 92.75 329 GLY A C 1
ATOM 2482 O O . GLY A 1 329 ? -0.709 -11.237 -12.716 1.00 92.75 329 GLY A O 1
ATOM 2483 N N . LEU A 1 330 ? -2.302 -12.584 -11.882 1.00 94.31 330 LEU A N 1
ATOM 2484 C CA . LEU A 1 330 ? -2.443 -13.423 -13.080 1.00 94.31 330 LEU A CA 1
ATOM 2485 C C . LEU A 1 330 ? -2.899 -12.623 -14.306 1.00 94.31 330 LEU A C 1
ATOM 2487 O O . LEU A 1 330 ? -2.366 -12.826 -15.400 1.00 94.31 330 LEU A O 1
ATOM 2491 N N . LEU A 1 331 ? -3.855 -11.706 -14.135 1.00 95.12 331 LEU A N 1
ATOM 2492 C CA . LEU A 1 331 ? -4.298 -10.794 -15.195 1.00 95.12 331 LEU A CA 1
ATOM 2493 C C . LEU A 1 331 ? -3.189 -9.797 -15.567 1.00 95.12 331 LEU A C 1
ATOM 2495 O O . LEU A 1 331 ? -2.936 -9.538 -16.748 1.00 95.12 331 LEU A O 1
ATOM 2499 N N . GLY A 1 332 ? -2.481 -9.281 -14.561 1.00 95.06 332 GLY A N 1
ATOM 2500 C CA . GLY A 1 332 ? -1.370 -8.345 -14.704 1.00 95.06 332 GLY A CA 1
ATOM 2501 C C . GLY A 1 332 ? -0.222 -8.887 -15.558 1.00 95.06 332 GLY A C 1
ATOM 2502 O O . GLY A 1 332 ? 0.397 -8.115 -16.290 1.00 95.06 332 GLY A O 1
ATOM 2503 N N . MET A 1 333 ? 0.010 -10.207 -15.570 1.00 95.06 333 MET A N 1
ATOM 2504 C CA . MET A 1 333 ? 1.006 -10.840 -16.452 1.00 95.06 333 MET A CA 1
ATOM 2505 C C . MET A 1 333 ? 0.775 -10.501 -17.929 1.00 95.06 333 MET A C 1
ATOM 2507 O O . MET A 1 333 ? 1.727 -10.220 -18.657 1.00 95.06 333 MET A O 1
ATOM 2511 N N . SER A 1 334 ? -0.482 -10.478 -18.379 1.00 95.94 334 SER A N 1
ATOM 2512 C CA . SER A 1 334 ? -0.820 -10.130 -19.763 1.00 95.94 334 SER A CA 1
ATOM 2513 C C . SER A 1 334 ? -0.589 -8.648 -20.049 1.00 95.94 334 SER A C 1
ATOM 2515 O O . SER A 1 334 ? -0.077 -8.309 -21.116 1.00 95.94 334 SER A O 1
ATOM 2517 N N . SER A 1 335 ? -0.911 -7.764 -19.095 1.00 95.62 335 SER A N 1
ATOM 2518 C CA . SER A 1 335 ? -0.593 -6.333 -19.211 1.00 95.62 335 SER A CA 1
ATOM 2519 C C . SER A 1 335 ? 0.913 -6.131 -19.340 1.00 95.62 335 SER A C 1
ATOM 2521 O O . SER A 1 335 ? 1.380 -5.472 -20.271 1.00 95.62 335 SER A O 1
ATOM 2523 N N . LYS A 1 336 ? 1.693 -6.801 -18.481 1.00 94.31 336 LYS A N 1
ATOM 2524 C CA . LYS A 1 336 ? 3.151 -6.706 -18.508 1.00 94.31 336 LYS A CA 1
ATOM 2525 C C . LYS A 1 336 ? 3.746 -7.245 -19.802 1.00 94.31 336 LYS A C 1
ATOM 2527 O O . LYS A 1 336 ? 4.646 -6.630 -20.369 1.00 94.31 336 LYS A O 1
ATOM 2532 N N . PHE A 1 337 ? 3.204 -8.347 -20.314 1.00 94.94 337 PHE A N 1
ATOM 2533 C CA . PHE A 1 337 ? 3.586 -8.883 -21.616 1.00 94.94 337 PHE A CA 1
ATOM 2534 C C . PHE A 1 337 ? 3.381 -7.856 -22.739 1.00 94.94 337 PHE A C 1
ATOM 2536 O O . PHE A 1 337 ? 4.271 -7.674 -23.573 1.00 94.94 337 PHE A O 1
ATOM 2543 N N . VAL A 1 338 ? 2.244 -7.154 -22.759 1.00 95.81 338 VAL A N 1
ATOM 2544 C CA . VAL A 1 338 ? 1.959 -6.114 -23.761 1.00 95.81 338 VAL A CA 1
ATOM 2545 C C . VAL A 1 338 ? 2.913 -4.927 -23.618 1.00 95.81 338 VAL A C 1
ATOM 2547 O O . VAL A 1 338 ? 3.481 -4.496 -24.622 1.00 95.81 338 VAL A O 1
ATOM 2550 N N . GLU A 1 339 ? 3.148 -4.438 -22.398 1.00 94.88 339 GLU A N 1
ATOM 2551 C CA . GLU A 1 339 ? 4.112 -3.361 -22.124 1.00 94.88 339 GLU A CA 1
ATOM 2552 C C . GLU A 1 339 ? 5.513 -3.706 -22.637 1.00 94.88 339 GLU A C 1
ATOM 2554 O O . GLU A 1 339 ? 6.117 -2.923 -23.372 1.00 94.88 339 GLU A O 1
ATOM 2559 N N . CYS A 1 340 ? 6.020 -4.894 -22.297 1.00 93.38 340 CYS A N 1
ATOM 2560 C CA . CYS A 1 340 ? 7.337 -5.355 -22.728 1.00 93.38 340 CYS A CA 1
ATOM 2561 C C . CYS A 1 340 ? 7.396 -5.557 -24.247 1.00 93.38 340 CYS A C 1
ATOM 2563 O O . CYS A 1 340 ? 8.364 -5.144 -24.882 1.00 93.38 340 CYS A O 1
ATOM 2565 N N . THR A 1 341 ? 6.344 -6.117 -24.853 1.00 94.31 341 THR A N 1
ATOM 2566 C CA . THR A 1 341 ? 6.261 -6.304 -26.311 1.00 94.31 341 THR A CA 1
ATOM 2567 C C . THR A 1 341 ? 6.317 -4.966 -27.045 1.00 94.31 341 THR A C 1
ATOM 2569 O O . THR A 1 341 ? 7.061 -4.816 -28.014 1.00 94.31 341 THR A O 1
ATOM 2572 N N . LEU A 1 342 ? 5.560 -3.967 -26.584 1.00 95.00 342 LEU A N 1
ATOM 2573 C CA . LEU A 1 342 ? 5.600 -2.617 -27.146 1.00 95.00 342 LEU A CA 1
ATOM 2574 C C . LEU A 1 342 ? 6.952 -1.945 -26.886 1.00 95.00 342 LEU A C 1
ATOM 2576 O O . LEU A 1 342 ? 7.492 -1.305 -27.787 1.00 95.00 342 LEU A O 1
ATOM 2580 N N . GLY A 1 343 ? 7.518 -2.136 -25.693 1.00 93.69 343 GLY A N 1
ATOM 2581 C CA . GLY A 1 343 ? 8.843 -1.649 -25.326 1.00 93.69 343 GLY A CA 1
ATOM 2582 C C . GLY A 1 343 ? 9.927 -2.167 -26.264 1.00 93.69 343 GLY A C 1
ATOM 2583 O O . GLY A 1 343 ? 10.754 -1.379 -26.703 1.00 93.69 343 GLY A O 1
ATOM 2584 N N . VAL A 1 344 ? 9.873 -3.449 -26.637 1.00 91.31 344 VAL A N 1
ATOM 2585 C CA . VAL A 1 344 ? 10.794 -4.061 -27.605 1.00 91.31 344 VAL A CA 1
ATOM 2586 C C . VAL A 1 344 ? 10.501 -3.601 -29.034 1.00 91.31 344 VAL A C 1
ATOM 2588 O O . VAL A 1 344 ? 11.423 -3.258 -29.766 1.00 91.31 344 VAL A O 1
ATOM 2591 N N . LYS A 1 345 ? 9.227 -3.544 -29.437 1.00 92.94 345 LYS A N 1
ATOM 2592 C CA . LYS A 1 345 ? 8.815 -3.166 -30.799 1.00 92.94 345 LYS A CA 1
ATOM 2593 C C . LYS A 1 345 ? 9.174 -1.724 -31.170 1.00 92.94 345 LYS A C 1
ATOM 2595 O O . LYS A 1 345 ? 9.404 -1.442 -32.343 1.00 92.94 345 LYS A O 1
ATOM 2600 N N . TYR A 1 346 ? 9.165 -0.817 -30.195 1.00 93.44 346 TYR A N 1
ATOM 2601 C CA . TYR A 1 346 ? 9.446 0.610 -30.379 1.00 93.44 346 TYR A CA 1
ATOM 2602 C C . TYR A 1 346 ? 10.745 1.054 -29.692 1.00 93.44 346 TYR A C 1
ATOM 2604 O O . TYR A 1 346 ? 10.917 2.246 -29.432 1.00 93.44 346 TYR A O 1
ATOM 2612 N N . ARG A 1 347 ? 11.646 0.117 -29.366 1.00 91.62 347 ARG A N 1
ATOM 2613 C CA . ARG A 1 347 ? 12.963 0.461 -28.820 1.00 91.62 347 ARG A CA 1
ATOM 2614 C C . ARG A 1 347 ? 13.825 1.158 -29.866 1.00 91.62 347 ARG A C 1
ATOM 2616 O O . ARG A 1 347 ? 13.705 0.890 -31.058 1.00 91.62 347 ARG A O 1
ATOM 2623 N N . ASP A 1 348 ? 14.713 2.002 -29.380 1.00 88.81 348 ASP A N 1
ATOM 2624 C CA . ASP A 1 348 ? 15.772 2.638 -30.142 1.00 88.81 348 ASP A CA 1
ATOM 2625 C C . ASP A 1 348 ? 17.102 1.984 -29.755 1.00 88.81 348 ASP A C 1
ATOM 2627 O O . ASP A 1 348 ? 17.366 1.779 -28.567 1.00 88.81 348 ASP A O 1
ATOM 2631 N N . ILE A 1 349 ? 17.899 1.598 -30.747 1.00 87.75 349 ILE A N 1
ATOM 2632 C CA . ILE A 1 349 ? 19.214 0.984 -30.540 1.00 87.75 349 ILE A CA 1
ATOM 2633 C C . ILE A 1 349 ? 20.233 1.968 -31.089 1.00 87.75 349 ILE A C 1
ATOM 2635 O O . ILE A 1 349 ? 20.301 2.197 -32.296 1.00 87.75 349 ILE A O 1
ATOM 2639 N N . LEU A 1 350 ? 20.998 2.571 -30.186 1.00 87.06 350 LEU A N 1
ATOM 2640 C CA . LEU A 1 350 ? 22.010 3.550 -30.543 1.00 87.06 350 LEU A CA 1
ATOM 2641 C C . LEU A 1 350 ? 23.221 2.879 -31.216 1.00 87.06 350 LEU A C 1
ATOM 2643 O O . LEU A 1 350 ? 23.466 1.689 -30.999 1.00 87.06 350 LEU A O 1
ATOM 2647 N N . PRO A 1 351 ? 24.035 3.640 -31.975 1.00 84.38 351 PRO A N 1
ATOM 2648 C CA . PRO A 1 351 ? 25.240 3.115 -32.624 1.00 84.38 351 PRO A CA 1
ATOM 2649 C C . PRO A 1 351 ? 26.273 2.507 -31.663 1.00 84.38 351 PRO A C 1
ATOM 2651 O O . PRO A 1 351 ? 27.075 1.679 -32.075 1.00 84.38 351 PRO A O 1
ATOM 2654 N N . ASP A 1 352 ? 26.254 2.904 -30.389 1.00 82.00 352 ASP A N 1
ATOM 2655 C CA . ASP A 1 352 ? 27.119 2.363 -29.331 1.00 82.00 352 ASP A CA 1
ATOM 2656 C C . ASP A 1 352 ? 26.550 1.099 -28.653 1.00 82.00 352 ASP A C 1
ATOM 2658 O O . ASP A 1 352 ? 27.076 0.634 -27.642 1.00 82.00 352 ASP A O 1
ATOM 2662 N N . GLY A 1 353 ? 25.456 0.548 -29.189 1.00 80.44 353 GLY A N 1
ATOM 2663 C CA . GLY A 1 353 ? 24.801 -0.660 -28.694 1.00 80.44 353 GLY A CA 1
ATOM 2664 C C . GLY A 1 353 ? 23.860 -0.434 -27.508 1.00 80.44 353 GLY A C 1
ATOM 2665 O O . GLY A 1 353 ? 23.247 -1.396 -27.041 1.00 80.44 353 GLY A O 1
ATOM 2666 N N . ARG A 1 354 ? 23.704 0.801 -27.004 1.00 83.94 354 ARG A N 1
ATOM 2667 C CA . ARG A 1 354 ? 22.722 1.097 -25.947 1.00 83.94 354 ARG A CA 1
ATOM 2668 C C . ARG A 1 354 ? 21.301 0.982 -26.474 1.00 83.94 354 ARG A C 1
ATOM 2670 O O . ARG A 1 354 ? 20.968 1.506 -27.534 1.00 83.94 354 ARG A O 1
ATOM 2677 N N . VAL A 1 355 ? 20.447 0.334 -25.688 1.00 87.19 355 VAL A N 1
ATOM 2678 C CA . VAL A 1 355 ? 19.045 0.097 -26.038 1.00 87.19 355 VAL A CA 1
ATOM 2679 C C . VAL A 1 355 ? 18.145 0.939 -25.142 1.00 87.19 355 VAL A C 1
ATOM 2681 O O . VAL A 1 355 ? 18.115 0.751 -23.928 1.00 87.19 355 VAL A O 1
ATOM 2684 N N . PHE A 1 356 ? 17.367 1.835 -25.745 1.00 87.12 356 PHE A N 1
ATOM 2685 C CA . PHE A 1 356 ? 16.342 2.620 -25.065 1.00 87.12 356 PHE A CA 1
ATOM 2686 C C . PHE A 1 356 ? 14.969 2.090 -25.450 1.00 87.12 356 PHE A C 1
ATOM 2688 O O . PHE A 1 356 ? 14.569 2.144 -26.608 1.00 87.12 356 PHE A O 1
ATOM 2695 N N . GLY A 1 357 ? 14.221 1.580 -24.481 1.00 88.75 357 GLY A N 1
ATOM 2696 C CA . GLY A 1 357 ? 12.880 1.052 -24.702 1.00 88.75 357 GLY A CA 1
ATOM 2697 C C . GLY A 1 357 ? 11.989 1.305 -23.499 1.00 88.75 357 GLY A C 1
ATOM 2698 O O . GLY A 1 357 ? 12.471 1.611 -22.412 1.00 88.75 357 GLY A O 1
ATOM 2699 N N . GLY A 1 358 ? 10.681 1.184 -23.703 1.00 92.06 358 GLY A N 1
ATOM 2700 C CA . GLY A 1 358 ? 9.691 1.367 -22.646 1.00 92.06 358 GLY A CA 1
ATOM 2701 C C . GLY A 1 358 ? 8.587 2.358 -23.009 1.00 92.06 358 GLY A C 1
ATOM 2702 O O . GLY A 1 358 ? 8.441 2.724 -24.183 1.00 92.06 358 GLY A O 1
ATOM 2703 N N . PRO A 1 359 ? 7.793 2.783 -22.013 1.00 94.62 359 PRO A N 1
ATOM 2704 C CA . PRO A 1 359 ? 6.553 3.511 -22.260 1.00 94.62 359 PRO A CA 1
ATOM 2705 C C . PRO A 1 359 ? 6.728 4.861 -22.926 1.00 94.62 359 PRO A C 1
ATOM 2707 O O . PRO A 1 359 ? 6.010 5.167 -23.872 1.00 94.62 359 PRO A O 1
ATOM 2710 N N . MET A 1 360 ? 7.743 5.624 -22.538 1.00 94.38 360 MET A N 1
ATOM 2711 C CA . MET A 1 360 ? 8.087 6.878 -23.205 1.00 94.38 360 MET A CA 1
ATOM 2712 C C . MET A 1 360 ? 8.348 6.695 -24.712 1.00 94.38 360 MET A C 1
ATOM 2714 O O . MET A 1 360 ? 7.931 7.529 -25.517 1.00 94.38 360 MET A O 1
ATOM 2718 N N . ASN A 1 361 ? 8.949 5.574 -25.122 1.00 93.81 361 ASN A N 1
ATOM 2719 C CA . ASN A 1 361 ? 9.239 5.301 -26.528 1.00 93.8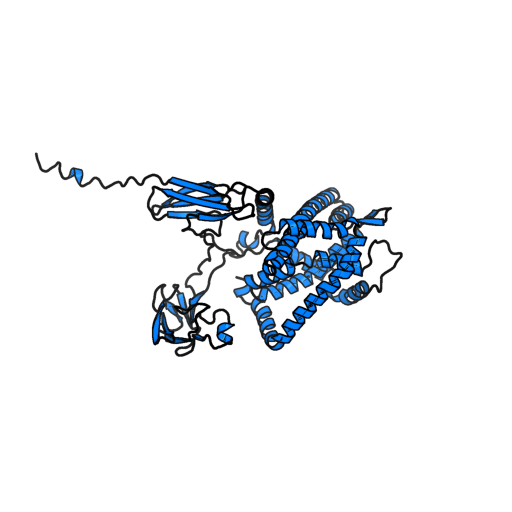1 361 ASN A CA 1
ATOM 2720 C C . ASN A 1 361 ? 7.996 4.829 -27.285 1.00 93.81 361 ASN A C 1
ATOM 2722 O O . ASN A 1 361 ? 7.690 5.369 -28.349 1.00 93.81 361 ASN A O 1
ATOM 2726 N N . TYR A 1 362 ? 7.247 3.855 -26.755 1.00 95.19 362 TYR A N 1
ATOM 2727 C CA . TYR A 1 362 ? 6.065 3.361 -27.465 1.00 95.19 362 TYR A CA 1
ATOM 2728 C C . TYR A 1 362 ? 4.896 4.352 -27.449 1.00 95.19 362 TYR A C 1
ATOM 2730 O O . TYR A 1 362 ? 4.103 4.348 -28.389 1.00 95.19 362 TYR A O 1
ATOM 2738 N N . LEU A 1 363 ? 4.794 5.235 -26.449 1.00 95.62 363 LEU A N 1
ATOM 2739 C CA . LEU A 1 363 ? 3.814 6.325 -26.449 1.00 95.62 363 LEU A CA 1
ATOM 2740 C C . LEU A 1 363 ? 4.169 7.354 -27.519 1.00 95.62 363 LEU A C 1
ATOM 2742 O O . LEU A 1 363 ? 3.309 7.735 -28.307 1.00 95.62 363 LEU A O 1
ATOM 2746 N N . ARG A 1 364 ? 5.443 7.744 -27.621 1.00 94.25 364 ARG A N 1
ATOM 2747 C CA . ARG A 1 364 ? 5.903 8.684 -28.646 1.00 94.25 364 ARG A CA 1
ATOM 2748 C C . ARG A 1 364 ? 5.776 8.101 -30.055 1.00 94.25 364 ARG A C 1
ATOM 2750 O O . ARG A 1 364 ? 5.043 8.643 -30.878 1.00 94.25 364 ARG A O 1
ATOM 2757 N N . TYR A 1 365 ? 6.476 7.003 -30.333 1.00 93.38 365 TYR A N 1
ATOM 2758 C CA . TYR A 1 365 ? 6.597 6.447 -31.684 1.00 93.38 365 TYR A CA 1
ATOM 2759 C C . TYR A 1 365 ? 5.373 5.627 -32.104 1.00 93.38 365 TYR A C 1
ATOM 2761 O O . TYR A 1 365 ? 5.008 5.611 -33.279 1.00 93.38 365 TYR A O 1
ATOM 2769 N N . GLY A 1 366 ? 4.708 4.955 -31.162 1.00 92.81 366 GLY A N 1
ATOM 2770 C CA . GLY A 1 366 ? 3.500 4.184 -31.451 1.00 92.81 366 GLY A CA 1
ATOM 2771 C C . GLY A 1 366 ? 2.307 5.068 -31.805 1.00 92.81 366 GLY A C 1
ATOM 2772 O O . GLY A 1 366 ? 1.593 4.757 -32.758 1.00 92.81 366 GLY A O 1
ATOM 2773 N N . LEU A 1 367 ? 2.112 6.187 -31.095 1.00 94.12 367 LEU A N 1
ATOM 2774 C CA . LEU A 1 367 ? 1.045 7.146 -31.408 1.00 94.12 367 LEU A CA 1
ATOM 2775 C C . LEU A 1 367 ? 1.383 8.022 -32.616 1.00 94.12 367 LEU A C 1
ATOM 2777 O O . LEU A 1 367 ? 0.482 8.383 -33.371 1.00 94.12 367 LEU A O 1
ATOM 2781 N N . GLU A 1 368 ? 2.663 8.304 -32.869 1.00 94.06 368 GLU A N 1
ATOM 2782 C CA . GLU A 1 368 ? 3.092 8.960 -34.110 1.00 94.06 368 GLU A CA 1
ATOM 2783 C C . GLU A 1 368 ? 2.661 8.161 -35.349 1.00 94.06 368 GLU A C 1
ATOM 2785 O O . GLU A 1 368 ? 2.082 8.739 -36.266 1.00 94.06 368 GLU A O 1
ATOM 2790 N N . LYS A 1 369 ? 2.802 6.827 -35.335 1.00 92.31 369 LYS A N 1
ATOM 2791 C CA . LYS A 1 369 ? 2.298 5.950 -36.414 1.00 92.31 369 LYS A CA 1
ATOM 2792 C C . LYS A 1 369 ? 0.770 5.938 -36.559 1.00 92.31 369 LYS A C 1
ATOM 2794 O O . LYS A 1 369 ? 0.263 5.404 -37.539 1.00 92.31 369 LYS A O 1
ATOM 2799 N N . ARG A 1 370 ? 0.031 6.502 -35.598 1.00 92.56 370 ARG A N 1
ATOM 2800 C CA . ARG A 1 370 ? -1.430 6.681 -35.642 1.00 92.56 370 ARG A CA 1
ATOM 2801 C C . ARG A 1 370 ? -1.845 8.128 -35.919 1.00 92.56 370 ARG A C 1
ATOM 2803 O O . ARG A 1 370 ? -2.971 8.498 -35.610 1.00 92.56 370 ARG A O 1
ATOM 2810 N N . ASN A 1 371 ? -0.950 8.954 -36.464 1.00 94.19 371 ASN A N 1
ATOM 2811 C CA . ASN A 1 371 ? -1.170 10.386 -36.707 1.00 94.19 371 ASN A CA 1
ATOM 2812 C C . ASN A 1 371 ? -1.454 11.211 -35.432 1.00 94.19 371 ASN A C 1
ATOM 2814 O O . ASN A 1 371 ? -1.959 12.326 -35.507 1.00 94.19 371 ASN A O 1
ATOM 2818 N N . MET A 1 372 ? -1.072 10.711 -34.251 1.00 95.69 372 MET A N 1
ATOM 2819 C CA . MET A 1 372 ? -1.264 11.365 -32.948 1.00 95.69 372 MET A CA 1
ATOM 2820 C C . MET A 1 372 ? 0.072 11.829 -32.342 1.00 95.69 372 MET A C 1
ATOM 2822 O O . MET A 1 372 ? 0.312 11.708 -31.141 1.00 95.69 372 MET A O 1
ATOM 2826 N N . LYS A 1 373 ? 0.977 12.358 -33.175 1.00 93.56 373 LYS A N 1
ATOM 2827 C CA . LYS A 1 373 ? 2.358 12.708 -32.787 1.00 93.56 373 LYS A CA 1
ATOM 2828 C C . LYS A 1 373 ? 2.439 13.694 -31.617 1.00 93.56 373 LYS A C 1
ATOM 2830 O O . LYS A 1 373 ? 3.253 13.500 -30.717 1.00 93.56 373 LYS A O 1
ATOM 2835 N N . GLY A 1 374 ? 1.616 14.748 -31.629 1.00 94.19 374 GLY A N 1
ATOM 2836 C CA . GLY A 1 374 ? 1.592 15.752 -30.557 1.00 94.19 374 GLY A CA 1
ATOM 2837 C C . GLY A 1 374 ? 1.191 15.138 -29.216 1.00 94.19 374 GLY A C 1
ATOM 2838 O O . GLY A 1 374 ? 1.922 15.249 -28.235 1.00 94.19 374 GLY A O 1
ATOM 2839 N N . PHE A 1 375 ? 0.089 14.389 -29.216 1.00 94.56 375 PHE A N 1
ATOM 2840 C CA . PHE A 1 375 ? -0.412 13.686 -28.038 1.00 94.56 375 PHE A CA 1
ATOM 2841 C C . PHE A 1 375 ? 0.591 12.652 -27.499 1.00 94.56 375 PHE A C 1
ATOM 2843 O O . PHE A 1 375 ? 0.862 12.621 -26.302 1.00 94.56 375 PHE A O 1
ATOM 2850 N N . GLY A 1 376 ? 1.222 11.868 -28.381 1.00 94.81 376 GLY A N 1
ATOM 2851 C CA . GLY A 1 376 ? 2.229 10.881 -27.984 1.00 94.81 376 GLY A CA 1
ATOM 2852 C C . GLY A 1 376 ? 3.464 11.488 -27.320 1.00 94.81 376 GLY A C 1
ATOM 2853 O O . GLY A 1 376 ? 3.974 10.927 -26.353 1.00 94.81 376 GLY A O 1
ATOM 2854 N N . LYS A 1 377 ? 3.922 12.659 -27.783 1.00 95.19 377 LYS A N 1
ATOM 2855 C CA . LYS A 1 377 ? 5.022 13.389 -27.132 1.00 95.19 377 LYS A CA 1
ATOM 2856 C C . LYS A 1 377 ? 4.645 13.880 -25.735 1.00 95.19 377 LYS A C 1
ATOM 2858 O O . LYS A 1 377 ? 5.459 13.748 -24.826 1.00 95.19 377 LYS A O 1
ATOM 2863 N N . ILE A 1 378 ? 3.430 14.410 -25.567 1.00 96.25 378 ILE A N 1
ATOM 2864 C CA . ILE A 1 378 ? 2.934 14.875 -24.264 1.00 96.25 378 ILE A CA 1
ATOM 2865 C C . ILE A 1 378 ? 2.870 13.704 -23.280 1.00 96.25 378 ILE A C 1
ATOM 2867 O O . ILE A 1 378 ? 3.445 13.790 -22.199 1.00 96.25 378 ILE A O 1
ATOM 2871 N N . LEU A 1 379 ? 2.258 12.582 -23.673 1.00 95.12 379 LEU A N 1
ATOM 2872 C CA . LEU A 1 379 ? 2.161 11.397 -22.815 1.00 95.12 379 LEU A CA 1
ATOM 2873 C C . LEU A 1 379 ? 3.527 10.794 -22.474 1.00 95.12 379 LEU A C 1
ATOM 2875 O O . LEU A 1 379 ? 3.740 10.375 -21.341 1.00 95.12 379 LEU A O 1
ATOM 2879 N N . ALA A 1 380 ? 4.459 10.758 -23.429 1.00 95.25 380 ALA A N 1
ATOM 2880 C CA . ALA A 1 380 ? 5.812 10.273 -23.181 1.00 95.25 380 ALA A CA 1
ATOM 2881 C C . ALA A 1 380 ? 6.563 11.147 -22.165 1.00 95.25 380 ALA A C 1
ATOM 2883 O O . ALA A 1 380 ? 7.211 10.613 -21.267 1.00 95.25 380 ALA A O 1
ATOM 2884 N N . GLY A 1 381 ? 6.453 12.476 -22.289 1.00 95.25 381 GLY A N 1
ATOM 2885 C CA . GLY A 1 381 ? 7.033 13.419 -21.332 1.00 95.25 381 GLY A CA 1
ATOM 2886 C C . GLY A 1 381 ? 6.401 13.290 -19.947 1.00 95.25 381 GLY A C 1
ATOM 2887 O O . GLY A 1 381 ? 7.116 13.174 -18.956 1.00 95.25 381 GLY A O 1
ATOM 2888 N N . PHE A 1 382 ? 5.070 13.217 -19.888 1.00 92.81 382 PHE A N 1
ATOM 2889 C CA . PHE A 1 382 ? 4.329 13.014 -18.645 1.00 92.81 382 PHE A CA 1
ATOM 2890 C C . PHE A 1 382 ? 4.730 11.711 -17.943 1.00 92.81 382 PHE A C 1
ATOM 2892 O O . PHE A 1 382 ? 5.077 11.728 -16.764 1.00 92.81 382 PHE A O 1
ATOM 2899 N N . PHE A 1 383 ? 4.777 10.595 -18.680 1.00 93.69 383 PHE A N 1
ATOM 2900 C CA . PHE A 1 383 ? 5.241 9.315 -18.148 1.00 93.69 383 PHE A CA 1
ATOM 2901 C C . PHE A 1 383 ? 6.673 9.408 -17.615 1.00 93.69 383 PHE A C 1
ATOM 2903 O O . PHE A 1 383 ? 6.940 8.904 -16.532 1.00 93.69 383 PHE A O 1
ATOM 2910 N N . ALA A 1 384 ? 7.591 10.051 -18.344 1.00 93.44 384 ALA A N 1
ATOM 2911 C CA . ALA A 1 384 ? 8.982 10.172 -17.914 1.00 93.44 384 ALA A CA 1
ATOM 2912 C C . ALA A 1 384 ? 9.111 10.945 -16.591 1.00 93.44 384 ALA A C 1
ATOM 2914 O O . ALA A 1 384 ? 9.811 10.489 -15.692 1.00 93.44 384 ALA A O 1
ATOM 2915 N N . VAL A 1 385 ? 8.397 12.066 -16.442 1.00 90.62 385 VAL A N 1
ATOM 2916 C CA . VAL A 1 385 ? 8.395 12.858 -15.199 1.00 90.62 385 VAL A CA 1
ATOM 2917 C C . VAL A 1 385 ? 7.840 12.043 -14.030 1.00 90.62 385 VAL A C 1
ATOM 2919 O O . VAL A 1 385 ? 8.479 11.967 -12.980 1.00 90.62 385 VAL A O 1
ATOM 2922 N N . LEU A 1 386 ? 6.694 11.381 -14.221 1.00 88.81 386 LEU A N 1
ATOM 2923 C CA . LEU A 1 386 ? 6.099 10.540 -13.181 1.00 88.81 386 LEU A CA 1
ATOM 2924 C C . LEU A 1 386 ? 6.979 9.339 -12.827 1.00 88.81 386 LEU A C 1
ATOM 2926 O O . LEU A 1 386 ? 7.124 9.023 -11.652 1.00 88.81 386 LEU A O 1
ATOM 2930 N N . ALA A 1 387 ? 7.586 8.683 -13.817 1.00 90.50 387 ALA A N 1
ATOM 2931 C CA . ALA A 1 387 ? 8.464 7.539 -13.600 1.00 90.50 387 ALA A CA 1
ATOM 2932 C C . ALA A 1 387 ? 9.724 7.933 -12.818 1.00 90.50 387 ALA A C 1
ATOM 2934 O O . ALA A 1 387 ? 10.129 7.202 -11.916 1.00 90.50 387 ALA A O 1
ATOM 2935 N N . ILE A 1 388 ? 10.307 9.103 -13.110 1.00 89.19 388 ILE A N 1
ATOM 2936 C CA . ILE A 1 388 ? 11.420 9.655 -12.330 1.00 89.19 388 ILE A CA 1
ATOM 2937 C C . ILE A 1 388 ? 10.970 9.887 -10.883 1.00 89.19 388 ILE A C 1
ATOM 2939 O O . ILE A 1 388 ? 11.597 9.358 -9.968 1.00 89.19 388 ILE A O 1
ATOM 2943 N N . GLY A 1 389 ? 9.855 10.591 -10.659 1.00 84.25 389 GLY A N 1
ATOM 2944 C CA . GLY A 1 389 ? 9.331 10.834 -9.308 1.00 84.25 389 GLY A CA 1
ATOM 2945 C C . GLY A 1 389 ? 9.044 9.541 -8.533 1.00 84.25 389 GLY A C 1
ATOM 2946 O O . GLY A 1 389 ? 9.490 9.376 -7.397 1.00 84.25 389 GLY A O 1
ATOM 2947 N N . ALA A 1 390 ? 8.380 8.580 -9.177 1.00 85.00 390 ALA A N 1
ATOM 2948 C CA . ALA A 1 390 ? 8.077 7.273 -8.599 1.00 85.00 390 ALA A CA 1
ATOM 2949 C C . ALA A 1 390 ? 9.344 6.468 -8.259 1.00 85.00 390 ALA A C 1
ATOM 2951 O O . ALA A 1 390 ? 9.357 5.742 -7.261 1.00 85.00 390 ALA A O 1
ATOM 2952 N N . SER A 1 391 ? 10.418 6.617 -9.045 1.00 87.44 391 SER A N 1
ATOM 2953 C CA . SER A 1 391 ? 11.692 5.939 -8.784 1.00 87.44 391 SER A CA 1
ATOM 2954 C C . SER A 1 391 ? 12.383 6.437 -7.511 1.00 87.44 391 SER A C 1
ATOM 2956 O O . SER A 1 391 ? 12.959 5.626 -6.789 1.00 87.44 391 SER A O 1
ATOM 2958 N N . PHE A 1 392 ? 12.273 7.732 -7.184 1.00 84.19 392 PHE A N 1
ATOM 2959 C CA . PHE A 1 392 ? 12.795 8.275 -5.927 1.00 84.19 392 PHE A CA 1
ATOM 2960 C C . PHE A 1 392 ? 11.966 7.816 -4.729 1.00 84.19 392 PHE A C 1
ATOM 2962 O O . PHE A 1 392 ? 12.538 7.336 -3.756 1.00 84.19 392 PHE A O 1
ATOM 2969 N N . GLY A 1 393 ? 10.635 7.907 -4.817 1.00 80.12 393 GLY A N 1
ATOM 2970 C CA . GLY A 1 393 ? 9.736 7.547 -3.719 1.00 80.12 393 GLY A CA 1
ATOM 2971 C C . GLY A 1 393 ? 9.712 6.043 -3.434 1.00 80.12 393 GLY A C 1
ATOM 2972 O O . GLY A 1 393 ? 10.366 5.559 -2.510 1.00 80.12 393 GLY A O 1
ATOM 2973 N N . GLY A 1 394 ? 8.946 5.295 -4.231 1.00 76.44 394 GLY A N 1
ATOM 2974 C CA . GLY A 1 394 ? 8.740 3.860 -4.013 1.00 76.44 394 GLY A CA 1
ATOM 2975 C C . GLY A 1 394 ? 9.972 3.011 -4.338 1.00 76.44 394 GLY A C 1
ATOM 2976 O O . GLY A 1 394 ? 10.229 2.019 -3.662 1.00 76.44 394 GLY A O 1
ATOM 2977 N N . GLY A 1 395 ? 10.741 3.403 -5.359 1.00 80.12 395 GLY A N 1
ATOM 2978 C CA . GLY A 1 395 ? 11.897 2.631 -5.826 1.00 80.12 395 GLY A CA 1
ATOM 2979 C C . GLY A 1 395 ? 13.132 2.734 -4.927 1.00 80.12 395 GLY A C 1
ATOM 2980 O O . GLY A 1 395 ? 13.812 1.732 -4.724 1.00 80.12 395 GLY A O 1
ATOM 2981 N N . ASN A 1 396 ? 13.419 3.922 -4.388 1.00 87.12 396 ASN A N 1
ATOM 2982 C CA . ASN A 1 396 ? 14.641 4.192 -3.629 1.00 87.12 396 ASN A CA 1
ATOM 2983 C C . ASN A 1 396 ? 14.351 4.447 -2.143 1.00 87.12 396 ASN A C 1
ATOM 2985 O O . ASN A 1 396 ? 14.661 3.599 -1.307 1.00 87.12 396 ASN A O 1
ATOM 2989 N N . MET A 1 397 ? 13.714 5.575 -1.811 1.00 84.50 397 MET A N 1
ATOM 2990 C CA . MET A 1 397 ? 13.527 6.020 -0.425 1.00 84.50 397 MET A CA 1
ATOM 2991 C C . MET A 1 397 ? 12.772 4.990 0.415 1.00 84.50 397 MET A C 1
ATOM 2993 O O . MET A 1 397 ? 13.210 4.658 1.514 1.00 84.50 397 MET A O 1
ATOM 2997 N N . PHE A 1 398 ? 11.658 4.457 -0.093 1.00 83.19 398 PHE A N 1
ATOM 2998 C CA . PHE A 1 398 ? 10.862 3.477 0.645 1.00 83.19 398 PHE A CA 1
ATOM 2999 C C . PHE A 1 398 ? 11.643 2.180 0.905 1.00 83.19 398 PHE A C 1
ATOM 3001 O O . PHE A 1 398 ? 11.674 1.702 2.035 1.00 83.19 398 PHE A O 1
ATOM 3008 N N . GLN A 1 399 ? 12.331 1.639 -0.107 1.00 87.12 399 GLN A N 1
ATOM 3009 C CA . GLN A 1 399 ? 13.093 0.392 0.033 1.00 87.12 399 GLN A CA 1
ATOM 3010 C C . GLN A 1 399 ? 14.307 0.550 0.959 1.00 87.12 399 GLN A C 1
ATOM 3012 O O . GLN A 1 399 ? 14.571 -0.334 1.775 1.00 87.12 399 GLN A O 1
ATOM 3017 N N . ALA A 1 400 ? 15.030 1.672 0.870 1.00 88.94 400 ALA A N 1
ATOM 3018 C CA . ALA A 1 400 ? 16.181 1.947 1.728 1.00 88.94 400 ALA A CA 1
ATOM 3019 C C . ALA A 1 400 ? 15.769 2.098 3.202 1.00 88.94 400 ALA A C 1
ATOM 3021 O O . ALA A 1 400 ? 16.378 1.474 4.070 1.00 88.94 400 ALA A O 1
ATOM 3022 N N . ASN A 1 401 ? 14.700 2.856 3.477 1.00 86.25 401 ASN A N 1
ATOM 3023 C CA . ASN A 1 401 ? 14.185 3.023 4.838 1.00 86.25 401 ASN A CA 1
ATOM 3024 C C . ASN A 1 401 ? 13.643 1.708 5.407 1.00 86.25 401 ASN A C 1
ATOM 3026 O O . ASN A 1 401 ? 14.004 1.335 6.516 1.00 86.25 401 ASN A O 1
ATOM 3030 N N . GLN A 1 402 ? 12.848 0.952 4.642 1.00 86.75 402 GLN A N 1
ATOM 3031 C CA . GLN A 1 402 ? 12.346 -0.352 5.095 1.00 86.75 402 GLN A CA 1
ATOM 3032 C C . GLN A 1 402 ? 13.480 -1.340 5.394 1.00 86.75 402 GLN A C 1
ATOM 3034 O O . GLN A 1 402 ? 13.400 -2.096 6.359 1.00 86.75 402 GLN A O 1
ATOM 3039 N N . SER A 1 403 ? 14.557 -1.314 4.603 1.00 89.94 403 SER A N 1
ATOM 3040 C CA . SER A 1 403 ? 15.738 -2.146 4.862 1.00 89.94 403 SER A CA 1
ATOM 3041 C C . SER A 1 403 ? 16.427 -1.763 6.175 1.00 89.94 403 SER A C 1
ATOM 3043 O O . SER A 1 403 ? 16.824 -2.646 6.936 1.00 89.94 403 SER A O 1
ATOM 3045 N N . PHE A 1 404 ? 16.548 -0.460 6.455 1.00 90.75 404 PHE A N 1
ATOM 3046 C CA . PHE A 1 404 ? 17.108 0.030 7.713 1.00 90.75 404 PHE A CA 1
ATOM 3047 C C . PHE A 1 404 ? 16.248 -0.373 8.914 1.00 90.75 404 PHE A C 1
ATOM 3049 O O . PHE A 1 404 ? 16.774 -0.983 9.838 1.00 90.75 404 PHE A O 1
ATOM 3056 N N . GLU A 1 405 ? 14.941 -0.096 8.881 1.00 87.75 405 GLU A N 1
ATOM 3057 C CA . GLU A 1 405 ? 14.021 -0.384 9.992 1.00 87.75 405 GLU A CA 1
ATOM 3058 C C . GLU A 1 405 ? 13.994 -1.875 10.352 1.00 87.75 405 GLU A C 1
ATOM 3060 O O . GLU A 1 405 ? 14.040 -2.245 11.525 1.00 87.75 405 GLU A O 1
ATOM 3065 N N . GLN A 1 406 ? 14.012 -2.758 9.349 1.00 88.69 406 GLN A N 1
ATOM 3066 C CA . GLN A 1 406 ? 14.068 -4.201 9.588 1.00 88.69 406 GLN A CA 1
ATOM 3067 C C . GLN A 1 406 ? 15.376 -4.634 10.256 1.00 88.69 406 GLN A C 1
ATOM 3069 O O . GLN A 1 406 ? 15.354 -5.461 11.166 1.00 88.69 406 GLN A O 1
ATOM 3074 N N . LEU A 1 407 ? 16.517 -4.079 9.835 1.00 90.50 407 LEU A N 1
ATOM 3075 C CA . LEU A 1 407 ? 17.809 -4.399 10.440 1.00 90.50 407 LEU A CA 1
ATOM 3076 C C . LEU A 1 407 ? 17.957 -3.785 11.834 1.00 90.50 407 LEU A C 1
ATOM 3078 O O . LEU A 1 407 ? 18.419 -4.469 12.743 1.00 90.50 407 LEU A O 1
ATOM 3082 N N . ALA A 1 408 ? 17.535 -2.538 12.032 1.00 90.19 408 ALA A N 1
ATOM 3083 C CA . ALA A 1 408 ? 17.563 -1.869 13.330 1.00 90.19 408 ALA A CA 1
ATOM 3084 C C . ALA A 1 408 ? 16.667 -2.574 14.360 1.00 90.19 408 ALA A C 1
ATOM 3086 O O . ALA A 1 408 ? 17.056 -2.702 15.519 1.00 90.19 408 ALA A O 1
ATOM 3087 N N . GLY A 1 409 ? 15.521 -3.112 13.928 1.00 88.44 409 GLY A N 1
ATOM 3088 C CA . GLY A 1 409 ? 14.640 -3.912 14.781 1.00 88.44 409 GLY A CA 1
ATOM 3089 C C . GLY A 1 409 ? 15.242 -5.247 15.239 1.00 88.44 409 GLY A C 1
ATOM 3090 O O . GLY A 1 409 ? 14.826 -5.778 16.265 1.00 88.44 409 GLY A O 1
ATOM 3091 N N . GLN A 1 410 ? 16.222 -5.793 14.511 1.00 91.50 410 GLN A N 1
ATOM 3092 C CA . GLN A 1 410 ? 16.914 -7.040 14.875 1.00 91.50 410 GLN A CA 1
ATOM 3093 C C . GLN A 1 410 ? 18.251 -6.794 15.583 1.00 91.50 410 GLN A C 1
ATOM 3095 O O . GLN A 1 410 ? 18.667 -7.585 16.429 1.00 91.50 410 GLN A O 1
ATOM 3100 N N . PHE A 1 411 ? 18.933 -5.698 15.248 1.00 91.62 411 PHE A N 1
ATOM 3101 C CA . PHE A 1 411 ? 20.256 -5.361 15.758 1.00 91.62 411 PHE A CA 1
ATOM 3102 C C . PHE A 1 411 ? 20.210 -4.021 16.502 1.00 91.62 411 PHE A C 1
ATOM 3104 O O . PHE A 1 411 ? 20.293 -2.968 15.865 1.00 91.62 411 PHE A O 1
ATOM 3111 N N . PRO A 1 412 ? 20.189 -4.029 17.851 1.00 88.31 412 PRO A N 1
ATOM 3112 C CA . PRO A 1 412 ? 20.152 -2.803 18.652 1.00 88.31 412 PRO A CA 1
ATOM 3113 C C . PRO A 1 412 ? 21.284 -1.813 18.338 1.00 88.31 412 PRO A C 1
ATOM 3115 O O . PRO A 1 412 ? 21.104 -0.608 18.458 1.00 88.31 412 PRO A O 1
ATOM 3118 N N . ALA A 1 413 ? 22.440 -2.310 17.881 1.00 89.19 413 ALA A N 1
ATOM 3119 C CA . ALA A 1 413 ? 23.590 -1.495 17.485 1.00 89.19 413 ALA A CA 1
ATOM 3120 C C . ALA A 1 413 ? 23.353 -0.615 16.241 1.00 89.19 413 ALA A C 1
ATOM 3122 O O . ALA A 1 413 ? 24.163 0.264 15.968 1.00 89.19 413 ALA A O 1
ATOM 3123 N N . LEU A 1 414 ? 22.290 -0.855 15.465 1.00 86.56 414 LEU A N 1
ATOM 3124 C CA . LEU A 1 414 ? 21.933 -0.047 14.294 1.00 86.56 414 LEU A CA 1
ATOM 3125 C C . LEU A 1 414 ? 20.888 1.032 14.608 1.00 86.56 414 LEU A C 1
ATOM 3127 O O . LEU A 1 414 ? 20.696 1.942 13.799 1.00 86.56 414 LEU A O 1
ATOM 3131 N N . VAL A 1 415 ? 20.237 0.969 15.772 1.00 86.12 415 VAL A N 1
ATOM 3132 C CA . VAL A 1 415 ? 19.204 1.931 16.174 1.00 86.12 415 VAL A CA 1
ATOM 3133 C C . VAL A 1 415 ? 19.809 3.335 16.245 1.00 86.12 415 VAL A C 1
ATOM 3135 O O . VAL A 1 415 ? 20.837 3.554 16.879 1.00 86.12 415 VAL A O 1
ATOM 3138 N N . GLY A 1 416 ? 19.189 4.294 15.554 1.00 83.06 416 GLY A N 1
ATOM 3139 C CA . GLY A 1 416 ? 19.670 5.679 15.483 1.00 83.06 416 GLY A CA 1
ATOM 3140 C C . GLY A 1 416 ? 20.830 5.928 14.506 1.00 83.06 416 GLY A C 1
ATOM 3141 O O . GLY A 1 416 ? 21.227 7.076 14.321 1.00 83.06 416 GLY A O 1
ATOM 3142 N N . HIS A 1 417 ? 21.347 4.902 13.818 1.00 87.50 417 HIS A N 1
ATOM 3143 C CA . HIS A 1 417 ? 22.462 5.028 12.865 1.00 87.50 417 HIS A CA 1
ATOM 3144 C C . HIS A 1 417 ? 22.033 5.003 11.383 1.00 87.50 417 HIS A C 1
ATOM 3146 O O . HIS A 1 417 ? 22.834 4.678 10.501 1.00 87.50 417 HIS A O 1
ATOM 3152 N N . GLY A 1 418 ? 20.790 5.400 11.084 1.00 86.62 418 GLY A N 1
ATOM 3153 C CA . GLY A 1 418 ? 20.207 5.368 9.734 1.00 86.62 418 GLY A CA 1
ATOM 3154 C C . GLY A 1 418 ? 20.999 6.143 8.678 1.00 86.62 418 GLY A C 1
ATOM 3155 O O . GLY A 1 418 ? 21.138 5.676 7.549 1.00 86.62 418 GLY A O 1
ATOM 3156 N N . PHE A 1 419 ? 21.614 7.273 9.049 1.00 86.25 419 PHE A N 1
ATOM 3157 C CA . PHE A 1 419 ? 22.473 8.040 8.139 1.00 86.25 419 PHE A CA 1
ATOM 3158 C C . PHE A 1 419 ? 23.645 7.203 7.604 1.00 86.25 419 PHE A C 1
ATOM 3160 O O . PHE A 1 419 ? 23.859 7.126 6.395 1.00 86.25 419 PHE A O 1
ATOM 3167 N N . TRP A 1 420 ? 24.382 6.529 8.493 1.00 89.25 420 TRP A N 1
ATOM 3168 C CA . TRP A 1 420 ? 25.534 5.710 8.108 1.00 89.25 420 TRP A CA 1
ATOM 3169 C C . TRP A 1 420 ? 25.121 4.465 7.332 1.00 89.25 420 TRP A C 1
ATOM 3171 O O . TRP A 1 420 ? 25.790 4.104 6.363 1.00 89.25 420 TRP A O 1
ATOM 3181 N N . PHE A 1 421 ? 23.990 3.854 7.696 1.00 92.19 421 PHE A N 1
ATOM 3182 C CA . PHE A 1 421 ? 23.396 2.783 6.900 1.00 92.19 421 PHE A CA 1
ATOM 3183 C C . PHE A 1 421 ? 23.096 3.251 5.468 1.00 92.19 421 PHE A C 1
ATOM 3185 O O . PHE A 1 421 ? 23.452 2.569 4.505 1.00 92.19 421 PHE A O 1
ATOM 3192 N N . GLY A 1 422 ? 22.510 4.442 5.318 1.00 91.94 422 GLY A N 1
ATOM 3193 C CA . GLY A 1 422 ? 22.246 5.067 4.025 1.00 91.94 422 GLY A CA 1
ATOM 3194 C C . GLY A 1 422 ? 23.520 5.324 3.219 1.00 91.94 422 GLY A C 1
ATOM 3195 O O . GLY A 1 422 ? 23.570 4.967 2.045 1.00 91.94 422 GLY A O 1
ATOM 3196 N N . VAL A 1 423 ? 24.576 5.862 3.842 1.00 93.50 423 VAL A N 1
ATOM 3197 C CA . VAL A 1 423 ? 25.880 6.095 3.187 1.00 93.50 423 VAL A CA 1
ATOM 3198 C C . VAL A 1 423 ? 26.491 4.786 2.683 1.00 93.50 423 VAL A C 1
ATOM 3200 O O . VAL A 1 423 ? 26.886 4.700 1.521 1.00 93.50 423 VAL A O 1
ATOM 3203 N N . VAL A 1 424 ? 26.538 3.749 3.523 1.00 94.44 424 VAL A N 1
ATOM 3204 C CA . VAL A 1 424 ? 27.070 2.435 3.130 1.00 94.44 424 VAL A CA 1
ATOM 3205 C C . VAL A 1 424 ? 26.237 1.834 1.997 1.00 94.44 424 VAL A C 1
ATOM 3207 O O . VAL A 1 424 ? 26.793 1.385 0.995 1.00 94.44 424 VAL A O 1
ATOM 3210 N N . THR A 1 425 ? 24.909 1.885 2.109 1.00 93.56 425 THR A N 1
ATOM 3211 C CA . THR A 1 425 ? 23.992 1.390 1.073 1.00 93.56 425 THR A CA 1
ATOM 3212 C C . THR A 1 425 ? 24.192 2.136 -0.246 1.00 93.56 425 THR A C 1
ATOM 3214 O O . THR A 1 425 ? 24.280 1.506 -1.298 1.00 93.56 425 THR A O 1
ATOM 3217 N N . ALA A 1 426 ? 24.344 3.462 -0.205 1.00 94.38 426 ALA A N 1
ATOM 3218 C CA . ALA A 1 426 ? 24.597 4.282 -1.384 1.00 94.38 426 ALA A CA 1
ATOM 3219 C C . ALA A 1 426 ? 25.925 3.926 -2.065 1.00 94.38 426 ALA A C 1
ATOM 3221 O O . ALA A 1 426 ? 25.970 3.846 -3.291 1.00 94.38 426 ALA A O 1
ATOM 3222 N N . ILE A 1 427 ? 26.988 3.653 -1.299 1.00 95.94 427 ILE A N 1
ATOM 3223 C CA . ILE A 1 427 ? 28.273 3.195 -1.847 1.00 95.94 427 ILE A CA 1
ATOM 3224 C C . ILE A 1 427 ? 28.107 1.831 -2.528 1.00 95.94 427 ILE A C 1
ATOM 3226 O O . ILE A 1 427 ? 28.520 1.669 -3.676 1.00 95.94 427 ILE A O 1
ATOM 3230 N N . LEU A 1 428 ? 27.472 0.865 -1.856 1.00 93.62 428 LEU A N 1
ATOM 3231 C CA . LEU A 1 428 ? 27.256 -0.481 -2.399 1.00 93.62 428 LEU A CA 1
ATOM 3232 C C . LEU A 1 428 ? 26.428 -0.449 -3.689 1.00 93.62 428 LEU A C 1
ATOM 3234 O O . LEU A 1 428 ? 26.811 -1.054 -4.688 1.00 93.62 428 LEU A O 1
ATOM 3238 N N . VAL A 1 429 ? 25.324 0.300 -3.693 1.00 93.12 429 VAL A N 1
ATOM 3239 C CA . VAL A 1 429 ? 24.481 0.497 -4.879 1.00 93.12 429 VAL A CA 1
ATOM 3240 C C . VAL A 1 429 ? 25.244 1.252 -5.972 1.00 93.12 429 VAL A C 1
ATOM 3242 O O . VAL A 1 429 ? 25.163 0.885 -7.144 1.00 93.12 429 VAL A O 1
ATOM 3245 N N . GLY A 1 430 ? 26.039 2.259 -5.602 1.00 94.81 430 GLY A N 1
ATOM 3246 C CA . GLY A 1 430 ? 26.875 3.033 -6.516 1.00 94.81 430 GLY A CA 1
ATOM 3247 C C . GLY A 1 430 ? 27.860 2.161 -7.293 1.00 94.81 430 GLY A C 1
ATOM 3248 O O . GLY A 1 430 ? 27.927 2.267 -8.517 1.00 94.81 430 GLY A O 1
ATOM 3249 N N . VAL A 1 431 ? 28.550 1.234 -6.617 1.00 94.44 431 VAL A N 1
ATOM 3250 C CA . VAL A 1 431 ? 29.456 0.263 -7.262 1.00 94.44 431 VAL A CA 1
ATOM 3251 C C . VAL A 1 431 ? 28.732 -0.548 -8.341 1.00 94.44 431 VAL A C 1
ATOM 3253 O O . VAL A 1 431 ? 29.294 -0.799 -9.407 1.00 94.44 431 VAL A O 1
ATOM 3256 N N . VAL A 1 432 ? 27.472 -0.921 -8.106 1.00 93.56 432 VAL A N 1
ATOM 3257 C CA . VAL A 1 432 ? 26.676 -1.691 -9.071 1.00 93.56 432 VAL A CA 1
ATOM 3258 C C . VAL A 1 432 ? 26.213 -0.823 -10.245 1.00 93.56 432 VAL A C 1
ATOM 3260 O O . VAL A 1 432 ? 26.329 -1.250 -11.395 1.00 93.56 432 VAL A O 1
ATOM 3263 N N . ILE A 1 433 ? 25.713 0.389 -9.985 1.00 92.44 433 ILE A N 1
ATOM 3264 C CA . ILE A 1 433 ? 25.100 1.255 -11.007 1.00 92.44 433 ILE A CA 1
ATOM 3265 C C . ILE A 1 433 ? 26.138 1.906 -11.932 1.00 92.44 433 ILE A C 1
ATOM 3267 O O . ILE A 1 433 ? 25.858 2.067 -13.121 1.00 92.44 433 ILE A O 1
ATOM 3271 N N . ILE A 1 434 ? 27.334 2.255 -11.437 1.00 92.81 434 ILE A N 1
ATOM 3272 C CA . ILE A 1 434 ? 28.373 2.942 -12.236 1.00 92.81 434 ILE A CA 1
ATOM 3273 C C . ILE A 1 434 ? 28.765 2.132 -13.483 1.00 92.81 434 ILE A C 1
ATOM 3275 O O . ILE A 1 434 ? 29.020 2.708 -14.539 1.00 92.81 434 ILE A O 1
ATOM 3279 N N . GLY A 1 435 ? 28.750 0.799 -13.400 1.00 84.94 435 GLY A N 1
ATOM 3280 C CA . GLY A 1 435 ? 29.020 -0.086 -14.540 1.00 84.94 435 GLY A CA 1
ATOM 3281 C C . GLY A 1 435 ? 27.878 -0.203 -15.564 1.00 84.94 435 GLY A C 1
ATOM 3282 O O . GLY A 1 435 ? 27.971 -1.004 -16.495 1.00 84.94 435 GLY A O 1
ATOM 3283 N N . GLY A 1 436 ? 26.788 0.552 -15.402 1.00 89.81 436 GLY A N 1
ATOM 3284 C CA . GLY A 1 436 ? 25.634 0.542 -16.298 1.00 89.81 436 GLY A CA 1
ATOM 3285 C C . GLY A 1 436 ? 24.834 -0.764 -16.264 1.00 89.81 436 GLY A C 1
ATOM 3286 O O . GLY A 1 436 ? 24.952 -1.578 -15.345 1.00 89.81 436 GLY A O 1
ATOM 3287 N N . ILE A 1 437 ? 24.001 -0.981 -17.289 1.00 88.19 437 ILE A N 1
ATOM 3288 C CA . ILE A 1 437 ? 23.061 -2.113 -17.316 1.00 88.19 437 ILE A CA 1
ATOM 3289 C C . ILE A 1 437 ? 23.758 -3.479 -17.289 1.00 88.19 437 ILE A C 1
ATOM 3291 O O . ILE A 1 437 ? 23.228 -4.407 -16.689 1.00 88.19 437 ILE A O 1
ATOM 3295 N N . ASN A 1 438 ? 24.965 -3.594 -17.851 1.00 88.50 438 ASN A N 1
ATOM 3296 C CA . ASN A 1 438 ? 25.734 -4.840 -17.835 1.00 88.50 438 ASN A CA 1
ATOM 3297 C C . ASN A 1 438 ? 26.130 -5.241 -16.409 1.00 88.50 438 ASN A C 1
ATOM 3299 O O . ASN A 1 438 ? 25.983 -6.402 -16.032 1.00 88.50 438 ASN A O 1
ATOM 3303 N N . SER A 1 439 ? 26.581 -4.281 -15.596 1.00 93.62 439 SER A N 1
ATOM 3304 C CA . SER A 1 439 ? 26.905 -4.514 -14.184 1.00 93.62 439 SER A CA 1
ATOM 3305 C C . SER A 1 439 ? 25.656 -4.883 -13.381 1.00 93.62 439 SER A C 1
ATOM 3307 O O . SER A 1 439 ? 25.637 -5.906 -12.693 1.00 93.62 439 SER A O 1
ATOM 3309 N N . ILE A 1 440 ? 24.571 -4.117 -13.550 1.00 93.38 440 ILE A N 1
ATOM 3310 C CA . ILE A 1 440 ? 23.283 -4.382 -12.891 1.00 93.38 440 ILE A CA 1
ATOM 3311 C C . ILE A 1 440 ? 22.797 -5.800 -13.220 1.00 93.38 440 ILE A C 1
ATOM 3313 O O . ILE A 1 440 ? 22.462 -6.571 -12.321 1.00 93.38 440 ILE A O 1
ATOM 3317 N N . ALA A 1 441 ? 22.812 -6.185 -14.493 1.00 92.00 441 ALA A N 1
ATOM 3318 C CA . ALA A 1 441 ? 22.414 -7.508 -14.962 1.00 92.00 441 ALA A CA 1
ATOM 3319 C C . ALA A 1 441 ? 23.274 -8.643 -14.391 1.00 92.00 441 ALA A C 1
ATOM 3321 O O . ALA A 1 441 ? 22.751 -9.688 -14.005 1.00 92.00 441 ALA A O 1
ATOM 3322 N N . GLN A 1 442 ? 24.591 -8.452 -14.297 1.00 92.94 442 GLN A N 1
ATOM 3323 C CA . GLN A 1 442 ? 25.492 -9.450 -13.717 1.00 92.94 442 GLN A CA 1
ATOM 3324 C C . GLN A 1 442 ? 25.284 -9.633 -12.211 1.00 92.94 442 GLN A C 1
ATOM 3326 O O . GLN A 1 442 ? 25.357 -10.759 -11.717 1.00 92.94 442 GLN A O 1
ATOM 3331 N N . VAL A 1 443 ? 25.041 -8.548 -11.474 1.00 94.75 443 VAL A N 1
ATOM 3332 C CA . VAL A 1 443 ? 24.784 -8.612 -10.030 1.00 94.75 443 VAL A CA 1
ATOM 3333 C C . VAL A 1 443 ? 23.410 -9.221 -9.768 1.00 94.75 443 VAL A C 1
ATOM 3335 O O . VAL A 1 443 ? 23.303 -10.208 -9.041 1.00 94.75 443 VAL A O 1
ATOM 3338 N N . THR A 1 444 ? 22.367 -8.702 -10.416 1.00 93.25 444 THR A N 1
ATOM 3339 C CA . THR A 1 444 ? 20.989 -9.198 -10.256 1.00 93.25 444 THR A CA 1
ATOM 3340 C C . THR A 1 444 ? 20.860 -10.657 -10.686 1.00 93.25 444 THR A C 1
ATOM 3342 O O . THR A 1 444 ? 20.258 -11.440 -9.959 1.00 93.25 444 THR A O 1
ATOM 3345 N N . GLY A 1 445 ? 21.518 -11.071 -11.773 1.00 92.44 445 GLY A N 1
ATOM 3346 C CA . GLY A 1 445 ? 21.554 -12.467 -12.219 1.00 92.44 445 GLY A CA 1
ATOM 3347 C C . GLY A 1 445 ? 22.126 -13.453 -11.192 1.00 92.44 445 GLY A C 1
ATOM 3348 O O . GLY A 1 445 ? 21.799 -14.634 -11.251 1.00 92.44 445 GLY A O 1
ATOM 3349 N N . ARG A 1 446 ? 22.937 -12.989 -10.229 1.00 92.25 446 ARG A N 1
ATOM 3350 C CA . ARG A 1 446 ? 23.458 -13.817 -9.125 1.00 92.25 446 ARG A CA 1
ATOM 3351 C C . ARG A 1 446 ? 22.639 -13.672 -7.844 1.00 92.25 446 ARG A C 1
ATOM 3353 O O . ARG A 1 446 ? 22.336 -14.669 -7.199 1.00 92.25 446 ARG A O 1
ATOM 3360 N N . VAL A 1 447 ? 22.276 -12.444 -7.476 1.00 92.62 447 VAL A N 1
ATOM 3361 C CA . VAL A 1 447 ? 21.590 -12.142 -6.208 1.00 92.62 447 VAL A CA 1
ATOM 3362 C C . VAL A 1 447 ? 20.133 -12.610 -6.224 1.00 92.62 447 VAL A C 1
ATOM 3364 O O . VAL A 1 447 ? 19.668 -13.199 -5.250 1.00 92.62 447 VAL A O 1
ATOM 3367 N N . VAL A 1 448 ? 19.416 -12.405 -7.334 1.00 92.44 448 VAL A N 1
ATOM 3368 C CA . VAL A 1 448 ? 17.975 -12.699 -7.439 1.00 92.44 448 VAL A CA 1
ATOM 3369 C C . VAL A 1 448 ? 17.655 -14.184 -7.255 1.00 92.44 448 VAL A C 1
ATOM 3371 O O . VAL A 1 448 ? 16.742 -14.500 -6.491 1.00 92.44 448 VAL A O 1
ATOM 3374 N N . PRO A 1 449 ? 18.382 -15.129 -7.877 1.00 91.75 449 PRO A N 1
ATOM 3375 C CA . PRO A 1 449 ? 18.133 -16.546 -7.628 1.00 91.75 449 PRO A CA 1
ATOM 3376 C C . PRO A 1 449 ? 18.384 -16.944 -6.173 1.00 91.75 449 PRO A C 1
ATOM 3378 O O . PRO A 1 449 ? 17.610 -17.722 -5.619 1.00 91.75 449 PRO A O 1
ATOM 3381 N N . ILE A 1 450 ? 19.426 -16.393 -5.538 1.00 94.25 450 ILE A N 1
ATOM 3382 C CA . ILE A 1 450 ? 19.759 -16.685 -4.138 1.00 94.25 450 ILE A CA 1
ATOM 3383 C C . ILE A 1 450 ? 18.648 -16.177 -3.214 1.00 94.25 450 ILE A C 1
ATOM 3385 O O . ILE A 1 450 ? 18.122 -16.956 -2.421 1.00 94.25 450 ILE A O 1
ATOM 3389 N N . MET A 1 451 ? 18.236 -14.909 -3.350 1.00 90.81 451 MET A N 1
ATOM 3390 C CA . MET A 1 451 ? 17.189 -14.334 -2.495 1.00 90.81 451 MET A CA 1
ATOM 3391 C C . MET A 1 451 ? 15.848 -15.065 -2.667 1.00 90.81 451 MET A C 1
ATOM 3393 O O . MET A 1 451 ? 15.184 -15.373 -1.678 1.00 90.81 451 MET A O 1
ATOM 3397 N N . ALA A 1 452 ? 15.473 -15.409 -3.907 1.00 90.06 452 ALA A N 1
ATOM 3398 C CA . ALA A 1 452 ? 14.238 -16.137 -4.187 1.00 90.06 452 ALA A CA 1
ATOM 3399 C C . ALA A 1 452 ? 14.282 -17.561 -3.617 1.00 90.06 452 ALA A C 1
ATOM 3401 O O . ALA A 1 452 ? 13.297 -18.026 -3.049 1.00 90.06 452 ALA A O 1
ATOM 3402 N N . SER A 1 453 ? 15.431 -18.237 -3.717 1.00 92.31 453 SER A N 1
ATOM 3403 C CA . SER A 1 453 ? 15.610 -19.587 -3.171 1.00 92.31 453 SER A CA 1
ATOM 3404 C C . SER A 1 453 ? 15.492 -19.598 -1.650 1.00 92.31 453 SER A C 1
ATOM 3406 O O . SER A 1 453 ? 14.763 -20.425 -1.113 1.00 92.31 453 SER A O 1
ATOM 3408 N N . ILE A 1 454 ? 16.144 -18.657 -0.955 1.00 93.75 454 ILE A N 1
ATOM 3409 C CA . ILE A 1 454 ? 16.041 -18.527 0.508 1.00 93.75 454 ILE A CA 1
ATOM 3410 C C . ILE A 1 454 ? 14.583 -18.301 0.917 1.00 93.75 454 ILE A C 1
ATOM 3412 O O . ILE A 1 454 ? 14.082 -18.993 1.802 1.00 93.75 454 ILE A O 1
ATOM 3416 N N . TYR A 1 455 ? 13.889 -17.382 0.241 1.00 90.62 455 TYR A N 1
ATOM 3417 C CA . TYR A 1 455 ? 12.486 -17.087 0.524 1.00 90.62 455 TYR A CA 1
ATOM 3418 C C . TYR A 1 455 ? 11.581 -18.311 0.323 1.00 90.62 455 TYR A C 1
ATOM 3420 O O . TYR A 1 455 ? 10.805 -18.654 1.212 1.00 90.62 455 TYR A O 1
ATOM 3428 N N . ILE A 1 456 ? 11.708 -19.008 -0.812 1.00 92.81 456 ILE A N 1
ATOM 3429 C CA . ILE A 1 456 ? 10.906 -20.203 -1.117 1.00 92.81 456 ILE A CA 1
ATOM 3430 C C . ILE A 1 456 ? 11.188 -21.318 -0.108 1.00 92.81 456 ILE A C 1
ATOM 3432 O O . ILE A 1 456 ? 10.250 -21.940 0.379 1.00 92.81 456 ILE A O 1
ATOM 3436 N N . VAL A 1 457 ? 12.453 -21.565 0.239 1.00 96.94 457 VAL A N 1
ATOM 3437 C CA . VAL A 1 457 ? 12.820 -22.599 1.218 1.00 96.94 457 VAL A CA 1
ATOM 3438 C C . VAL A 1 457 ? 12.250 -22.275 2.599 1.00 96.94 457 VAL A C 1
ATOM 3440 O O . VAL A 1 457 ? 11.667 -23.155 3.228 1.00 96.94 457 VAL A O 1
ATOM 3443 N N . ALA A 1 458 ? 12.353 -21.023 3.054 1.00 94.69 458 ALA A N 1
ATOM 3444 C CA . ALA A 1 458 ? 11.779 -20.596 4.328 1.00 94.69 458 ALA A CA 1
ATOM 3445 C C . ALA A 1 458 ? 10.245 -20.723 4.337 1.00 94.69 458 ALA A C 1
ATOM 3447 O O . ALA A 1 458 ? 9.677 -21.277 5.278 1.00 94.69 458 ALA A O 1
ATOM 3448 N N . ALA A 1 459 ? 9.572 -20.283 3.270 1.00 93.25 459 ALA A N 1
ATOM 3449 C CA . ALA A 1 459 ? 8.123 -20.415 3.134 1.00 93.25 459 ALA A CA 1
ATOM 3450 C C . ALA A 1 459 ? 7.683 -21.888 3.121 1.00 93.25 459 ALA A C 1
ATOM 3452 O O . ALA A 1 459 ? 6.747 -22.259 3.826 1.00 93.25 459 ALA A O 1
ATOM 3453 N N . LEU A 1 460 ? 8.385 -22.748 2.375 1.00 95.88 460 LEU A N 1
ATOM 3454 C CA . LEU A 1 460 ? 8.116 -24.185 2.350 1.00 95.88 460 LEU A CA 1
ATOM 3455 C C . LEU A 1 460 ? 8.328 -24.826 3.721 1.00 95.88 460 LEU A C 1
ATOM 3457 O O . LEU A 1 460 ? 7.509 -25.648 4.118 1.00 95.88 460 LEU A O 1
ATOM 3461 N N . ALA A 1 461 ? 9.362 -24.435 4.469 1.00 96.75 461 ALA A N 1
ATOM 3462 C CA . ALA A 1 461 ? 9.570 -24.921 5.830 1.00 96.75 461 ALA A CA 1
ATOM 3463 C C . ALA A 1 461 ? 8.375 -24.577 6.737 1.00 96.75 461 ALA A C 1
ATOM 3465 O O . ALA A 1 461 ? 7.842 -25.464 7.401 1.00 96.75 461 ALA A O 1
ATOM 3466 N N . VAL A 1 462 ? 7.887 -23.331 6.697 1.00 94.50 462 VAL A N 1
ATOM 3467 C CA . VAL A 1 462 ? 6.700 -22.905 7.462 1.00 94.50 462 VAL A CA 1
ATOM 3468 C C . VAL A 1 462 ? 5.450 -23.682 7.043 1.00 94.50 462 VAL A C 1
ATOM 3470 O O . VAL A 1 462 ? 4.705 -24.142 7.910 1.00 94.50 462 VAL A O 1
ATOM 3473 N N . ILE A 1 463 ? 5.233 -23.870 5.736 1.00 94.81 463 ILE A N 1
ATOM 3474 C CA . ILE A 1 463 ? 4.093 -24.629 5.199 1.00 94.81 463 ILE A CA 1
ATOM 3475 C C . ILE A 1 463 ? 4.155 -26.094 5.645 1.00 94.81 463 ILE A C 1
ATOM 3477 O O . ILE A 1 463 ? 3.147 -26.637 6.084 1.00 94.81 463 ILE A O 1
ATOM 3481 N N . ILE A 1 464 ? 5.328 -26.730 5.575 1.00 95.56 464 ILE A N 1
ATOM 3482 C CA . ILE A 1 464 ? 5.520 -28.127 5.989 1.00 95.56 464 ILE A CA 1
ATOM 3483 C C . ILE A 1 464 ? 5.287 -28.277 7.498 1.00 95.56 464 ILE A C 1
ATOM 3485 O O . ILE A 1 464 ? 4.595 -29.203 7.917 1.00 95.56 464 ILE A O 1
ATOM 3489 N N . MET A 1 465 ? 5.796 -27.349 8.317 1.00 95.25 465 MET A N 1
ATOM 3490 C CA . MET A 1 465 ? 5.573 -27.348 9.770 1.00 95.25 465 MET A CA 1
ATOM 3491 C C . MET A 1 465 ? 4.100 -27.137 10.149 1.00 95.25 465 MET A C 1
ATOM 3493 O O . MET A 1 465 ? 3.664 -27.613 11.193 1.00 95.25 465 MET A O 1
ATOM 3497 N N . ASN A 1 466 ? 3.326 -26.462 9.295 1.00 94.19 466 ASN A N 1
ATOM 3498 C CA . ASN A 1 466 ? 1.916 -26.134 9.517 1.00 94.19 466 ASN A CA 1
ATOM 3499 C C . ASN A 1 466 ? 0.987 -26.822 8.508 1.00 94.19 466 ASN A C 1
ATOM 3501 O O . ASN A 1 466 ? -0.076 -26.294 8.182 1.00 94.19 466 ASN A O 1
ATOM 3505 N N . ILE A 1 467 ? 1.361 -28.005 8.010 1.00 94.00 467 ILE A N 1
ATOM 3506 C CA . ILE A 1 467 ? 0.665 -28.653 6.887 1.00 94.00 467 ILE A CA 1
ATOM 3507 C C . ILE A 1 467 ? -0.823 -28.918 7.164 1.00 94.00 467 ILE A C 1
ATOM 3509 O O . ILE A 1 467 ? -1.648 -28.881 6.254 1.00 94.00 467 ILE A O 1
ATOM 3513 N N . GLN A 1 468 ? -1.182 -29.111 8.437 1.00 93.19 468 GLN A N 1
ATOM 3514 C CA . GLN A 1 468 ? -2.562 -29.308 8.887 1.00 93.19 468 GLN A CA 1
ATOM 3515 C C . GLN A 1 468 ? -3.439 -28.060 8.678 1.00 93.19 468 GLN A C 1
ATOM 3517 O O . GLN A 1 468 ? -4.643 -28.180 8.467 1.00 93.19 468 GLN A O 1
ATOM 3522 N N . ASN A 1 469 ? -2.838 -26.868 8.674 1.00 90.25 469 ASN A N 1
ATOM 3523 C CA . ASN A 1 469 ? -3.537 -25.590 8.531 1.00 90.25 469 ASN A CA 1
ATOM 3524 C C . ASN A 1 469 ? -3.742 -25.173 7.066 1.00 90.25 469 ASN A C 1
ATOM 3526 O O . ASN A 1 469 ? -4.411 -24.174 6.813 1.00 90.25 469 ASN A O 1
ATOM 3530 N N . ILE A 1 470 ? -3.222 -25.935 6.093 1.00 93.00 470 ILE A N 1
ATOM 3531 C CA . ILE A 1 470 ? -3.360 -25.609 4.664 1.00 93.00 470 ILE A CA 1
ATOM 3532 C C . ILE A 1 470 ? -4.833 -25.588 4.243 1.00 93.00 470 ILE A C 1
ATOM 3534 O O . ILE A 1 470 ? -5.278 -24.621 3.631 1.00 93.00 470 ILE A O 1
ATOM 3538 N N . GLY A 1 471 ? -5.597 -26.631 4.585 1.00 92.12 471 GLY A N 1
ATOM 3539 C CA . GLY A 1 471 ? -7.023 -26.716 4.250 1.00 92.12 471 GLY A CA 1
ATOM 3540 C C . GLY A 1 471 ? -7.829 -25.532 4.804 1.00 92.12 471 GLY A C 1
ATOM 3541 O O . GLY A 1 471 ? -8.440 -24.808 4.015 1.00 92.12 471 GLY A O 1
ATOM 3542 N N . PRO A 1 472 ? -7.778 -25.277 6.128 1.00 91.12 472 PRO A N 1
ATOM 3543 C CA . PRO A 1 472 ? -8.410 -24.108 6.738 1.00 91.12 472 PRO A CA 1
ATOM 3544 C C . PRO A 1 472 ? -7.976 -22.774 6.120 1.00 91.12 472 PRO A C 1
ATOM 3546 O O . PRO A 1 472 ? -8.820 -21.912 5.894 1.00 91.12 472 PRO A O 1
ATOM 3549 N N . ALA A 1 473 ? -6.691 -22.609 5.788 1.00 90.56 473 ALA A N 1
ATOM 3550 C CA . ALA A 1 473 ? -6.194 -21.388 5.159 1.00 90.56 473 ALA A CA 1
ATOM 3551 C C . ALA A 1 473 ? -6.801 -21.160 3.764 1.00 90.56 473 ALA A C 1
ATOM 3553 O O . ALA A 1 473 ? -7.229 -20.048 3.461 1.00 90.56 473 ALA A O 1
ATOM 3554 N N . PHE A 1 474 ? -6.894 -22.200 2.927 1.00 92.31 474 PHE A N 1
ATOM 3555 C CA . PHE A 1 474 ? -7.557 -22.091 1.622 1.00 92.31 474 PHE A CA 1
ATOM 3556 C C . PHE A 1 474 ? -9.052 -21.781 1.752 1.00 92.31 474 PHE A C 1
ATOM 3558 O O . PHE A 1 474 ? -9.551 -20.959 0.983 1.00 92.31 474 PHE A O 1
ATOM 3565 N N . SER A 1 475 ? -9.743 -22.381 2.730 1.00 91.12 475 SER A N 1
ATOM 3566 C CA . SER A 1 475 ? -11.146 -22.046 3.020 1.00 91.12 475 SER A CA 1
ATOM 3567 C C . SER A 1 475 ? -11.273 -20.575 3.398 1.00 91.12 475 SER A C 1
ATOM 3569 O O . SER A 1 475 ? -12.009 -19.847 2.750 1.00 91.12 475 SER A O 1
ATOM 3571 N N . ALA A 1 476 ? -10.465 -20.092 4.347 1.00 88.19 476 ALA A N 1
ATOM 3572 C CA . ALA A 1 476 ? -10.496 -18.696 4.780 1.00 88.19 476 ALA A CA 1
ATOM 3573 C C . ALA A 1 476 ? -10.225 -17.706 3.633 1.00 88.19 476 ALA A C 1
ATOM 3575 O O . ALA A 1 476 ? -10.860 -16.655 3.564 1.00 88.19 476 ALA A O 1
ATOM 3576 N N . ILE A 1 477 ? -9.308 -18.036 2.715 1.00 91.69 477 ILE A N 1
ATOM 3577 C CA . ILE A 1 477 ? -9.035 -17.217 1.525 1.00 91.69 477 ILE A CA 1
ATOM 3578 C C . ILE A 1 477 ? -10.248 -17.185 0.589 1.00 91.69 477 ILE A C 1
ATOM 3580 O O . ILE A 1 477 ? -10.605 -16.117 0.100 1.00 91.69 477 ILE A O 1
ATOM 3584 N N . PHE A 1 478 ? -10.875 -18.329 0.316 1.00 90.31 478 PHE A N 1
ATOM 3585 C CA . PHE A 1 478 ? -12.002 -18.398 -0.613 1.00 90.31 478 PHE A CA 1
ATOM 3586 C C . PHE A 1 478 ? -13.275 -17.802 -0.002 1.00 90.31 478 PHE A C 1
ATOM 3588 O O . PHE A 1 478 ? -13.879 -16.901 -0.581 1.00 90.31 478 PHE A O 1
ATOM 3595 N N . ASP A 1 479 ? -13.631 -18.235 1.205 1.00 87.62 479 ASP A N 1
ATOM 3596 C CA . ASP A 1 479 ? -14.796 -17.754 1.946 1.00 87.62 479 ASP A CA 1
ATOM 3597 C C . ASP A 1 479 ? -14.673 -16.254 2.220 1.00 87.62 479 ASP A C 1
ATOM 3599 O O . ASP A 1 479 ? -15.623 -15.505 2.013 1.00 87.62 479 ASP A O 1
ATOM 3603 N N . GLY A 1 480 ? -13.481 -15.787 2.601 1.00 85.56 480 GLY A N 1
ATOM 3604 C CA . GLY A 1 480 ? -13.212 -14.369 2.815 1.00 85.56 480 GLY A CA 1
ATOM 3605 C C . GLY A 1 480 ? -13.243 -13.528 1.539 1.00 85.56 480 GLY A C 1
ATOM 3606 O O . GLY A 1 480 ? -13.440 -12.325 1.633 1.00 85.56 480 GLY A O 1
ATOM 3607 N N . ALA A 1 481 ? -13.035 -14.108 0.354 1.00 87.06 481 ALA A N 1
ATOM 3608 C CA . ALA A 1 481 ? -13.067 -13.366 -0.911 1.00 87.06 481 ALA A CA 1
ATOM 3609 C C . ALA A 1 481 ? -14.481 -13.216 -1.485 1.00 87.06 481 ALA A C 1
ATOM 3611 O O . ALA A 1 481 ? -14.731 -12.282 -2.250 1.00 87.06 481 ALA A O 1
ATOM 3612 N N . PHE A 1 482 ? -15.379 -14.142 -1.137 1.00 85.88 482 PHE A N 1
ATOM 3613 C CA . PHE A 1 482 ? -16.741 -14.228 -1.669 1.00 85.88 482 PHE A CA 1
ATOM 3614 C C . PHE A 1 482 ? -17.831 -14.045 -0.603 1.00 85.88 482 PHE A C 1
ATOM 3616 O O . PHE A 1 482 ? -19.016 -14.191 -0.910 1.00 85.88 482 PHE A O 1
ATOM 3623 N N . SER A 1 483 ? -17.470 -13.724 0.642 1.00 75.06 483 SER A N 1
ATOM 3624 C CA . SER A 1 483 ? -18.455 -13.431 1.679 1.00 75.06 483 SER A CA 1
ATOM 3625 C C . SER A 1 483 ? -19.167 -12.098 1.399 1.00 75.06 483 SER A C 1
ATOM 3627 O O . SER A 1 483 ? -18.552 -11.146 0.917 1.00 75.06 483 SER A O 1
ATOM 3629 N N . PRO A 1 484 ? -20.462 -11.965 1.742 1.00 58.06 484 PRO A N 1
ATOM 3630 C CA . PRO A 1 484 ? -21.177 -10.691 1.631 1.00 58.06 484 PRO A CA 1
ATOM 3631 C C . PRO A 1 484 ? -20.549 -9.560 2.458 1.00 58.06 484 PRO A C 1
ATOM 3633 O O . PRO A 1 484 ? -20.715 -8.393 2.121 1.00 58.06 484 PRO A O 1
ATOM 36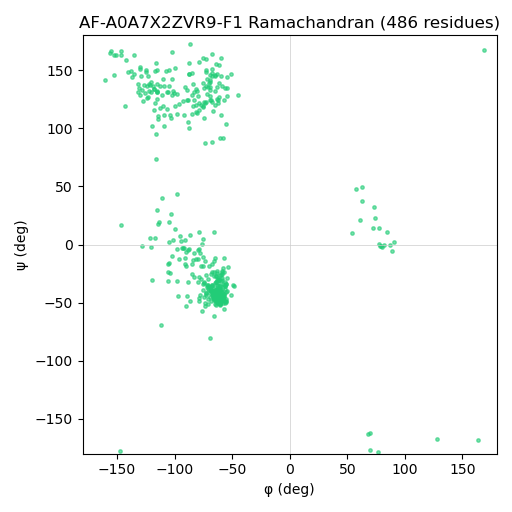36 N N . SER A 1 485 ? -19.827 -9.901 3.531 1.00 55.94 485 SER A N 1
ATOM 3637 C CA . SER A 1 485 ? -19.059 -8.954 4.340 1.00 55.94 485 SER A CA 1
ATOM 3638 C C . SER A 1 485 ? -17.754 -8.502 3.678 1.00 55.94 485 SER A C 1
ATOM 3640 O O . SER A 1 485 ? -17.245 -7.460 4.059 1.00 55.94 485 SER A O 1
ATOM 3642 N N . ALA A 1 486 ? -17.232 -9.220 2.677 1.00 49.25 486 ALA A N 1
ATOM 3643 C CA . ALA A 1 486 ? -16.051 -8.805 1.911 1.00 49.25 486 ALA A CA 1
ATOM 3644 C C . ALA A 1 486 ? -16.328 -7.650 0.932 1.00 49.25 486 ALA A C 1
ATOM 3646 O O . ALA A 1 486 ? -15.394 -7.056 0.400 1.00 49.25 486 ALA A O 1
ATOM 3647 N N . LEU A 1 487 ? -17.607 -7.357 0.669 1.00 44.56 487 LEU A N 1
ATOM 3648 C CA . LEU A 1 487 ? -18.063 -6.230 -0.152 1.00 44.56 487 LEU A CA 1
ATOM 3649 C C . LEU A 1 487 ? -18.375 -4.966 0.673 1.00 44.56 487 LEU A C 1
ATOM 3651 O O . LEU A 1 487 ? -18.760 -3.965 0.072 1.00 44.56 487 LEU A O 1
ATOM 3655 N N . LYS A 1 488 ? -18.272 -5.024 2.010 1.00 45.00 488 LYS A N 1
ATOM 3656 C CA . LYS A 1 488 ? -18.587 -3.916 2.927 1.00 45.00 488 LYS A CA 1
ATOM 3657 C C . LYS A 1 488 ? -17.349 -3.161 3.395 1.00 45.00 488 LYS A C 1
ATOM 3659 O O . LYS A 1 488 ? -16.311 -3.813 3.641 1.00 45.00 488 LYS A O 1
#

Solvent-accessible surface area (backbone atoms only — not comparable to full-atom values): 26425 Å² total; per-residue (Å²): 144,85,77,76,76,69,64,69,70,77,68,66,69,83,74,71,78,63,44,71,69,43,79,49,74,49,69,45,58,83,58,74,58,67,43,50,18,32,42,39,50,49,79,44,55,45,41,81,66,66,38,29,38,37,70,51,49,84,25,36,32,82,41,52,55,43,66,59,33,52,20,62,40,81,43,43,34,38,40,30,29,66,81,66,57,72,47,77,50,75,48,61,24,67,62,85,30,72,66,19,50,52,48,24,64,44,47,61,59,51,50,57,51,42,58,62,44,50,30,35,69,51,48,75,72,62,76,50,77,40,63,38,57,43,59,59,45,78,37,65,49,86,90,69,58,99,86,55,85,50,45,34,32,31,63,39,70,70,51,60,75,66,36,80,44,47,58,69,37,72,36,32,35,35,31,40,80,84,72,53,75,44,78,37,53,32,91,48,48,19,35,33,40,74,70,55,60,74,69,37,73,52,32,36,59,87,37,68,65,45,67,68,41,87,68,35,50,43,44,31,36,31,35,40,82,62,72,43,70,38,53,37,50,24,64,50,73,37,63,66,62,64,36,42,50,57,54,52,50,51,52,51,11,46,50,36,21,60,76,58,65,43,42,58,67,76,40,44,68,58,53,52,41,37,51,72,44,77,73,64,56,95,86,52,94,66,78,66,54,58,37,25,52,49,25,39,53,45,52,76,67,59,51,68,65,57,58,54,46,49,52,50,42,33,71,74,55,34,51,7,39,53,49,54,52,52,51,52,49,58,29,38,46,24,36,50,50,50,52,52,51,41,12,62,75,42,42,46,72,46,97,87,59,51,74,52,59,29,66,45,36,27,34,26,58,53,29,34,77,67,79,34,43,70,61,12,46,53,53,15,51,52,47,50,55,50,51,52,55,45,41,50,45,67,62,40,54,48,48,54,49,53,55,47,55,58,48,27,75,74,35,74,92,44,56,93,42,59,67,60,53,48,54,53,50,49,52,58,50,44,67,36,53,76,60,39,70,57,37,39,26,59,51,25,50,55,50,41,60,52,55,52,49,54,51,51,52,53,52,47,50,55,45,64,78,41,54,84,50,50,62,60,50,53,47,43,20,52,53,37,53,70,35,82,69,62,80,102

Radius of gyration: 30.66 Å; Cα contacts (8 Å, |Δi|>4): 724; chains: 1; bounding box: 72×83×88 Å

Secondary structure (DSSP, 8-state):
--SSSSSTTS--------PPPEEEEEEE--SSSTT-EEEEEEEESSSSS-EEEESSTTS-TT-SEEEEEPTTSEEEEEEE-TTS-EEEEEEEPPP-SHHHHHHHHHHHHHHHHHHHHT--HHHHTTSS--B-EEEEEEEEPTT--TT---EEEEEEESS-TT-EE-TT-EEEEEEETT-PEEEEE-SSSEEEEESS-TTSEEEETT-HHHHHSTTTTEEEEEEEEEEEE-B-TTSPBPB----HHHHHHHHHHHHHHHHTTSHHHHTHHHHHHHHTTTT--TTSS-SS-HHHHHHHHHHHH-SHHHHHHHHHHHHHHTTHHHHHHHHHHHHHHHHHHHHHHHHHHT-EE-TTS-EE-SHHHHHHHHHHTTT-HHHHHHHHHHHHHHHHHHIIIIIIIHHHHHHHHHHHHH-GGGTT-HHHHHHHHHHHHHHHHHTHHHHHHHHHHHHHHHHHHHHHHHHHHHHHHTGGGHHHHHHHHHHHHHSGGGG-

pLDDT: mean 86.37, std 11.36, range [41.19, 97.56]

Sequence (488 aa):
MKKFTLLFFLLLGVVAFSQELVVQGKVYNPSPQINDGVIEVNATGGTPPYLYKWSNQSTALSSTRASGLVEGVPYKVVVTDAAGASVTKEFEVETNAIAEVFNGTMTPAVSALGSVLFWDPFAAIGIYDPVVYADVKLVGTPGWTNNIQNKFILKKWLKAEGAKVKKGEAIALVSSDDEQDVTVTATAAGELKYLVEEGKVIYNSENAKHVIEQGAHYLAEIKYDEPFAMVHPNGDPISNPIPFIVIWLVLGATFFTIRMGFINIRGFKHSIDLAKGKYDDPDAPGQVTHFQALATAVSGTVGLGNIAGVAVAVSLGGAGATFWMIVCGLLGMSSKFVECTLGVKYRDILPDGRVFGGPMNYLRYGLEKRNMKGFGKILAGFFAVLAIGASFGGGNMFQANQSFEQLAGQFPALVGHGFWFGVVTAILVGVVIIGGINSIAQVTGRVVPIMASIYIVAALAVIIMNIQNIGPAFSAIFDGAFSPSALK

Organism: NCBI:txid248905

Foldseek 3Di:
DPPPVVVVVVPPDPPPPQDPWDKDKDWEDPDLDFQFTKIAIDIDTGADDKFKQKPPLQAARNGRMDGSHQALAKIKIWIAHPVGDIDIDIDHHHHPYPVSVVCNVCVVVVVVVCCVQQPFPCVVVPVDPQFDWDQKDFFFDPPDDLPDQKWKAFADFPDDQQDFFAAQQFTTWIAIPVRDTDTGGDNHTAGKHFPDDHGDIQAHPPDPCRSPDPPSRTGIMGGHPDTHFDGRSSRHGDGDGRGPNVVVLLVLLQCLCVVVVNCLVVCVVVLVCQLVCVVPDPPDQALAGSVLVVLLVCVQVDAPCVVVVVVVQCVVLNLQSVVVVVVSVSSVSSVVVVQVVLQVVQWDQDPVSDIGGGQLRSLQVVVVVVVNNVRSNVVSVVCVVVVVVCCVPVVPPVRLVSVLVVVCVVDVVSVPVSVVSVVVVCVVVCVQPVVPSNSSSVVSSPVRVVVVVVVVVVVVVVCVVPVVCPVVSVCRNVCSNPPPVSVD

Mean predicted aligned error: 11.0 Å